Protein AF-A0A2E7R201-F1 (afdb_monomer)

Mean predicted aligned error: 14.67 Å

Solvent-accessible surface area (backbone atoms only — not comparable to full-atom values): 25681 Å² total; per-residue (Å²): 139,87,80,87,77,84,86,82,69,86,77,83,71,82,42,69,84,76,75,92,72,91,87,79,87,82,84,80,82,82,81,80,83,81,80,81,83,80,87,83,83,89,81,90,85,87,88,88,82,91,80,85,90,87,87,85,88,86,88,86,85,88,87,82,90,82,91,81,86,91,85,89,84,88,83,91,80,86,84,82,87,78,80,94,72,84,74,80,79,74,75,74,73,66,76,75,76,77,78,55,43,87,79,92,69,98,62,92,78,80,76,66,55,92,74,40,48,73,51,76,38,26,51,88,71,29,61,36,38,38,42,39,35,38,35,42,67,46,56,70,67,60,52,51,40,37,53,52,21,36,53,47,36,42,68,69,54,56,58,54,74,73,44,44,100,57,58,32,36,38,36,35,44,32,33,17,54,84,66,28,64,59,68,53,51,34,54,47,57,40,63,78,46,93,51,98,47,52,76,53,50,38,59,69,47,55,72,47,56,74,74,51,41,46,44,62,46,81,76,37,64,96,55,41,28,35,35,37,41,40,56,40,71,92,53,74,88,73,55,61,100,49,58,31,32,63,32,17,21,40,43,42,50,52,48,54,46,43,39,49,54,75,57,94,70,75,78,83,52,82,77,44,34,70,55,64,36,36,40,22,58,49,53,8,44,18,50,45,50,9,33,52,54,32,22,62,79,44,77,69,45,32,66,54,51,54,51,48,49,49,50,51,48,52,49,50,56,74,74,43,100,64,63,56,74,49,41,65,66,55,11,37,43,58,66,36,45,54,47,26,64,73,72,65,58,62,57,48,46,64,39,15,30,49,51,41,52,50,48,45,50,70,46,69,54,63,42,52,57,42,60,56,51,25,41,66,32,16,64,83,54,23,29,68,54,18,42,26,72,43,47,74,39,50,68,73,56,46,47,53,55,49,20,54,52,68,72,48,57,67,73,64,61,58,70,60,74,74,86,59,39,79,122

Structure (mmCIF, N/CA/C/O backbone):
data_AF-A0A2E7R201-F1
#
_entry.id   AF-A0A2E7R201-F1
#
loop_
_atom_site.group_PDB
_atom_site.id
_atom_site.type_symbol
_atom_site.label_atom_id
_atom_site.label_alt_id
_atom_site.label_comp_id
_atom_site.label_asym_id
_atom_site.label_entity_id
_atom_site.label_seq_id
_atom_site.pdbx_PDB_ins_code
_atom_site.Cartn_x
_atom_site.Cartn_y
_atom_site.Cartn_z
_atom_site.occupancy
_atom_site.B_iso_or_equiv
_atom_site.auth_seq_id
_atom_site.auth_comp_id
_atom_site.auth_asym_id
_atom_site.auth_atom_id
_atom_site.pdbx_PDB_model_num
ATOM 1 N N . MET A 1 1 ? -29.493 -21.148 -28.298 1.00 31.22 1 MET A N 1
ATOM 2 C CA . MET A 1 1 ? -28.100 -21.448 -27.910 1.00 31.22 1 MET A CA 1
ATOM 3 C C . MET A 1 1 ? -27.471 -20.139 -27.481 1.00 31.22 1 MET A C 1
ATOM 5 O O . MET A 1 1 ? -27.250 -19.284 -28.323 1.00 31.22 1 MET A O 1
ATOM 9 N N . LYS A 1 2 ? -27.361 -19.949 -26.163 1.00 23.39 2 LYS A N 1
ATOM 10 C CA . LYS A 1 2 ? -26.768 -18.785 -25.498 1.00 23.39 2 LYS A CA 1
ATOM 11 C C . LYS A 1 2 ? -25.269 -19.065 -25.359 1.00 23.39 2 LYS A C 1
ATOM 13 O O . LYS A 1 2 ? -24.934 -20.120 -24.830 1.00 23.39 2 LYS A O 1
ATOM 18 N N . GLN A 1 3 ? -24.401 -18.172 -25.821 1.00 23.98 3 GLN A N 1
ATOM 19 C CA . GLN A 1 3 ? -23.001 -18.151 -25.400 1.00 23.98 3 GLN A CA 1
ATOM 20 C C . GLN A 1 3 ? -22.806 -16.906 -24.537 1.00 23.98 3 GLN A C 1
ATOM 22 O O . GLN A 1 3 ? -22.922 -15.785 -25.022 1.00 23.98 3 GLN A O 1
ATOM 27 N N . LEU A 1 4 ? -22.599 -17.150 -23.241 1.00 23.20 4 LEU A N 1
ATOM 28 C CA . LEU A 1 4 ? -21.965 -16.216 -22.322 1.00 23.20 4 LEU A CA 1
ATOM 29 C C . LEU A 1 4 ? -20.519 -16.029 -22.795 1.00 23.20 4 LEU A C 1
ATOM 31 O O . LEU A 1 4 ? -19.794 -17.014 -22.923 1.00 23.20 4 LEU A O 1
ATOM 35 N N . VAL A 1 5 ? -20.118 -14.788 -23.042 1.00 24.25 5 VAL A N 1
ATOM 36 C CA . VAL A 1 5 ? -18.716 -14.392 -23.190 1.00 24.25 5 VAL A CA 1
ATOM 37 C C . VAL A 1 5 ? -18.387 -13.598 -21.932 1.00 24.25 5 VAL A C 1
ATOM 39 O O . VAL A 1 5 ? -18.953 -12.529 -21.712 1.00 24.25 5 VAL A O 1
ATOM 42 N N . SER A 1 6 ? -17.558 -14.190 -21.071 1.00 22.50 6 SER A N 1
ATOM 43 C CA . SER A 1 6 ? -17.046 -13.582 -19.844 1.00 22.50 6 SER A CA 1
ATOM 44 C C . SER A 1 6 ? -16.282 -12.305 -20.169 1.00 22.50 6 SER A C 1
ATOM 46 O O . SER A 1 6 ? -15.275 -12.341 -20.870 1.00 22.50 6 SER A O 1
ATOM 48 N N . LEU A 1 7 ? -16.758 -11.188 -19.628 1.00 24.08 7 LEU A N 1
ATOM 49 C CA . LEU A 1 7 ? -16.027 -9.934 -19.553 1.00 24.08 7 LEU A CA 1
ATOM 50 C C . LEU A 1 7 ? -15.095 -10.039 -18.331 1.00 24.08 7 LEU A C 1
ATOM 52 O O . LEU A 1 7 ? -15.498 -9.731 -17.215 1.00 24.08 7 LEU A O 1
ATOM 56 N N . LEU A 1 8 ? -13.888 -10.575 -18.520 1.00 25.42 8 LEU A N 1
ATOM 57 C CA . LEU A 1 8 ? -12.817 -10.531 -17.521 1.00 25.42 8 LEU A CA 1
ATOM 58 C C . LEU A 1 8 ? -11.840 -9.444 -17.975 1.00 25.42 8 LEU A C 1
ATOM 60 O O . LEU A 1 8 ? -10.928 -9.695 -18.756 1.00 25.42 8 LEU A O 1
ATOM 64 N N . ILE A 1 9 ? -12.097 -8.211 -17.549 1.00 29.11 9 ILE A N 1
ATOM 65 C CA . ILE A 1 9 ? -11.158 -7.101 -17.688 1.00 29.11 9 ILE A CA 1
ATOM 66 C C . ILE A 1 9 ? -10.772 -6.733 -16.265 1.00 29.11 9 ILE A C 1
ATOM 68 O O . ILE A 1 9 ? -11.609 -6.257 -15.499 1.00 29.11 9 ILE A O 1
ATOM 72 N N . GLY A 1 10 ? -9.514 -7.016 -15.918 1.00 27.67 10 GLY A N 1
ATOM 73 C CA . GLY A 1 10 ? -8.859 -6.434 -14.757 1.00 27.67 10 GLY A CA 1
ATOM 74 C C . GLY A 1 10 ? -8.923 -4.923 -14.912 1.00 27.67 10 GLY A C 1
ATOM 75 O O . GLY A 1 10 ? -8.241 -4.339 -15.753 1.00 27.67 10 GLY A O 1
ATOM 76 N N . LEU A 1 11 ? -9.839 -4.322 -14.166 1.00 28.67 11 LEU A N 1
ATOM 77 C CA . LEU A 1 11 ? -9.992 -2.891 -14.048 1.00 28.67 11 LEU A CA 1
ATOM 78 C C . LEU A 1 11 ? -8.744 -2.399 -13.302 1.00 28.67 11 LEU A C 1
ATOM 80 O O . LEU A 1 11 ? -8.671 -2.492 -12.082 1.00 28.67 11 LEU A O 1
ATOM 84 N N . LEU A 1 12 ? -7.731 -1.967 -14.057 1.00 30.97 12 LEU A N 1
ATOM 85 C CA . LEU A 1 12 ? -6.660 -1.100 -13.568 1.00 30.97 12 LEU A CA 1
ATOM 86 C C . LEU A 1 12 ? -7.330 0.224 -13.181 1.00 30.97 12 LEU A C 1
ATOM 88 O O . LEU A 1 12 ? -7.454 1.131 -14.005 1.00 30.97 12 LEU A O 1
ATOM 92 N N . ILE A 1 13 ? -7.872 0.270 -11.965 1.00 32.06 13 ILE A N 1
ATOM 93 C CA . ILE A 1 13 ? -8.306 1.510 -11.336 1.00 32.06 13 ILE A CA 1
ATOM 94 C C . ILE A 1 13 ? -7.039 2.274 -10.955 1.00 32.06 13 ILE A C 1
ATOM 96 O O . ILE A 1 13 ? -6.070 1.703 -10.460 1.00 32.06 13 ILE A O 1
ATOM 100 N N . PHE A 1 14 ? -7.052 3.555 -11.302 1.00 34.41 14 PHE A N 1
ATOM 101 C CA . PHE A 1 14 ? -6.045 4.544 -10.972 1.00 34.41 14 PHE A CA 1
ATOM 102 C C . PHE A 1 14 ? -5.778 4.542 -9.463 1.00 34.41 14 PHE A C 1
ATOM 104 O O . PHE A 1 14 ? -6.710 4.691 -8.691 1.00 34.41 14 PHE A O 1
ATOM 111 N N . LEU A 1 15 ? -4.515 4.414 -9.061 1.00 33.50 15 LEU A N 1
ATOM 112 C CA . LEU A 1 15 ? -4.065 4.810 -7.731 1.00 33.50 15 LEU A CA 1
ATOM 113 C C . LEU A 1 15 ? -3.256 6.090 -7.922 1.00 33.50 15 LEU A C 1
ATOM 115 O O . LEU A 1 15 ? -2.075 6.092 -8.272 1.00 33.50 15 LEU A O 1
ATOM 119 N N . GLY A 1 16 ? -3.959 7.215 -7.839 1.00 26.70 16 GLY A N 1
ATOM 120 C CA . GLY A 1 16 ? -3.330 8.511 -7.668 1.00 26.70 16 GLY A CA 1
ATOM 121 C C . GLY A 1 16 ? -3.200 8.765 -6.178 1.00 26.70 16 GLY A C 1
ATOM 122 O O . GLY A 1 16 ? -4.157 9.209 -5.557 1.00 26.70 16 GLY A O 1
ATOM 123 N N . THR A 1 17 ? -2.025 8.536 -5.594 1.00 28.70 17 THR A N 1
ATOM 124 C CA . THR A 1 17 ? -1.712 9.118 -4.285 1.00 28.70 17 THR A CA 1
ATOM 125 C C . THR A 1 17 ? -1.671 10.639 -4.456 1.00 28.70 17 THR A C 1
ATOM 127 O O . THR A 1 17 ? -0.658 11.200 -4.884 1.00 28.70 17 THR A O 1
ATOM 130 N N . ILE A 1 18 ? -2.788 11.320 -4.198 1.00 28.75 18 ILE A N 1
ATOM 131 C CA . ILE A 1 18 ? -2.839 12.782 -4.185 1.00 28.75 18 ILE A CA 1
ATOM 132 C C . ILE A 1 18 ? -2.163 13.246 -2.895 1.00 28.75 18 ILE A C 1
ATOM 134 O O . ILE A 1 18 ? -2.738 13.214 -1.810 1.00 28.75 18 ILE A O 1
ATOM 138 N N . SER A 1 19 ? -0.919 13.700 -3.037 1.00 24.67 19 SER A N 1
ATOM 139 C CA . SER A 1 19 ? -0.356 14.707 -2.146 1.00 24.67 19 SER A CA 1
ATOM 140 C C . SER A 1 19 ? -1.111 16.009 -2.408 1.00 24.67 19 SER A C 1
ATOM 142 O O . SER A 1 19 ? -1.124 16.503 -3.536 1.00 24.67 19 SER A O 1
ATOM 144 N N . CYS A 1 20 ? -1.774 16.537 -1.381 1.00 22.61 20 CYS A N 1
ATOM 145 C CA . CYS A 1 20 ? -2.544 17.774 -1.431 1.00 22.61 20 CYS A CA 1
ATOM 146 C C . CYS A 1 20 ? -1.734 18.925 -2.054 1.00 22.61 20 CYS A C 1
ATOM 148 O O . CYS A 1 20 ? -0.785 19.424 -1.454 1.00 22.61 20 CYS A O 1
ATOM 150 N N . SER A 1 21 ? -2.140 19.382 -3.237 1.00 22.20 21 SER A N 1
ATOM 151 C CA . SER A 1 21 ? -1.775 20.691 -3.776 1.00 22.20 21 SER A CA 1
ATOM 152 C C . SER A 1 21 ? -2.842 21.124 -4.777 1.00 22.20 21 SER A C 1
ATOM 154 O O . SER A 1 21 ? -3.201 20.395 -5.699 1.00 22.20 21 SER A O 1
ATOM 156 N N . SER A 1 22 ? -3.413 22.291 -4.509 1.00 25.52 22 SER A N 1
ATOM 157 C CA . SER A 1 22 ? -4.538 22.902 -5.204 1.00 25.52 22 SER A CA 1
ATOM 158 C C . SER A 1 22 ? -4.259 23.188 -6.682 1.00 25.52 22 SER A C 1
ATOM 160 O O . SER A 1 22 ? -3.199 23.711 -7.009 1.00 25.52 22 SER A O 1
ATOM 162 N N . GLU A 1 23 ? -5.307 22.999 -7.490 1.00 26.89 23 GLU A N 1
ATOM 163 C CA . GLU A 1 23 ? -5.482 23.375 -8.905 1.00 26.89 23 GLU A CA 1
ATOM 164 C C . GLU A 1 23 ? -5.156 22.280 -9.936 1.00 26.89 23 GLU A C 1
ATOM 166 O O . GLU A 1 23 ? -4.034 22.133 -10.406 1.00 26.89 23 GLU A O 1
ATOM 171 N N . SER A 1 24 ? -6.194 21.568 -10.396 1.00 24.81 24 SER A N 1
ATOM 172 C CA . SER A 1 24 ? -6.170 20.950 -11.725 1.00 24.81 24 SER A CA 1
ATOM 173 C C . SER A 1 24 ? -7.495 21.164 -12.464 1.00 24.81 24 SER A C 1
ATOM 175 O O . SER A 1 24 ? -8.590 20.960 -11.940 1.00 24.81 24 SER A O 1
ATOM 177 N N . GLU A 1 25 ? -7.380 21.660 -13.697 1.00 22.36 25 GLU A N 1
ATOM 178 C CA . GLU A 1 25 ? -8.481 21.847 -14.639 1.00 22.36 25 GLU A CA 1
ATOM 179 C C . GLU A 1 25 ? -9.022 20.481 -15.096 1.00 22.36 25 GLU A C 1
ATOM 181 O O . GLU A 1 25 ? -8.319 19.677 -15.707 1.00 22.36 25 GLU A O 1
ATOM 186 N N . ILE A 1 26 ? -10.305 20.226 -14.831 1.00 23.19 26 ILE A N 1
ATOM 187 C CA . ILE A 1 26 ? -10.981 18.975 -15.193 1.00 23.19 26 ILE A CA 1
ATOM 188 C C . ILE A 1 26 ? -11.331 18.978 -16.689 1.00 23.19 26 ILE A C 1
ATOM 190 O O . ILE A 1 26 ? -12.266 19.655 -17.127 1.00 23.19 26 ILE A O 1
ATOM 194 N N . VAL A 1 27 ? -10.654 18.142 -17.482 1.00 21.41 27 VAL A N 1
ATOM 195 C CA . VAL A 1 27 ? -11.124 17.750 -18.823 1.00 21.41 27 VAL A CA 1
ATOM 196 C C . VAL A 1 27 ? -12.033 16.524 -18.689 1.00 21.41 27 VAL A C 1
ATOM 198 O O . VAL A 1 27 ? -11.595 15.376 -18.716 1.00 21.41 27 VAL A O 1
ATOM 201 N N . SER A 1 28 ? -13.336 16.776 -18.538 1.00 23.36 28 SER A N 1
ATOM 202 C CA . SER A 1 28 ? -14.373 15.739 -18.455 1.00 23.36 28 SER A CA 1
ATOM 203 C C . SER A 1 28 ? -14.627 15.096 -19.824 1.00 23.36 28 SER A C 1
ATOM 205 O O . SER A 1 28 ? -15.141 15.742 -20.743 1.00 23.36 28 SER A O 1
ATOM 207 N N . THR A 1 29 ? -14.327 13.802 -19.964 1.00 24.27 29 THR A N 1
ATOM 208 C CA . THR A 1 29 ? -14.766 13.016 -21.127 1.00 24.27 29 THR A CA 1
ATOM 209 C C . THR A 1 29 ? -16.070 12.299 -20.778 1.00 24.27 29 THR A C 1
ATOM 211 O O . THR A 1 29 ? -16.096 11.297 -20.071 1.00 24.27 29 THR A O 1
ATOM 214 N N . ARG A 1 30 ? -17.183 12.859 -21.257 1.00 22.11 30 ARG A N 1
ATOM 215 C CA . ARG A 1 30 ? -18.560 12.413 -21.003 1.00 22.11 30 ARG A CA 1
ATOM 216 C C . ARG A 1 30 ? -18.838 11.064 -21.686 1.00 22.11 30 ARG A C 1
ATOM 218 O O . ARG A 1 30 ? -18.907 11.006 -22.913 1.00 22.11 30 ARG A O 1
ATOM 225 N N . VAL A 1 31 ? -19.060 9.994 -20.920 1.00 24.41 31 VAL A N 1
ATOM 226 C CA . VAL A 1 31 ? -19.552 8.715 -21.463 1.00 24.41 31 VAL A CA 1
ATOM 227 C C . VAL A 1 31 ? -21.059 8.827 -21.716 1.00 24.41 31 VAL A C 1
ATOM 229 O O . VAL A 1 31 ? -21.854 9.050 -20.806 1.00 24.41 31 VAL A O 1
ATOM 232 N N . ILE A 1 32 ? -21.457 8.714 -22.984 1.00 22.00 32 ILE A N 1
ATOM 233 C CA . ILE A 1 32 ? -22.858 8.699 -23.419 1.00 22.00 32 ILE A CA 1
ATOM 234 C C . ILE A 1 32 ? -23.421 7.300 -23.154 1.00 22.00 32 ILE A C 1
ATOM 236 O O . ILE A 1 32 ? -23.044 6.340 -23.825 1.00 22.00 32 ILE A O 1
ATOM 240 N N . ALA A 1 33 ? -24.351 7.189 -22.206 1.00 24.91 33 ALA A N 1
ATOM 241 C CA . ALA A 1 33 ? -25.140 5.980 -22.007 1.00 24.91 33 ALA A CA 1
ATOM 242 C C . ALA A 1 33 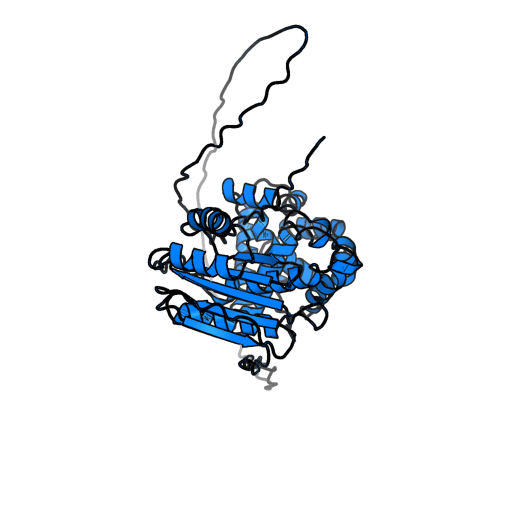? -26.086 5.767 -23.203 1.00 24.91 33 ALA A C 1
ATOM 244 O O . ALA A 1 33 ? -26.985 6.571 -23.463 1.00 24.91 33 ALA A O 1
ATOM 245 N N . VAL A 1 34 ? -25.885 4.677 -23.943 1.00 24.41 34 VAL A N 1
ATOM 246 C CA . VAL A 1 34 ? -26.825 4.218 -24.971 1.00 24.41 34 VAL A CA 1
ATOM 247 C C . VAL A 1 34 ? -27.893 3.373 -24.281 1.00 24.41 34 VAL A C 1
ATOM 249 O O . VAL A 1 34 ? -27.692 2.190 -24.014 1.00 24.41 34 VAL A O 1
ATOM 252 N N . ASN A 1 35 ? -29.039 3.987 -23.984 1.00 25.66 35 ASN A N 1
ATOM 253 C CA . ASN A 1 35 ? -30.213 3.273 -23.487 1.00 25.66 35 ASN A CA 1
ATOM 254 C C . ASN A 1 35 ? -30.775 2.365 -24.588 1.00 25.66 35 ASN A C 1
ATOM 256 O O . ASN A 1 35 ? -31.280 2.841 -25.606 1.00 25.66 35 ASN A O 1
ATOM 260 N N . SER A 1 36 ? -30.718 1.054 -24.360 1.00 30.22 36 SER A N 1
ATOM 261 C CA . SER A 1 36 ? -31.511 0.089 -25.119 1.00 30.22 36 SER A CA 1
ATOM 262 C C . SER A 1 36 ? -32.940 0.117 -24.584 1.00 30.22 36 SER A C 1
ATOM 264 O O . SER A 1 36 ? -33.187 -0.164 -23.415 1.00 30.22 36 SER A O 1
ATOM 266 N N . ALA A 1 37 ? -33.861 0.532 -25.447 1.00 27.22 37 ALA A N 1
ATOM 267 C CA . ALA A 1 37 ? -35.279 0.656 -25.166 1.00 27.22 37 ALA A CA 1
ATOM 268 C C . ALA A 1 37 ? -35.965 -0.717 -25.066 1.00 27.22 37 ALA A C 1
ATOM 270 O O . ALA A 1 37 ? -35.870 -1.522 -25.992 1.00 27.22 37 ALA A O 1
ATOM 271 N N . GLU A 1 38 ? -36.749 -0.916 -24.006 1.00 28.64 38 GLU A N 1
ATOM 272 C CA . GLU A 1 38 ? -37.906 -1.814 -24.015 1.00 28.64 38 GLU A CA 1
ATOM 273 C C . GLU A 1 38 ? -39.197 -0.977 -23.930 1.00 28.64 38 GLU A C 1
ATOM 275 O O . GLU A 1 38 ? -39.528 -0.364 -22.918 1.00 28.64 38 GLU A O 1
ATOM 280 N N . THR A 1 39 ? -39.900 -0.930 -25.062 1.00 27.00 39 THR A N 1
ATOM 281 C CA . THR A 1 39 ? -41.363 -0.812 -25.232 1.00 27.00 39 THR A CA 1
ATOM 282 C C . THR A 1 39 ? -42.045 -1.853 -24.321 1.00 27.00 39 THR A C 1
ATOM 284 O O . THR A 1 39 ? -41.539 -2.964 -24.239 1.00 27.00 39 THR A O 1
ATOM 287 N N . GLU A 1 40 ? -43.166 -1.686 -23.615 1.00 26.00 40 GLU A N 1
ATOM 288 C CA . GLU A 1 40 ? -44.427 -0.936 -23.759 1.00 2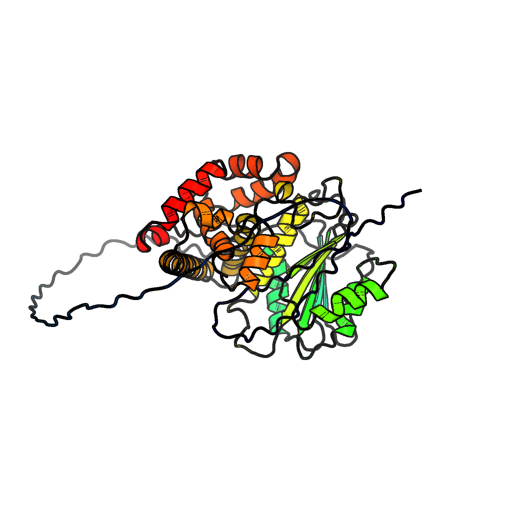6.00 40 GLU A CA 1
ATOM 289 C C . GLU A 1 40 ? -45.172 -1.200 -22.407 1.00 26.00 40 GLU A C 1
ATOM 291 O O . GLU A 1 40 ? -45.065 -2.304 -21.879 1.00 26.00 40 GLU A O 1
ATOM 296 N N . SER A 1 41 ? -45.881 -0.301 -21.708 1.00 25.00 41 SER A N 1
ATOM 297 C CA . SER A 1 41 ? -47.271 0.101 -21.988 1.00 25.00 41 SER A CA 1
ATOM 298 C C . SER A 1 41 ? -47.911 0.782 -20.744 1.00 25.00 41 SER A C 1
ATOM 300 O O . SER A 1 41 ? -47.921 0.189 -19.668 1.00 25.00 41 SER A O 1
ATOM 302 N N . THR A 1 42 ? -48.536 1.961 -20.949 1.00 25.38 42 THR A N 1
ATOM 303 C CA . THR A 1 42 ? -49.719 2.571 -20.253 1.00 25.38 42 THR A CA 1
ATOM 304 C C . THR A 1 42 ? -49.656 2.884 -18.734 1.00 25.38 42 THR A C 1
ATOM 306 O O . THR A 1 42 ? -49.265 2.040 -17.949 1.00 25.38 42 THR A O 1
ATOM 309 N N . THR A 1 43 ? -50.094 4.025 -18.165 1.00 25.52 43 THR A N 1
ATOM 310 C CA . THR A 1 43 ? -50.953 5.161 -18.590 1.00 25.52 43 THR A CA 1
ATOM 311 C C . THR A 1 43 ? -50.958 6.260 -17.499 1.00 25.52 43 THR A C 1
ATOM 313 O O . THR A 1 43 ? -51.033 5.904 -16.330 1.00 25.52 43 THR A O 1
ATOM 316 N N . THR A 1 44 ? -51.031 7.547 -17.909 1.00 26.62 44 THR A N 1
ATOM 317 C CA . THR A 1 44 ? -51.644 8.750 -17.245 1.00 26.62 44 THR A CA 1
ATOM 318 C C . THR A 1 44 ? -51.233 9.147 -15.812 1.00 26.62 44 THR A C 1
ATOM 320 O O . THR A 1 44 ? -51.141 8.304 -14.942 1.00 26.62 44 THR A O 1
ATOM 323 N N . ALA A 1 45 ? -51.136 10.409 -15.383 1.00 25.14 45 ALA A N 1
ATOM 324 C CA . ALA A 1 45 ? -51.205 11.763 -15.941 1.00 25.14 45 ALA A CA 1
ATOM 325 C C . ALA A 1 45 ? -50.890 12.731 -14.768 1.00 25.14 45 ALA A C 1
ATOM 327 O O . ALA A 1 45 ? -51.211 12.403 -13.628 1.00 25.14 45 ALA A O 1
ATOM 328 N N . GLY A 1 46 ? -50.373 13.937 -15.039 1.00 25.69 46 GLY A N 1
ATOM 329 C CA . GLY A 1 46 ? -50.519 15.085 -14.125 1.00 25.69 46 GLY A CA 1
ATOM 330 C C . GLY A 1 46 ? -49.231 15.812 -13.725 1.00 25.69 46 GLY A C 1
ATOM 331 O O . GLY A 1 46 ? -48.513 15.398 -12.827 1.00 25.69 46 GLY A O 1
ATOM 332 N N . THR A 1 47 ? -48.999 16.959 -14.353 1.00 22.62 47 THR A N 1
ATOM 333 C CA . THR A 1 47 ? -48.165 18.092 -13.889 1.00 22.62 47 THR A CA 1
ATOM 334 C C . THR A 1 47 ? -49.132 19.279 -13.652 1.00 22.62 47 THR A C 1
ATOM 336 O O . THR A 1 47 ? -50.301 19.141 -14.030 1.00 22.62 47 THR A O 1
ATOM 339 N N . PRO A 1 48 ? -48.721 20.511 -13.271 1.00 43.81 48 PRO A N 1
ATOM 340 C CA . PRO A 1 48 ? -47.629 21.031 -12.414 1.00 43.81 48 PRO A CA 1
ATOM 341 C C . PRO A 1 48 ? -48.152 22.031 -11.343 1.00 43.81 48 PRO A C 1
ATOM 343 O O . PRO A 1 48 ? -49.316 22.415 -11.386 1.00 43.81 48 PRO A O 1
ATOM 346 N N . ALA A 1 49 ? -47.274 22.549 -10.467 1.00 25.58 49 ALA A N 1
ATOM 347 C CA . ALA A 1 49 ? -47.103 24.001 -10.193 1.00 25.58 49 ALA A CA 1
ATOM 348 C C . ALA A 1 49 ? -46.037 24.227 -9.087 1.00 25.58 49 ALA A C 1
ATOM 350 O O . ALA A 1 49 ? -46.083 23.535 -8.079 1.00 25.58 49 ALA A O 1
ATOM 351 N N . THR A 1 50 ? -44.948 24.987 -9.322 1.00 25.25 50 THR A N 1
ATOM 352 C CA . THR A 1 50 ? -44.753 26.443 -9.022 1.00 25.25 50 THR A CA 1
ATOM 353 C C . THR A 1 50 ? -44.755 26.717 -7.494 1.00 25.25 50 THR A C 1
ATOM 355 O O . THR A 1 50 ? -45.674 26.289 -6.817 1.00 25.25 50 THR A O 1
ATOM 358 N N . THR A 1 51 ? -43.834 27.436 -6.827 1.00 24.70 51 THR A N 1
ATOM 359 C CA . THR A 1 51 ? -43.313 28.805 -7.063 1.00 24.70 51 THR A CA 1
ATOM 360 C C . THR A 1 51 ? -42.339 29.183 -5.912 1.00 24.70 51 THR A C 1
ATOM 362 O O . THR A 1 51 ? -42.632 28.820 -4.781 1.00 24.70 51 THR A O 1
ATOM 365 N N . VAL A 1 52 ? -41.279 29.964 -6.211 1.00 25.92 52 VAL A N 1
ATOM 366 C CA . VAL A 1 52 ? -40.750 31.156 -5.466 1.00 25.92 52 VAL A CA 1
ATOM 367 C C . VAL A 1 52 ? -40.264 30.959 -4.008 1.00 25.92 52 VAL A C 1
ATOM 369 O O . VAL A 1 52 ? -41.036 30.597 -3.137 1.00 25.92 52 VAL A O 1
ATOM 372 N N . SER A 1 53 ? -38.963 31.065 -3.691 1.00 24.19 53 SER A N 1
ATOM 373 C CA . SER A 1 53 ? -38.078 32.257 -3.634 1.00 24.19 53 SER A CA 1
ATOM 374 C C . SER A 1 53 ? -38.486 33.276 -2.562 1.00 24.19 53 SER A C 1
ATOM 376 O O . SER A 1 53 ? -39.481 33.952 -2.756 1.00 24.19 53 SER A O 1
ATOM 378 N N . GLU A 1 54 ? -37.682 33.468 -1.508 1.00 26.45 54 GLU A N 1
ATOM 379 C CA . GLU A 1 54 ? -37.352 34.809 -0.990 1.00 26.45 54 GLU A CA 1
ATOM 380 C C . GLU A 1 54 ? -36.248 34.802 0.081 1.00 26.45 54 GLU A C 1
ATOM 382 O O . GLU A 1 54 ? -36.178 33.965 0.978 1.00 26.45 54 GLU A O 1
ATOM 387 N N . THR A 1 55 ? -35.382 35.790 -0.091 1.00 25.41 55 THR A N 1
ATOM 388 C CA . THR A 1 55 ? -34.193 36.202 0.649 1.00 25.41 55 THR A CA 1
ATOM 389 C C . THR A 1 55 ? -34.561 36.971 1.918 1.00 25.41 55 THR A C 1
ATOM 391 O O . THR A 1 55 ? -35.416 37.846 1.833 1.00 25.41 55 THR A O 1
ATOM 394 N N . VAL A 1 56 ? -33.834 36.804 3.034 1.00 25.38 56 VAL A N 1
ATOM 395 C CA . VAL A 1 56 ? -33.693 37.871 4.051 1.00 25.38 56 VAL A CA 1
ATOM 396 C C . VAL A 1 56 ? -32.289 37.869 4.673 1.00 25.38 56 VAL A C 1
ATOM 398 O O . VAL A 1 56 ? -31.876 36.942 5.360 1.00 25.38 56 VAL A O 1
ATOM 401 N N . THR A 1 57 ? -31.586 38.971 4.434 1.00 23.50 57 THR A N 1
ATOM 402 C CA . THR A 1 57 ? -30.395 39.500 5.119 1.00 23.50 57 THR A CA 1
ATOM 403 C C . THR A 1 57 ? -30.713 40.001 6.534 1.00 23.50 57 THR A C 1
ATOM 405 O O . THR A 1 57 ? -31.734 40.670 6.682 1.00 23.50 57 THR A O 1
ATOM 408 N N . ASN A 1 58 ? -29.812 39.846 7.521 1.00 24.88 58 ASN A N 1
ATOM 409 C CA . ASN A 1 58 ? -29.068 40.979 8.119 1.00 24.88 58 ASN A CA 1
ATOM 410 C C . ASN A 1 58 ? -28.285 40.671 9.420 1.00 24.88 58 ASN A C 1
ATOM 412 O O . ASN A 1 58 ? -28.814 40.132 10.385 1.00 24.88 58 ASN A O 1
ATOM 416 N N . THR A 1 59 ? -27.076 41.249 9.438 1.00 26.55 59 THR A N 1
ATOM 417 C CA . THR A 1 59 ? -26.373 41.957 10.533 1.00 26.55 59 THR A CA 1
ATOM 418 C C . THR A 1 59 ? -25.811 41.212 11.747 1.00 26.55 59 THR A C 1
ATOM 420 O O . THR A 1 59 ? -26.517 40.888 12.696 1.00 26.55 59 THR A O 1
ATOM 423 N N . THR A 1 60 ? -24.478 41.198 11.787 1.00 25.98 60 THR A N 1
ATOM 424 C CA . THR A 1 60 ? -23.620 41.150 12.981 1.00 25.98 60 THR A CA 1
ATOM 425 C C . THR A 1 60 ? -23.151 42.571 13.334 1.00 25.98 60 THR A C 1
ATOM 427 O O . THR A 1 60 ? -22.844 43.335 12.413 1.00 25.98 60 THR A O 1
ATOM 430 N N . PRO A 1 61 ? -22.994 42.942 14.619 1.00 27.78 61 PRO A N 1
ATOM 431 C CA . PRO A 1 61 ? -22.129 44.040 15.018 1.00 27.78 61 PRO A CA 1
ATOM 432 C C . PRO A 1 61 ? -20.795 43.529 15.581 1.00 27.78 61 PRO A C 1
ATOM 434 O O . PRO A 1 61 ? -20.739 42.629 16.416 1.00 27.78 61 PRO A O 1
ATOM 437 N N . VAL A 1 62 ? -19.724 44.173 15.127 1.00 25.47 62 VAL A N 1
ATOM 438 C CA . VAL A 1 62 ? -18.364 44.114 15.670 1.00 25.47 62 VAL A CA 1
ATOM 439 C C . VAL A 1 62 ? -18.276 45.021 16.901 1.00 25.47 62 VAL A C 1
ATOM 441 O O . VAL A 1 62 ? -18.699 46.176 16.839 1.00 25.47 62 VAL A O 1
ATOM 444 N N . VAL A 1 63 ? -17.656 44.539 17.982 1.00 25.59 63 VAL A N 1
ATOM 445 C CA . VAL A 1 63 ? -17.022 45.387 19.004 1.00 25.59 63 VAL A CA 1
ATOM 446 C C . VAL A 1 63 ? -15.614 44.863 19.254 1.00 25.59 63 VAL A C 1
ATOM 448 O O . VAL A 1 63 ? -15.383 43.663 19.362 1.00 25.59 63 VAL A O 1
ATOM 451 N N . ASN A 1 64 ? -14.695 45.817 19.281 1.00 24.11 64 ASN A N 1
ATOM 452 C CA . ASN A 1 64 ? -13.252 45.687 19.343 1.00 24.11 64 ASN A CA 1
ATOM 453 C C . ASN A 1 64 ? -12.745 46.118 20.734 1.00 24.11 64 ASN A C 1
ATOM 455 O O . ASN A 1 64 ? -13.456 46.846 21.431 1.00 24.11 64 ASN A O 1
ATOM 459 N N . ALA A 1 65 ? -11.472 45.801 20.995 1.00 24.80 65 ALA A N 1
ATOM 460 C CA . ALA A 1 65 ? -10.569 46.354 22.019 1.00 24.80 65 ALA A CA 1
ATOM 461 C C . ALA A 1 65 ? -10.681 45.775 23.445 1.00 24.80 65 ALA A C 1
ATOM 463 O O . ALA A 1 65 ? -11.774 45.472 23.906 1.00 24.80 65 ALA A O 1
ATOM 464 N N . SER A 1 66 ? -9.632 45.674 24.266 1.00 24.62 66 SER A N 1
ATOM 465 C CA . SER A 1 66 ? -8.158 45.747 24.175 1.00 24.62 66 SER A CA 1
ATOM 466 C C . SER A 1 66 ? -7.640 45.631 25.630 1.00 24.62 66 SER A C 1
ATOM 468 O O . SER A 1 66 ? -8.427 45.820 26.558 1.00 24.62 66 SER A O 1
ATOM 470 N N . ASP A 1 67 ? -6.320 45.450 25.781 1.00 24.77 67 ASP A N 1
ATOM 471 C CA . ASP A 1 67 ? -5.473 45.850 26.930 1.00 24.77 67 ASP A CA 1
ATOM 472 C C . ASP A 1 67 ? -5.443 44.938 28.179 1.00 24.77 67 ASP A C 1
ATOM 474 O O . ASP A 1 67 ? -6.455 44.382 28.586 1.00 24.77 67 ASP A O 1
ATOM 478 N N . ASP A 1 68 ? -4.346 44.770 28.932 1.00 23.80 68 ASP A N 1
ATOM 479 C CA . ASP A 1 68 ? -2.909 45.104 28.827 1.00 23.80 68 ASP A CA 1
ATOM 480 C C . ASP A 1 68 ? -2.225 44.581 30.128 1.00 23.80 68 ASP A C 1
ATOM 482 O O . ASP A 1 68 ? -2.904 44.310 31.121 1.00 23.80 68 ASP A O 1
ATOM 486 N N . SER A 1 69 ? -0.883 44.549 30.143 1.00 25.95 69 SER A N 1
ATOM 487 C CA . SER A 1 69 ? 0.027 44.625 31.311 1.00 25.95 69 SER A CA 1
ATOM 488 C C . SER A 1 69 ? 0.193 43.382 32.219 1.00 25.95 69 SER A C 1
ATOM 490 O O . SER A 1 69 ? -0.710 42.970 32.935 1.00 25.95 69 SER A O 1
ATOM 492 N N . SER A 1 70 ? 1.330 42.670 32.185 1.00 25.00 70 SER A N 1
ATOM 493 C CA . SER A 1 70 ? 2.671 42.954 32.760 1.00 25.00 70 SER A CA 1
ATOM 494 C C . SER A 1 70 ? 2.816 42.726 34.280 1.00 25.00 70 SER A C 1
ATOM 496 O O . SER A 1 70 ? 2.148 43.357 35.092 1.00 25.00 70 SER A O 1
ATOM 498 N N . THR A 1 71 ? 3.737 41.836 34.690 1.00 27.23 71 THR A N 1
ATOM 499 C CA . THR A 1 71 ? 4.939 42.167 35.496 1.00 27.23 71 THR A CA 1
ATOM 500 C C . THR A 1 71 ? 5.774 40.928 35.865 1.00 27.23 71 THR A C 1
ATOM 502 O O . THR A 1 71 ? 5.281 39.865 36.221 1.00 27.23 71 THR A O 1
ATOM 505 N N . THR A 1 72 ? 7.086 41.128 35.772 1.00 26.55 72 THR A N 1
ATOM 506 C CA . THR A 1 72 ? 8.231 40.302 36.180 1.00 26.55 72 THR A CA 1
ATOM 507 C C . THR A 1 72 ? 8.350 40.055 37.689 1.00 26.55 72 THR A C 1
ATOM 509 O O . THR A 1 72 ? 8.205 40.997 38.464 1.00 26.55 72 THR A O 1
ATOM 512 N N . ALA A 1 73 ? 8.850 38.875 38.082 1.00 25.44 73 ALA A N 1
ATOM 513 C CA . ALA A 1 73 ? 9.763 38.732 39.222 1.00 25.44 73 ALA A CA 1
ATOM 514 C C . ALA A 1 73 ? 10.668 37.495 39.074 1.00 25.44 73 ALA A C 1
ATOM 516 O O . ALA A 1 73 ? 10.216 36.379 38.838 1.00 25.44 73 ALA A O 1
ATOM 517 N N . SER A 1 74 ? 11.966 37.744 39.224 1.00 24.27 74 SER A N 1
ATOM 518 C CA . SER A 1 74 ? 13.075 36.794 39.208 1.00 24.27 74 SER A CA 1
ATOM 519 C C . SER A 1 74 ? 13.273 36.189 40.600 1.00 24.27 74 SER A C 1
ATOM 521 O O . SER A 1 74 ? 13.266 36.925 41.587 1.00 24.27 74 SER A O 1
ATOM 523 N N . SER A 1 75 ? 13.507 34.878 40.697 1.00 27.42 75 SER A N 1
ATOM 524 C CA . SER A 1 75 ? 14.289 34.316 41.803 1.00 27.42 75 SER A CA 1
ATOM 525 C C . SER A 1 75 ? 14.961 33.004 41.403 1.00 27.42 75 SER A C 1
ATOM 527 O O . SER A 1 75 ? 14.354 32.062 40.903 1.00 27.42 75 SER A O 1
ATOM 529 N N . SER A 1 76 ? 16.271 33.010 41.607 1.00 24.45 76 SER A N 1
ATOM 530 C CA . SER A 1 76 ? 17.229 31.932 41.433 1.00 24.45 76 SER A CA 1
ATOM 531 C C . SER A 1 76 ? 17.015 30.805 42.443 1.00 24.45 76 SER A C 1
ATOM 533 O O . SER A 1 76 ? 17.000 31.060 43.648 1.00 24.45 76 SER A O 1
ATOM 535 N N . SER A 1 77 ? 16.997 29.558 41.976 1.00 27.62 77 SER A N 1
ATOM 536 C CA . SER A 1 77 ? 17.403 28.414 42.793 1.00 27.62 77 SER A CA 1
ATOM 537 C C . SER A 1 77 ? 18.098 27.365 41.924 1.00 27.62 77 SER A C 1
ATOM 539 O O . SER A 1 77 ? 17.613 26.954 40.875 1.00 27.62 77 SER A O 1
ATOM 541 N N . THR A 1 78 ? 19.309 27.026 42.347 1.00 26.25 78 THR A N 1
ATOM 542 C CA . THR A 1 78 ? 20.243 26.084 41.735 1.00 26.25 78 THR A CA 1
ATOM 543 C C . THR A 1 78 ? 19.744 24.650 41.943 1.00 26.25 78 THR A C 1
ATOM 545 O O . THR A 1 78 ? 19.519 24.283 43.100 1.00 26.25 78 THR A O 1
ATOM 548 N N . PRO A 1 79 ? 19.605 23.811 40.901 1.00 27.23 79 PRO A N 1
ATOM 549 C CA . PRO A 1 79 ? 19.262 22.410 41.090 1.00 27.23 79 PRO A CA 1
ATOM 550 C C . PRO A 1 79 ? 20.511 21.556 41.307 1.00 27.23 79 PRO A C 1
ATOM 552 O O . PRO A 1 79 ? 21.534 21.693 40.636 1.00 27.23 79 PRO A O 1
ATOM 555 N N . VAL A 1 80 ? 20.371 20.666 42.279 1.00 25.27 80 VAL A N 1
ATOM 556 C CA . VAL A 1 80 ? 21.291 19.613 42.693 1.00 25.27 80 VAL A CA 1
ATOM 557 C C . VAL A 1 80 ? 21.342 18.526 41.618 1.00 25.27 80 VAL A C 1
ATOM 559 O O . VAL A 1 80 ? 20.304 18.040 41.181 1.00 25.27 80 VAL A O 1
ATOM 562 N N . THR A 1 81 ? 22.549 18.129 41.218 1.00 26.77 81 THR A N 1
ATOM 563 C CA . THR A 1 81 ? 22.817 16.951 40.383 1.00 26.77 81 THR A CA 1
ATOM 564 C C . THR A 1 81 ? 22.604 15.667 41.188 1.00 26.77 81 THR A C 1
ATOM 566 O O . THR A 1 81 ? 23.158 15.551 42.285 1.00 26.77 81 THR A O 1
ATOM 569 N N . PRO A 1 82 ? 21.912 14.667 40.622 1.00 26.45 82 PRO A N 1
ATOM 570 C CA . PRO A 1 82 ? 22.359 13.293 40.813 1.00 26.45 82 PRO A CA 1
ATOM 571 C C . PRO A 1 82 ? 22.407 12.484 39.506 1.00 26.45 82 PRO A C 1
ATOM 573 O O . PRO A 1 82 ? 21.481 12.476 38.706 1.00 26.45 82 PRO A O 1
ATOM 576 N N . GLU A 1 83 ? 23.546 11.811 39.358 1.00 23.16 83 GLU A N 1
ATOM 577 C CA . GLU A 1 83 ? 23.749 10.470 38.799 1.00 23.16 83 GLU A CA 1
ATOM 578 C C . GLU A 1 83 ? 23.083 10.079 37.469 1.00 23.16 83 GLU A C 1
ATOM 580 O O . GLU A 1 83 ? 21.962 9.586 37.388 1.00 23.16 83 GLU A O 1
ATOM 585 N N . ASN A 1 84 ? 23.931 10.162 36.438 1.00 28.70 84 ASN A N 1
ATOM 586 C CA . ASN A 1 84 ? 23.998 9.278 35.276 1.00 28.70 84 ASN A CA 1
ATOM 587 C C . ASN A 1 84 ? 23.475 7.858 35.558 1.00 28.70 84 ASN A C 1
ATOM 589 O O . ASN A 1 84 ? 24.183 7.013 36.108 1.00 28.70 84 ASN A O 1
ATOM 593 N N . THR A 1 85 ? 22.293 7.564 35.033 1.00 25.30 85 THR A N 1
ATOM 594 C CA . THR A 1 85 ? 21.974 6.246 34.486 1.00 25.30 85 THR A CA 1
ATOM 595 C C . THR A 1 85 ? 21.572 6.464 33.036 1.00 25.30 85 THR A C 1
ATOM 597 O O . THR A 1 85 ? 20.572 7.100 32.720 1.00 25.30 85 THR A O 1
ATOM 600 N N . SER A 1 86 ? 22.461 6.032 32.148 1.00 26.67 86 SER A N 1
ATOM 601 C CA . SER A 1 86 ? 22.297 6.042 30.702 1.00 26.67 86 SER A CA 1
ATOM 602 C C . SER A 1 86 ? 21.054 5.239 30.323 1.00 26.67 86 SER A C 1
ATOM 604 O O . SER A 1 86 ? 21.093 4.007 30.336 1.00 26.67 86 SER A O 1
ATOM 606 N N . ASN A 1 87 ? 19.964 5.932 29.995 1.00 26.16 87 ASN A N 1
ATOM 607 C CA . ASN A 1 87 ? 18.847 5.319 29.295 1.00 26.16 87 ASN A CA 1
ATOM 608 C C . ASN A 1 87 ? 19.304 4.925 27.893 1.00 26.16 87 ASN A C 1
ATOM 610 O O . ASN A 1 87 ? 19.994 5.676 27.202 1.00 26.16 87 ASN A O 1
ATOM 614 N N . ALA A 1 88 ? 18.956 3.694 27.545 1.00 27.06 88 ALA A N 1
ATOM 615 C CA . ALA A 1 88 ? 19.313 3.017 26.323 1.00 27.06 88 ALA A CA 1
ATOM 616 C C . ALA A 1 88 ? 18.880 3.834 25.100 1.00 27.06 88 ALA A C 1
ATOM 618 O O . ALA A 1 88 ? 17.713 3.849 24.724 1.00 27.06 88 ALA A O 1
ATOM 619 N N . ASN A 1 89 ? 19.857 4.470 24.456 1.00 25.62 89 ASN A N 1
ATOM 620 C CA . ASN A 1 89 ? 19.796 4.743 23.031 1.00 25.62 89 ASN A CA 1
ATOM 621 C C . ASN A 1 89 ? 19.878 3.371 22.350 1.00 25.62 89 ASN A C 1
ATOM 623 O O . ASN A 1 89 ? 20.967 2.849 22.097 1.00 25.62 89 ASN A O 1
ATOM 627 N N . GLY A 1 90 ? 18.721 2.737 22.162 1.00 25.59 90 GLY A N 1
ATOM 628 C CA . GLY A 1 90 ? 18.588 1.603 21.265 1.00 25.59 90 GLY A CA 1
ATOM 629 C C . GLY A 1 90 ? 18.904 2.107 19.868 1.00 25.59 90 GLY A C 1
ATOM 630 O O . GLY A 1 90 ? 18.056 2.698 19.214 1.00 25.59 90 GLY A O 1
ATOM 631 N N . SER A 1 91 ? 20.154 1.937 19.447 1.00 27.44 91 SER A N 1
ATOM 632 C CA . SER A 1 91 ? 20.519 1.990 18.039 1.00 27.44 91 SER A CA 1
ATOM 633 C C . SER A 1 91 ? 19.704 0.898 17.353 1.00 27.44 91 SER A C 1
ATOM 635 O O . SER A 1 91 ? 20.109 -0.263 17.391 1.00 27.44 91 SER A O 1
ATOM 637 N N . MET A 1 92 ? 18.542 1.250 16.795 1.00 33.31 92 MET A N 1
ATOM 638 C CA . MET A 1 92 ? 17.849 0.387 15.844 1.00 33.31 92 MET A CA 1
ATOM 639 C C . MET A 1 92 ? 18.861 0.079 14.745 1.00 33.31 92 MET A C 1
ATOM 641 O O . MET A 1 92 ? 19.469 0.986 14.171 1.00 33.31 92 MET A O 1
ATOM 645 N N . GLY A 1 93 ? 19.167 -1.204 14.569 1.00 30.02 93 GLY A N 1
ATOM 646 C CA . GLY A 1 93 ? 20.099 -1.629 13.541 1.00 30.02 93 GLY A CA 1
ATOM 647 C C . GLY A 1 93 ? 19.518 -1.226 12.196 1.00 30.02 93 GLY A C 1
ATOM 648 O O . GLY A 1 93 ? 18.397 -1.604 11.883 1.00 30.02 93 GLY A O 1
ATOM 649 N N . THR A 1 94 ? 20.262 -0.461 11.401 1.00 35.91 94 THR A N 1
ATOM 650 C CA . THR A 1 94 ? 19.956 -0.328 9.976 1.00 35.91 94 THR A CA 1
ATOM 651 C C . THR A 1 94 ? 19.894 -1.738 9.406 1.00 35.91 94 THR A C 1
ATOM 653 O O . THR A 1 94 ? 20.893 -2.464 9.515 1.00 35.91 94 THR A O 1
ATOM 656 N N . MET A 1 95 ? 18.745 -2.147 8.860 1.00 40.88 95 MET A N 1
ATOM 657 C CA . MET A 1 95 ? 18.633 -3.454 8.225 1.00 40.88 95 MET A CA 1
ATOM 658 C C . MET A 1 95 ? 19.691 -3.539 7.124 1.00 40.88 95 MET A C 1
ATOM 660 O O . MET A 1 95 ? 19.756 -2.719 6.209 1.00 40.88 95 MET A O 1
ATOM 664 N N . SER A 1 96 ? 20.590 -4.508 7.260 1.00 38.47 96 SER A N 1
ATOM 665 C CA . SER A 1 96 ? 21.544 -4.835 6.213 1.00 38.47 96 SER A CA 1
ATOM 666 C C . SER A 1 96 ? 20.778 -5.629 5.163 1.00 38.47 96 SER A C 1
ATOM 668 O O . SER A 1 96 ? 20.722 -6.851 5.287 1.00 38.47 96 SER A O 1
ATOM 670 N N . ILE A 1 97 ? 20.217 -4.944 4.156 1.00 50.88 97 ILE A N 1
ATOM 671 C CA . ILE A 1 97 ? 19.553 -5.584 3.008 1.00 50.88 97 ILE A CA 1
ATOM 672 C C . ILE A 1 97 ? 20.504 -6.645 2.468 1.00 50.88 97 ILE A C 1
ATOM 674 O O . ILE A 1 97 ? 21.583 -6.340 1.935 1.00 50.88 97 ILE A O 1
ATOM 678 N N . THR A 1 98 ? 20.154 -7.913 2.651 1.00 51.91 98 THR A N 1
ATOM 679 C CA . THR A 1 98 ? 21.075 -8.987 2.307 1.00 51.91 98 THR A CA 1
ATOM 680 C C . THR A 1 98 ? 20.835 -9.349 0.851 1.00 51.91 98 THR A C 1
ATOM 682 O O . THR A 1 98 ? 20.095 -10.277 0.540 1.00 51.91 98 THR A O 1
ATOM 685 N N . ARG A 1 99 ? 21.478 -8.585 -0.045 1.00 56.03 99 ARG A N 1
ATOM 686 C CA . ARG A 1 99 ? 21.368 -8.684 -1.513 1.00 56.03 99 ARG A CA 1
ATOM 687 C C . ARG A 1 99 ? 21.204 -10.129 -1.998 1.00 56.03 99 ARG A C 1
ATOM 689 O O . ARG A 1 99 ? 22.098 -10.935 -1.752 1.00 56.03 99 ARG A O 1
ATOM 696 N N . CYS A 1 100 ? 20.077 -10.382 -2.667 1.00 64.69 100 CYS A N 1
ATOM 697 C CA . CYS A 1 100 ? 19.705 -11.462 -3.596 1.00 64.69 100 CYS A CA 1
ATOM 698 C C . CYS A 1 100 ? 20.328 -12.852 -3.400 1.00 64.69 100 CYS A C 1
ATOM 700 O O . CYS A 1 100 ? 21.543 -13.014 -3.297 1.00 64.69 100 CYS A O 1
ATOM 702 N N . ALA A 1 101 ? 19.490 -13.888 -3.400 1.00 61.94 101 ALA A N 1
ATOM 703 C CA . ALA A 1 101 ? 19.973 -15.253 -3.597 1.00 61.94 101 ALA A CA 1
ATOM 704 C C . ALA A 1 101 ? 20.393 -15.482 -5.063 1.00 61.94 101 ALA A C 1
ATOM 706 O O . ALA A 1 101 ? 19.870 -14.831 -5.973 1.00 61.94 101 ALA A O 1
ATOM 707 N N . ASP A 1 102 ? 21.317 -16.422 -5.283 1.00 60.28 102 ASP A N 1
ATOM 708 C CA . ASP A 1 102 ? 21.619 -16.936 -6.621 1.00 60.28 102 ASP A CA 1
ATOM 709 C C . ASP A 1 102 ? 20.376 -17.643 -7.192 1.00 60.28 102 ASP A C 1
ATOM 711 O O . ASP A 1 102 ? 19.696 -18.392 -6.490 1.00 60.28 102 ASP A O 1
ATOM 715 N N . ILE A 1 103 ? 20.068 -17.400 -8.467 1.00 62.88 103 ILE A N 1
ATOM 716 C CA . ILE A 1 103 ? 18.863 -17.928 -9.120 1.00 62.88 103 ILE A CA 1
ATOM 717 C C . ILE A 1 103 ? 19.211 -19.223 -9.857 1.00 62.88 103 ILE A C 1
ATOM 719 O O . ILE A 1 103 ? 19.873 -19.192 -10.893 1.00 62.88 103 ILE A O 1
ATOM 723 N N . GLU A 1 104 ? 18.710 -20.355 -9.363 1.00 54.88 104 GLU A N 1
ATOM 724 C CA . GLU A 1 104 ? 18.737 -21.654 -10.063 1.00 54.88 104 GLU A CA 1
ATOM 725 C C . GLU A 1 104 ? 17.389 -21.974 -10.743 1.00 54.88 104 GLU A C 1
ATOM 727 O O . GLU A 1 104 ? 16.983 -23.131 -10.840 1.00 54.88 104 GLU A O 1
ATOM 732 N N . ILE A 1 105 ? 16.656 -20.954 -11.201 1.00 56.66 105 ILE A N 1
ATOM 733 C CA . ILE A 1 105 ? 15.323 -21.124 -11.792 1.00 56.66 105 ILE A CA 1
ATOM 734 C C . ILE A 1 105 ? 15.371 -20.859 -13.305 1.00 56.66 105 ILE A C 1
ATOM 736 O O . ILE A 1 105 ? 15.685 -19.753 -13.747 1.00 56.66 105 ILE A O 1
ATOM 740 N N . ASP A 1 106 ? 15.027 -21.879 -14.099 1.00 50.28 106 ASP A N 1
ATOM 741 C CA . ASP A 1 106 ? 14.920 -21.830 -15.567 1.00 50.28 106 ASP A CA 1
ATOM 742 C C . ASP A 1 106 ? 13.561 -21.248 -15.993 1.00 50.28 106 ASP A C 1
ATOM 744 O O . ASP A 1 106 ? 12.682 -21.944 -16.500 1.00 50.28 106 ASP A O 1
ATOM 748 N N . LEU A 1 107 ? 13.353 -19.961 -15.707 1.00 56.47 107 LEU A N 1
ATOM 749 C CA . LEU A 1 107 ? 12.165 -19.225 -16.139 1.00 56.47 107 LEU A CA 1
ATOM 750 C C . LEU A 1 107 ? 12.546 -18.111 -17.102 1.00 56.47 107 LEU A C 1
ATOM 752 O O . LEU A 1 107 ? 13.515 -17.375 -16.881 1.00 56.47 107 LEU A O 1
ATOM 756 N N . ALA A 1 108 ? 11.755 -17.988 -18.172 1.00 61.94 108 ALA A N 1
ATOM 757 C CA . ALA A 1 108 ? 11.982 -17.041 -19.252 1.00 61.94 108 ALA A CA 1
ATOM 758 C C . ALA A 1 108 ? 12.155 -15.619 -18.693 1.00 61.94 108 ALA A C 1
ATOM 760 O O . ALA A 1 108 ? 11.229 -15.020 -18.150 1.00 61.94 108 ALA A O 1
ATOM 761 N N . PHE A 1 109 ? 13.372 -15.088 -18.800 1.00 72.25 109 PHE A N 1
ATOM 762 C CA . PHE A 1 109 ? 13.654 -13.682 -18.545 1.00 72.25 109 PHE A CA 1
ATOM 763 C C . PHE A 1 109 ? 13.317 -12.904 -19.807 1.00 72.25 109 PHE A C 1
ATOM 765 O O . PHE A 1 109 ? 13.977 -13.063 -20.840 1.00 72.25 109 PHE A O 1
ATOM 772 N N . ILE A 1 110 ? 12.253 -12.110 -19.744 1.00 81.56 110 ILE A N 1
ATOM 773 C CA . ILE A 1 110 ? 11.850 -11.289 -20.877 1.00 81.56 110 ILE A CA 1
ATOM 774 C C . ILE A 1 110 ? 12.772 -10.082 -20.920 1.00 81.56 110 ILE A C 1
ATOM 776 O O . ILE A 1 110 ? 12.852 -9.294 -19.982 1.00 81.56 110 ILE A O 1
ATOM 780 N N . GLN A 1 111 ? 13.515 -9.991 -22.018 1.00 87.44 111 GLN A N 1
ATOM 781 C CA . GLN A 1 111 ? 14.454 -8.904 -22.227 1.00 87.44 111 GLN A CA 1
ATOM 782 C C . GLN A 1 111 ? 13.692 -7.599 -22.437 1.00 87.44 111 GLN A C 1
ATOM 784 O O . GLN A 1 111 ? 12.818 -7.500 -23.306 1.00 87.44 111 GLN A O 1
ATOM 789 N N . GLY A 1 112 ? 14.076 -6.603 -21.651 1.00 87.81 112 GLY A N 1
ATOM 790 C CA . GLY A 1 112 ? 13.592 -5.243 -21.754 1.00 87.81 112 GLY A CA 1
ATOM 791 C C . GLY A 1 112 ? 14.020 -4.597 -23.073 1.00 87.81 112 GLY A C 1
ATOM 792 O O . GLY A 1 112 ? 14.903 -5.094 -23.782 1.00 87.81 112 GLY A O 1
ATOM 793 N N . PRO A 1 113 ? 13.394 -3.471 -23.447 1.00 91.94 113 PRO A N 1
ATOM 794 C CA . PRO A 1 113 ? 13.771 -2.746 -24.652 1.00 91.94 113 PRO A CA 1
ATOM 795 C C . PRO A 1 113 ? 15.210 -2.215 -24.567 1.00 91.94 113 PRO A C 1
ATOM 797 O O . PRO A 1 113 ? 15.765 -2.033 -23.483 1.00 91.94 113 PRO A O 1
ATOM 800 N N . GLU A 1 114 ? 15.818 -1.934 -25.722 1.00 90.69 114 GLU A N 1
ATOM 801 C CA . GLU A 1 114 ? 17.170 -1.368 -25.795 1.00 90.69 114 GLU A CA 1
ATOM 802 C C . GLU A 1 114 ? 17.299 -0.108 -24.921 1.00 90.69 114 GLU A C 1
ATOM 804 O O . GLU A 1 114 ? 16.434 0.768 -24.942 1.00 90.69 114 GLU A O 1
ATOM 809 N N . GLY A 1 115 ? 18.379 -0.031 -24.139 1.00 88.69 115 GLY A N 1
ATOM 810 C CA . GLY A 1 115 ? 18.630 1.077 -23.214 1.00 88.69 115 GLY A CA 1
ATOM 811 C C . GLY A 1 115 ? 17.927 0.957 -21.858 1.00 88.69 115 GLY A C 1
ATOM 812 O O . GLY A 1 115 ? 18.149 1.815 -21.008 1.00 88.69 115 GLY A O 1
ATOM 813 N N . SER A 1 116 ? 17.116 -0.084 -21.635 1.00 93.38 116 SER A N 1
ATOM 814 C CA . SER A 1 116 ? 16.613 -0.416 -20.298 1.00 93.38 116 SER A CA 1
ATOM 815 C C . SER A 1 116 ? 17.706 -1.036 -19.421 1.00 93.38 116 SER A C 1
ATOM 817 O O . SER A 1 116 ? 18.627 -1.697 -19.908 1.00 93.38 116 SER A O 1
ATOM 819 N N . LYS A 1 117 ? 17.595 -0.815 -18.112 1.00 93.69 117 LYS A N 1
ATOM 820 C CA . LYS A 1 117 ? 18.343 -1.538 -17.085 1.00 93.69 117 LYS A CA 1
ATOM 821 C C . LYS A 1 117 ? 17.420 -2.596 -16.498 1.00 93.69 117 LYS A C 1
ATOM 823 O O . LYS A 1 117 ? 16.288 -2.279 -16.139 1.00 93.69 117 LYS A O 1
ATOM 828 N N . GLN A 1 118 ? 17.907 -3.826 -16.381 1.00 91.88 118 GLN A N 1
ATOM 829 C CA . GLN A 1 118 ? 17.167 -4.894 -15.725 1.00 91.88 118 GLN A CA 1
ATOM 830 C C . GLN A 1 118 ? 18.035 -5.610 -14.701 1.00 91.88 118 GLN A C 1
ATOM 832 O O . GLN A 1 118 ? 19.182 -5.945 -14.996 1.00 91.88 118 GLN A O 1
ATOM 837 N N . ASP A 1 119 ? 17.458 -5.876 -13.536 1.00 90.88 119 ASP A N 1
ATOM 838 C CA . ASP A 1 119 ? 18.056 -6.697 -12.490 1.00 90.88 119 ASP A CA 1
ATOM 839 C C . ASP A 1 119 ? 17.040 -7.766 -12.068 1.00 90.88 119 ASP A C 1
ATOM 841 O O . ASP A 1 119 ? 15.846 -7.493 -11.937 1.00 90.88 119 ASP A O 1
ATOM 845 N N . ARG A 1 120 ? 17.517 -8.993 -11.848 1.00 87.75 120 ARG A N 1
ATOM 846 C CA . ARG A 1 120 ? 16.704 -10.099 -11.335 1.00 87.75 120 ARG A CA 1
ATOM 847 C C . ARG A 1 120 ? 17.230 -10.528 -9.974 1.00 87.75 120 ARG A C 1
ATOM 849 O O . ARG A 1 120 ? 18.437 -10.694 -9.802 1.00 87.75 120 ARG A O 1
ATOM 856 N N . CYS A 1 121 ? 16.323 -10.739 -9.030 1.00 86.19 121 CYS A N 1
ATOM 857 C CA . CYS A 1 121 ? 16.641 -11.106 -7.656 1.00 86.19 121 CYS A CA 1
ATOM 858 C C . CYS A 1 121 ? 15.724 -12.240 -7.192 1.00 86.19 121 CYS A C 1
ATOM 860 O O . CYS A 1 121 ? 14.531 -12.205 -7.471 1.00 86.19 121 CYS A O 1
ATOM 862 N N . ALA A 1 122 ? 16.246 -13.229 -6.469 1.00 85.12 122 ALA A N 1
ATOM 863 C CA . ALA A 1 122 ? 15.416 -14.172 -5.721 1.00 85.12 122 ALA A CA 1
ATOM 864 C C . ALA A 1 122 ? 15.398 -13.789 -4.237 1.00 85.12 122 ALA A C 1
ATOM 866 O O . ALA A 1 122 ? 16.443 -13.441 -3.665 1.00 85.12 122 ALA A O 1
ATOM 867 N N . SER A 1 123 ? 14.215 -13.868 -3.626 1.00 83.69 123 SER A N 1
ATOM 868 C CA . SER A 1 123 ? 14.059 -13.741 -2.181 1.00 83.69 123 SER A CA 1
ATOM 869 C C . SER A 1 123 ? 14.805 -14.871 -1.472 1.00 83.69 123 SER A C 1
ATOM 871 O O . SER A 1 123 ? 14.859 -16.004 -1.943 1.00 83.69 123 SER A O 1
ATOM 873 N N . ARG A 1 124 ? 15.391 -14.564 -0.313 1.00 78.00 124 ARG A N 1
ATOM 874 C CA . ARG A 1 124 ? 16.017 -15.565 0.570 1.00 78.00 124 ARG A CA 1
ATOM 875 C C . ARG A 1 124 ? 15.031 -16.186 1.555 1.00 78.00 124 ARG A C 1
ATOM 877 O O . ARG A 1 124 ? 15.382 -17.147 2.232 1.00 78.00 124 ARG A O 1
ATOM 884 N N . LEU A 1 125 ? 13.855 -15.580 1.682 1.00 80.00 125 LEU A N 1
ATOM 885 C CA . LEU A 1 125 ? 12.861 -15.893 2.706 1.00 80.00 125 LEU A CA 1
ATOM 886 C C . LEU A 1 125 ? 11.635 -16.606 2.129 1.00 80.00 125 LEU A C 1
ATOM 888 O O . LEU A 1 125 ? 10.754 -16.978 2.897 1.00 80.00 125 LEU A O 1
ATOM 892 N N . SER A 1 126 ? 11.553 -16.728 0.800 1.00 77.19 126 SER A N 1
ATOM 893 C CA . SER A 1 126 ? 10.365 -17.221 0.103 1.00 77.19 126 SER A CA 1
ATOM 894 C C . SER A 1 126 ? 10.663 -17.665 -1.328 1.00 77.19 126 SER A C 1
ATOM 896 O O . SER A 1 126 ? 11.640 -17.201 -1.925 1.00 77.19 126 SER A O 1
ATOM 898 N N . ASP A 1 127 ? 9.769 -18.468 -1.907 1.00 79.88 127 ASP A N 1
ATOM 899 C CA . ASP A 1 127 ? 9.715 -18.789 -3.344 1.00 79.88 127 ASP A CA 1
ATOM 900 C C . ASP A 1 127 ? 9.257 -17.581 -4.197 1.00 79.88 127 ASP A C 1
ATOM 902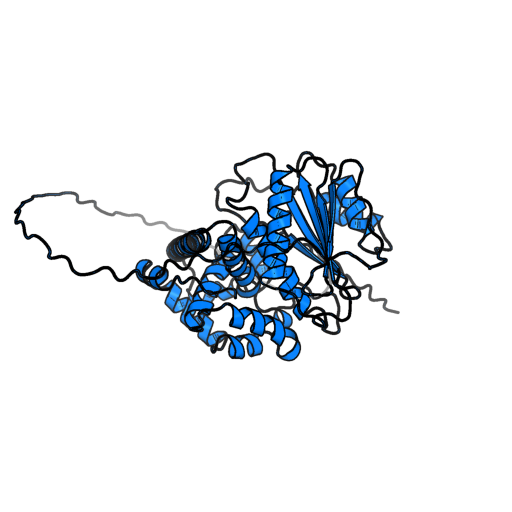 O O . ASP A 1 127 ? 8.251 -17.634 -4.906 1.00 79.88 127 ASP A O 1
ATOM 906 N N . LEU A 1 128 ? 9.986 -16.467 -4.122 1.00 87.00 128 LEU A N 1
ATOM 907 C CA . LEU A 1 128 ? 9.688 -15.214 -4.816 1.00 87.00 128 LEU A CA 1
ATOM 908 C C . LEU A 1 128 ? 10.857 -14.772 -5.694 1.00 87.00 128 LEU A C 1
ATOM 910 O O . LEU A 1 128 ? 12.001 -14.678 -5.239 1.00 87.00 128 LEU A O 1
ATOM 914 N N . VAL A 1 129 ? 10.544 -14.425 -6.939 1.00 88.81 129 VAL A N 1
ATOM 915 C CA . VAL A 1 129 ? 11.472 -13.835 -7.904 1.00 88.81 129 VAL A CA 1
ATOM 916 C C . VAL A 1 129 ? 11.022 -12.419 -8.245 1.00 88.81 129 VAL A C 1
ATOM 918 O O . VAL A 1 129 ? 9.882 -12.193 -8.642 1.00 88.81 129 VAL A O 1
ATOM 921 N N . PHE A 1 130 ? 11.945 -11.473 -8.130 1.00 91.25 130 PHE A N 1
ATOM 922 C CA . PHE A 1 130 ? 11.777 -10.087 -8.535 1.00 91.25 130 PHE A CA 1
ATOM 923 C C . PHE A 1 130 ? 12.448 -9.854 -9.887 1.00 91.25 130 PHE A C 1
ATOM 925 O O . PHE A 1 130 ? 13.625 -10.180 -10.066 1.00 91.25 130 PHE A O 1
ATOM 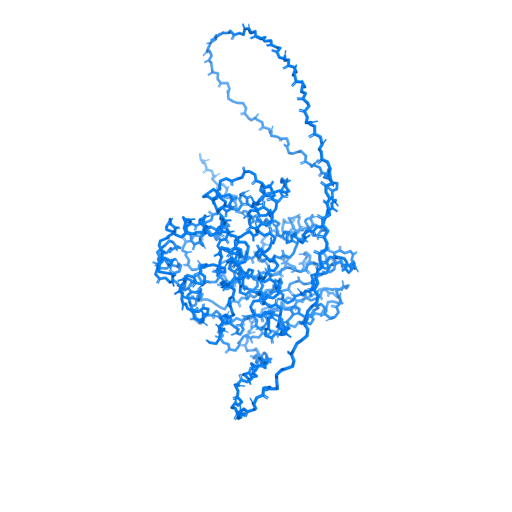932 N N . ASP A 1 131 ? 11.714 -9.240 -10.806 1.00 91.75 131 ASP A N 1
ATOM 933 C CA . ASP A 1 131 ? 12.176 -8.791 -12.114 1.00 91.75 131 ASP A CA 1
ATOM 934 C C . ASP A 1 131 ? 12.058 -7.263 -12.188 1.00 91.75 131 ASP A C 1
ATOM 936 O O . ASP A 1 131 ? 11.007 -6.716 -12.526 1.00 91.75 131 ASP A O 1
ATOM 940 N N . PHE A 1 132 ? 13.143 -6.558 -11.868 1.00 94.19 132 PHE A N 1
ATOM 941 C CA . PHE A 1 132 ? 13.198 -5.102 -11.945 1.00 94.19 132 PHE A CA 1
ATOM 942 C C . PHE A 1 132 ? 13.549 -4.664 -13.362 1.00 94.19 132 PHE A C 1
ATOM 944 O O . PHE A 1 132 ? 14.529 -5.126 -13.944 1.00 94.19 132 PHE A O 1
ATOM 951 N N . THR A 1 133 ? 12.769 -3.741 -13.919 1.00 95.00 133 THR A N 1
ATOM 952 C CA . THR A 1 133 ? 13.037 -3.097 -15.206 1.00 95.00 133 THR A CA 1
ATOM 953 C C . THR A 1 133 ? 12.895 -1.586 -15.066 1.00 95.00 133 THR A C 1
ATOM 955 O O . THR A 1 133 ? 11.801 -1.069 -14.856 1.00 95.00 133 THR A O 1
ATOM 958 N N . SER A 1 134 ? 14.009 -0.878 -15.237 1.00 95.38 134 SER A N 1
ATOM 959 C CA . SER A 1 134 ? 14.054 0.575 -15.382 1.00 95.38 134 SER A CA 1
ATOM 960 C C . SER A 1 134 ? 14.186 0.929 -16.855 1.00 95.38 134 SER A C 1
ATOM 962 O O . SER A 1 134 ? 15.144 0.525 -17.524 1.00 95.38 134 SER A O 1
ATOM 964 N N . TYR A 1 135 ? 13.203 1.641 -17.391 1.00 95.50 135 TYR A N 1
ATOM 965 C CA . TYR A 1 135 ? 13.181 2.010 -18.799 1.00 95.50 135 TYR A CA 1
ATOM 966 C C . TYR A 1 135 ? 14.012 3.272 -19.059 1.00 95.50 135 TYR A C 1
ATOM 968 O O . TYR A 1 135 ? 14.272 4.084 -18.173 1.00 95.50 135 TYR A O 1
ATOM 976 N N . GLN A 1 136 ? 14.436 3.447 -20.314 1.00 93.44 136 GLN A N 1
ATOM 977 C CA . GLN A 1 136 ? 15.203 4.622 -20.721 1.00 93.44 136 GLN A CA 1
ATOM 978 C C . GLN A 1 136 ? 14.472 5.917 -20.325 1.00 93.44 136 GLN A C 1
ATOM 980 O O . GLN A 1 136 ? 13.293 6.084 -20.644 1.00 93.44 136 GLN A O 1
ATOM 985 N N . GLY A 1 137 ? 15.192 6.830 -19.671 1.00 88.88 137 GLY A N 1
ATOM 986 C CA . GLY A 1 137 ? 14.660 8.103 -19.171 1.00 88.88 137 GLY A CA 1
ATOM 987 C C . GLY A 1 137 ? 14.468 8.141 -17.654 1.00 88.88 137 GLY A C 1
ATOM 988 O O . GLY A 1 137 ? 14.425 9.226 -17.087 1.00 88.88 137 GLY A O 1
ATOM 989 N N . THR A 1 138 ? 14.426 6.989 -16.981 1.00 90.19 138 THR A N 1
ATOM 990 C CA . THR A 1 138 ? 14.330 6.927 -15.518 1.00 90.19 138 THR A CA 1
ATOM 991 C C . THR A 1 138 ? 15.668 7.283 -14.850 1.00 90.19 138 THR A C 1
ATOM 993 O O . THR A 1 138 ? 16.694 6.690 -15.197 1.00 90.19 138 THR A O 1
ATOM 996 N N . PRO A 1 139 ? 15.693 8.206 -13.869 1.00 88.75 139 PRO A N 1
ATOM 997 C CA . PRO A 1 139 ? 16.895 8.504 -13.092 1.00 88.75 139 PRO A CA 1
ATOM 998 C C . PRO A 1 139 ? 17.399 7.304 -12.274 1.00 88.75 139 PRO A C 1
ATOM 1000 O O . PRO A 1 139 ? 16.624 6.641 -11.582 1.00 88.75 139 PRO A O 1
ATOM 1003 N N . ASP A 1 140 ? 18.717 7.081 -12.271 1.00 88.44 140 ASP A N 1
ATOM 1004 C CA . ASP A 1 140 ? 19.356 5.980 -11.527 1.00 88.44 140 ASP A CA 1
ATOM 1005 C C . ASP A 1 140 ? 19.079 6.026 -10.015 1.00 88.44 140 ASP A C 1
ATOM 1007 O O . ASP A 1 140 ? 19.013 4.980 -9.370 1.00 88.44 140 ASP A O 1
ATOM 1011 N N . SER A 1 141 ? 18.911 7.222 -9.441 1.00 86.88 141 SER A N 1
ATOM 1012 C CA . SER A 1 141 ? 18.590 7.388 -8.019 1.00 86.88 141 SER A CA 1
ATOM 1013 C C . SER A 1 141 ? 17.193 6.876 -7.680 1.00 86.88 141 SER A C 1
ATOM 1015 O O . SER A 1 141 ? 17.040 6.175 -6.689 1.00 86.88 141 SER A O 1
ATOM 1017 N N . ILE A 1 142 ? 16.196 7.152 -8.528 1.00 87.50 142 ILE A N 1
ATOM 1018 C CA . ILE A 1 142 ? 14.829 6.652 -8.319 1.00 87.50 142 ILE A CA 1
ATOM 1019 C C . ILE A 1 142 ? 14.814 5.131 -8.448 1.00 87.50 142 ILE A C 1
ATOM 1021 O O . ILE A 1 142 ? 14.186 4.450 -7.643 1.00 87.50 142 ILE A O 1
ATOM 1025 N N . TYR A 1 143 ? 15.545 4.590 -9.428 1.00 90.44 143 TYR A N 1
ATOM 1026 C CA . TYR A 1 143 ? 15.704 3.146 -9.549 1.00 90.44 143 TYR A CA 1
ATOM 1027 C C . TYR A 1 143 ? 16.263 2.519 -8.268 1.00 90.44 143 TYR A C 1
ATOM 1029 O O . TYR A 1 143 ? 15.719 1.527 -7.796 1.00 90.44 143 TYR A O 1
ATOM 1037 N N . ALA A 1 144 ? 17.339 3.090 -7.719 1.00 88.94 144 ALA A N 1
ATOM 1038 C CA . ALA A 1 144 ? 17.961 2.586 -6.500 1.00 88.94 144 ALA A CA 1
ATOM 1039 C C . ALA A 1 144 ? 17.004 2.647 -5.299 1.00 88.94 144 ALA A C 1
ATOM 1041 O O . ALA A 1 144 ? 16.874 1.649 -4.598 1.00 88.94 144 ALA A O 1
ATOM 1042 N N . ASP A 1 145 ? 16.290 3.764 -5.117 1.00 87.75 145 ASP A N 1
ATOM 1043 C CA . ASP A 1 145 ? 15.324 3.914 -4.023 1.00 87.75 145 ASP A CA 1
ATOM 1044 C C . ASP A 1 145 ? 14.193 2.879 -4.116 1.00 87.75 145 ASP A C 1
ATOM 1046 O O . ASP A 1 145 ? 13.895 2.203 -3.137 1.00 87.75 145 ASP A O 1
ATOM 1050 N N . VAL A 1 146 ? 13.574 2.718 -5.294 1.00 90.88 146 VAL A N 1
ATOM 1051 C CA . VAL A 1 146 ? 12.478 1.749 -5.492 1.00 90.88 146 VAL A CA 1
ATOM 1052 C C . VAL A 1 146 ? 12.978 0.314 -5.316 1.00 90.88 146 VAL A C 1
ATOM 1054 O O . VAL A 1 146 ? 12.303 -0.506 -4.695 1.00 90.88 146 VAL A O 1
ATOM 1057 N N . TYR A 1 147 ? 14.165 0.010 -5.845 1.00 91.38 147 TYR A N 1
ATOM 1058 C CA . TYR A 1 147 ? 14.795 -1.301 -5.715 1.00 91.38 147 TYR A CA 1
ATOM 1059 C C . TYR A 1 147 ? 15.034 -1.663 -4.244 1.00 91.38 147 TYR A C 1
ATOM 1061 O O . TYR A 1 147 ? 14.597 -2.722 -3.790 1.00 91.38 147 TYR A O 1
ATOM 1069 N N . ASP A 1 148 ? 15.691 -0.781 -3.490 1.00 88.75 148 ASP A N 1
ATOM 1070 C CA . ASP A 1 148 ? 16.014 -1.039 -2.089 1.00 88.75 148 ASP A CA 1
ATOM 1071 C C . ASP A 1 148 ? 14.751 -1.041 -1.208 1.00 88.75 148 ASP A C 1
ATOM 1073 O O . ASP A 1 148 ? 14.646 -1.874 -0.306 1.00 88.75 148 ASP A O 1
ATOM 1077 N N . ALA A 1 149 ? 13.761 -0.188 -1.498 1.00 90.12 149 ALA A N 1
ATOM 1078 C CA . ALA A 1 149 ? 12.494 -0.147 -0.770 1.00 90.12 149 ALA A CA 1
ATOM 1079 C C . ALA A 1 149 ? 11.684 -1.438 -0.923 1.00 90.12 149 ALA A C 1
ATOM 1081 O O . ALA A 1 149 ? 11.239 -1.996 0.077 1.00 90.12 149 ALA A O 1
ATOM 1082 N N . ILE A 1 150 ? 11.530 -1.954 -2.147 1.00 92.25 150 ILE A N 1
ATOM 1083 C CA . ILE A 1 150 ? 10.778 -3.195 -2.387 1.00 92.25 150 ILE A CA 1
ATOM 1084 C C . ILE A 1 150 ? 11.478 -4.385 -1.728 1.00 92.25 150 ILE A C 1
ATOM 1086 O O . ILE A 1 150 ? 10.825 -5.200 -1.076 1.00 92.25 150 ILE A O 1
ATOM 1090 N N . LEU A 1 151 ? 12.807 -4.482 -1.849 1.00 90.69 151 LEU A N 1
ATOM 1091 C CA . LEU A 1 151 ? 13.545 -5.564 -1.198 1.00 90.69 151 LEU A CA 1
ATOM 1092 C C . LEU A 1 151 ? 13.473 -5.461 0.328 1.00 90.69 151 LEU A C 1
ATOM 1094 O O . LEU A 1 151 ? 13.176 -6.460 0.981 1.00 90.69 151 LEU A O 1
ATOM 1098 N N . GLY A 1 152 ? 13.670 -4.270 0.892 1.00 89.06 152 GLY A N 1
ATOM 1099 C CA . GLY A 1 152 ? 13.552 -4.026 2.328 1.00 89.06 152 GLY A CA 1
ATOM 1100 C C . GLY A 1 152 ? 12.160 -4.350 2.870 1.00 89.06 152 GLY A C 1
ATOM 1101 O O . GLY A 1 152 ? 12.026 -5.056 3.869 1.00 89.06 152 GLY A O 1
ATOM 1102 N N . ALA A 1 153 ? 11.114 -3.917 2.166 1.00 91.75 153 ALA A N 1
ATOM 1103 C CA . ALA A 1 153 ? 9.736 -4.229 2.515 1.00 91.75 153 ALA A CA 1
ATOM 1104 C C . ALA A 1 153 ? 9.454 -5.739 2.439 1.00 91.75 153 ALA A C 1
ATOM 1106 O O . ALA A 1 153 ? 8.740 -6.269 3.291 1.00 91.75 153 ALA A O 1
ATOM 1107 N N . SER A 1 154 ? 10.070 -6.455 1.491 1.00 91.38 154 SER A N 1
ATOM 1108 C CA . SER A 1 154 ? 9.965 -7.917 1.392 1.00 91.38 154 SER A CA 1
ATOM 1109 C C . SER A 1 154 ? 10.705 -8.682 2.489 1.00 91.38 154 SER A C 1
ATOM 1111 O O . SER A 1 154 ? 10.288 -9.781 2.850 1.00 91.38 154 SER A O 1
ATOM 1113 N N . GLU A 1 155 ? 11.774 -8.110 3.050 1.00 88.75 155 GLU A N 1
ATOM 1114 C CA . GLU A 1 155 ? 12.445 -8.660 4.232 1.00 88.75 155 GLU A CA 1
ATOM 1115 C C . GLU A 1 155 ? 11.615 -8.404 5.500 1.00 88.75 155 GLU A C 1
ATOM 1117 O O . GLU A 1 155 ? 11.479 -9.297 6.337 1.00 88.75 155 GLU A O 1
ATOM 1122 N N . ALA A 1 156 ? 11.001 -7.220 5.615 1.00 89.31 156 ALA A N 1
ATOM 1123 C CA . ALA A 1 156 ? 10.112 -6.872 6.721 1.00 89.31 156 ALA A CA 1
ATOM 1124 C C . ALA A 1 156 ? 8.822 -7.710 6.709 1.00 89.31 156 ALA A C 1
ATOM 1126 O O . ALA A 1 156 ? 8.444 -8.281 7.730 1.00 89.31 156 ALA A O 1
ATOM 1127 N N . PHE A 1 157 ? 8.170 -7.832 5.552 1.00 91.81 157 PHE A N 1
ATOM 1128 C CA . PHE A 1 157 ? 6.926 -8.575 5.338 1.00 91.81 157 PHE A CA 1
ATOM 1129 C C . PHE A 1 157 ? 7.135 -9.687 4.300 1.00 91.81 157 PHE A C 1
ATOM 1131 O O . PHE A 1 157 ? 6.668 -9.570 3.163 1.00 91.81 157 PHE A O 1
ATOM 1138 N N . PRO A 1 158 ? 7.830 -10.780 4.670 1.00 90.50 158 PRO A N 1
ATOM 1139 C CA . PRO A 1 158 ? 8.061 -11.893 3.769 1.00 90.50 158 PRO A CA 1
ATOM 1140 C C . PRO A 1 158 ? 6.762 -12.655 3.528 1.00 90.50 158 PRO A C 1
ATOM 1142 O O . PRO A 1 158 ? 5.989 -12.921 4.453 1.00 90.50 158 PRO A O 1
ATOM 1145 N N . ILE A 1 159 ? 6.541 -13.047 2.278 1.00 87.75 159 ILE A N 1
ATOM 1146 C CA . ILE A 1 159 ? 5.457 -13.956 1.916 1.00 87.75 159 ILE A CA 1
ATOM 1147 C C . ILE A 1 159 ? 5.923 -15.375 2.268 1.00 87.75 159 ILE A C 1
ATOM 1149 O O . ILE A 1 159 ? 6.897 -15.828 1.680 1.00 87.75 159 ILE A O 1
ATOM 1153 N N . PRO A 1 160 ? 5.298 -16.085 3.219 1.00 78.19 160 PRO A N 1
ATOM 1154 C CA . PRO A 1 160 ? 5.807 -17.378 3.660 1.00 78.19 160 PRO A CA 1
ATOM 1155 C C . PRO A 1 160 ? 5.695 -18.446 2.563 1.00 78.19 160 PRO A C 1
ATOM 1157 O O . PRO A 1 160 ? 4.770 -18.425 1.745 1.00 78.19 160 PRO A O 1
ATOM 1160 N N . ASP A 1 161 ? 6.601 -19.428 2.594 1.00 72.06 161 ASP A N 1
ATOM 1161 C CA . ASP A 1 161 ? 6.532 -20.605 1.723 1.00 72.06 161 ASP A CA 1
ATOM 1162 C C . ASP A 1 161 ? 5.159 -21.282 1.834 1.00 72.06 161 ASP A C 1
ATOM 1164 O O . ASP A 1 161 ? 4.644 -21.539 2.926 1.00 72.06 161 ASP A O 1
ATOM 1168 N N . GLY A 1 162 ? 4.547 -21.570 0.685 1.00 67.19 162 GLY A N 1
ATOM 1169 C CA . GLY A 1 162 ? 3.207 -22.154 0.615 1.00 67.19 162 GLY A CA 1
ATOM 1170 C C . GLY A 1 162 ? 2.045 -21.160 0.738 1.00 67.19 162 GLY A C 1
ATOM 1171 O O . GLY A 1 162 ? 0.894 -21.589 0.622 1.00 67.19 162 GLY A O 1
ATOM 1172 N N . ALA A 1 163 ? 2.298 -19.849 0.899 1.00 69.06 163 ALA A N 1
ATOM 1173 C CA . ALA A 1 163 ? 1.254 -18.821 0.764 1.00 69.06 163 ALA A CA 1
ATOM 1174 C C . ALA A 1 163 ? 0.569 -18.893 -0.610 1.00 69.06 163 ALA A C 1
ATOM 1176 O O . ALA A 1 163 ? -0.645 -18.718 -0.718 1.00 69.06 163 ALA A O 1
ATOM 1177 N N . THR A 1 164 ? 1.332 -19.258 -1.643 1.00 69.38 164 THR A N 1
ATOM 1178 C CA . THR A 1 164 ? 0.815 -19.657 -2.954 1.00 69.38 164 THR A CA 1
ATOM 1179 C C . THR A 1 164 ? 1.310 -21.062 -3.310 1.00 69.38 164 THR A C 1
ATOM 1181 O O . THR A 1 164 ? 2.234 -21.589 -2.693 1.00 69.38 164 THR A O 1
ATOM 1184 N N . SER A 1 165 ? 0.652 -21.714 -4.269 1.00 66.62 165 SER A N 1
ATOM 1185 C CA . SER A 1 165 ? 1.026 -23.068 -4.712 1.00 66.62 165 SER A CA 1
ATOM 1186 C C . SER A 1 165 ? 2.211 -23.102 -5.690 1.00 66.62 165 SER A C 1
ATOM 1188 O O . SER A 1 165 ? 2.585 -24.185 -6.145 1.00 66.62 165 SER A O 1
ATOM 1190 N N . GLN A 1 166 ? 2.770 -21.942 -6.048 1.00 73.12 166 GLN A N 1
ATOM 1191 C CA . GLN A 1 166 ? 3.779 -21.777 -7.096 1.00 73.12 166 GLN A CA 1
ATOM 1192 C C . GLN A 1 166 ? 4.805 -20.710 -6.706 1.00 73.12 166 GLN A C 1
ATOM 1194 O O . GLN A 1 166 ? 4.604 -19.965 -5.752 1.00 73.12 166 GLN A O 1
ATOM 1199 N N . THR A 1 167 ? 5.903 -20.621 -7.455 1.00 78.81 167 THR A N 1
ATOM 1200 C CA . THR A 1 167 ? 6.830 -19.491 -7.340 1.00 78.81 167 THR A CA 1
ATOM 1201 C C . THR A 1 167 ? 6.101 -18.198 -7.692 1.00 78.81 167 THR A C 1
ATOM 1203 O O . THR A 1 167 ? 5.438 -18.117 -8.725 1.00 78.81 167 THR A O 1
ATOM 1206 N N . ILE A 1 168 ? 6.227 -17.189 -6.835 1.00 85.25 168 ILE A N 1
ATOM 1207 C CA . ILE A 1 168 ? 5.686 -15.856 -7.076 1.00 85.25 168 ILE A CA 1
ATOM 1208 C C . ILE A 1 168 ? 6.661 -15.096 -7.970 1.00 85.25 168 ILE A C 1
ATOM 1210 O O . ILE A 1 168 ? 7.864 -15.073 -7.705 1.00 85.25 168 ILE A O 1
ATOM 1214 N N . HIS A 1 169 ? 6.145 -14.433 -9.001 1.00 87.12 169 HIS A N 1
ATOM 1215 C CA . HIS A 1 169 ? 6.931 -13.495 -9.799 1.00 87.12 169 HIS A CA 1
ATOM 1216 C C . HIS A 1 169 ? 6.391 -12.091 -9.634 1.00 87.12 169 HIS A C 1
ATOM 1218 O O . HIS A 1 169 ? 5.210 -11.843 -9.874 1.00 87.12 169 HIS A O 1
ATOM 1224 N N . LEU A 1 170 ? 7.278 -11.173 -9.278 1.00 91.50 170 LEU A N 1
ATOM 1225 C CA . LEU A 1 170 ? 6.977 -9.760 -9.182 1.00 91.50 170 LEU A CA 1
ATOM 1226 C C . LEU A 1 170 ? 7.769 -8.989 -10.238 1.00 91.50 170 LEU A C 1
ATOM 1228 O O . LEU A 1 170 ? 8.988 -8.856 -10.137 1.00 91.50 170 LEU A O 1
ATOM 1232 N N . TYR A 1 171 ? 7.064 -8.451 -11.228 1.00 92.88 171 TYR A N 1
ATOM 1233 C CA . TYR A 1 171 ? 7.627 -7.512 -12.192 1.00 92.88 171 TYR A CA 1
ATOM 1234 C C . TYR A 1 171 ? 7.557 -6.096 -11.627 1.00 92.88 171 TYR A C 1
ATOM 1236 O O . TYR A 1 171 ? 6.480 -5.626 -11.280 1.00 92.88 171 TYR A O 1
ATOM 1244 N N . VAL A 1 172 ? 8.678 -5.387 -11.561 1.00 94.44 172 VAL A N 1
ATOM 1245 C CA . VAL A 1 172 ? 8.714 -3.981 -11.140 1.00 94.44 172 VAL A CA 1
ATOM 1246 C C . VAL A 1 172 ? 9.120 -3.138 -12.340 1.00 94.44 172 VAL A C 1
ATOM 1248 O O . VAL A 1 172 ? 10.270 -3.169 -12.775 1.00 94.44 172 VAL A O 1
ATOM 1251 N N . SER A 1 173 ? 8.162 -2.405 -12.901 1.00 94.06 173 SER A N 1
ATOM 1252 C CA . SER A 1 173 ? 8.325 -1.589 -14.105 1.00 94.06 173 SER A CA 1
ATOM 1253 C C . SER A 1 173 ? 8.412 -0.108 -13.743 1.00 94.06 173 SER A C 1
ATOM 1255 O O . SER A 1 173 ? 7.412 0.490 -13.359 1.00 94.06 173 SER A O 1
ATOM 1257 N N . ILE A 1 174 ? 9.582 0.506 -13.931 1.00 94.19 174 ILE A N 1
ATOM 1258 C CA . ILE A 1 174 ? 9.844 1.910 -13.579 1.00 94.19 174 ILE A CA 1
ATOM 1259 C C . ILE A 1 174 ? 10.147 2.697 -14.852 1.00 94.19 174 ILE A C 1
ATOM 1261 O O . ILE A 1 174 ? 11.130 2.406 -15.531 1.00 94.19 174 ILE A O 1
ATOM 1265 N N . TRP A 1 175 ? 9.327 3.691 -15.190 1.00 93.19 175 TRP A N 1
ATOM 1266 C CA . TRP A 1 175 ? 9.497 4.503 -16.402 1.00 93.19 175 TRP A CA 1
ATOM 1267 C C . TRP A 1 175 ? 9.301 5.988 -16.130 1.00 93.19 175 TRP A C 1
ATOM 1269 O O . TRP A 1 175 ? 8.666 6.372 -15.156 1.00 93.19 175 TRP A O 1
ATOM 1279 N N . HIS A 1 176 ? 9.789 6.827 -17.035 1.00 90.69 176 HIS A N 1
ATOM 1280 C CA . HIS A 1 176 ? 9.544 8.259 -17.023 1.00 90.69 176 HIS A CA 1
ATOM 1281 C C . HIS A 1 176 ? 8.358 8.617 -17.925 1.00 90.69 176 HIS A C 1
ATOM 1283 O O . HIS A 1 176 ? 8.366 8.289 -19.113 1.00 90.69 176 HIS A O 1
ATOM 1289 N N . ARG A 1 177 ? 7.353 9.322 -17.396 1.00 87.69 177 ARG A N 1
ATOM 1290 C CA . ARG A 1 177 ? 6.096 9.634 -18.107 1.00 87.69 177 ARG A CA 1
ATOM 1291 C C . ARG A 1 177 ? 6.292 10.459 -19.377 1.00 87.69 177 ARG A C 1
ATOM 1293 O O . ARG A 1 177 ? 5.491 10.364 -20.300 1.00 87.69 177 ARG A O 1
ATOM 1300 N N . GLU A 1 178 ? 7.330 11.288 -19.425 1.00 86.62 178 GLU A N 1
ATOM 1301 C CA . GLU A 1 178 ? 7.531 12.211 -20.553 1.00 86.62 178 GLU A CA 1
ATOM 1302 C C . GLU A 1 178 ? 8.635 11.778 -21.517 1.00 86.62 178 GLU A C 1
ATOM 1304 O O . GLU A 1 178 ? 8.614 12.135 -22.695 1.00 86.62 178 GLU A O 1
ATOM 1309 N N . THR A 1 179 ? 9.612 11.009 -21.034 1.00 89.25 179 THR A N 1
ATOM 1310 C CA . THR A 1 179 ? 10.859 10.752 -21.771 1.00 89.25 179 THR A CA 1
ATOM 1311 C C . THR A 1 179 ? 10.996 9.290 -22.172 1.00 89.25 179 THR A C 1
ATOM 1313 O O . THR A 1 179 ? 11.699 8.986 -23.139 1.00 89.25 179 THR A O 1
ATOM 1316 N N . THR A 1 180 ? 10.286 8.374 -21.504 1.00 91.75 180 THR A N 1
ATOM 1317 C CA . THR A 1 180 ? 10.268 6.969 -21.894 1.00 91.75 180 THR A CA 1
ATOM 1318 C C . THR A 1 180 ? 9.353 6.737 -23.097 1.00 91.75 180 THR A C 1
ATOM 1320 O O . THR A 1 180 ? 8.235 7.238 -23.191 1.00 91.75 180 THR A O 1
ATOM 1323 N N . ASN A 1 181 ? 9.794 5.879 -24.019 1.00 93.00 181 ASN A N 1
ATOM 1324 C CA . ASN A 1 181 ? 8.943 5.374 -25.090 1.00 93.00 181 ASN A CA 1
ATOM 1325 C C . ASN A 1 181 ? 7.861 4.425 -24.534 1.00 93.00 181 ASN A C 1
ATOM 1327 O O . ASN A 1 181 ? 8.098 3.226 -24.373 1.00 93.00 181 ASN A O 1
ATOM 1331 N N . HIS A 1 182 ? 6.654 4.945 -24.300 1.00 92.06 182 HIS A N 1
ATOM 1332 C CA . HIS A 1 182 ? 5.524 4.178 -23.759 1.00 92.06 182 HIS A CA 1
ATOM 1333 C C . HIS A 1 182 ? 5.172 2.926 -24.567 1.00 92.06 182 HIS A C 1
ATOM 1335 O O . HIS A 1 182 ? 4.834 1.902 -23.983 1.00 92.06 182 HIS A O 1
ATOM 1341 N N . LEU A 1 183 ? 5.298 2.954 -25.898 1.00 91.75 183 LEU A N 1
ATOM 1342 C CA . LEU A 1 183 ? 5.028 1.767 -26.712 1.00 91.75 183 LEU A CA 1
ATOM 1343 C C . LEU A 1 183 ? 6.035 0.644 -26.426 1.00 91.75 183 LEU A C 1
ATOM 1345 O O . LEU A 1 183 ? 5.669 -0.528 -26.464 1.00 91.75 183 LEU A O 1
ATOM 1349 N N . ALA A 1 184 ? 7.294 0.987 -26.145 1.00 92.38 184 ALA A N 1
ATOM 1350 C CA . ALA A 1 184 ? 8.310 0.003 -25.782 1.00 92.38 184 ALA A CA 1
ATOM 1351 C C . ALA A 1 184 ? 8.017 -0.625 -24.412 1.00 92.38 184 ALA A C 1
ATOM 1353 O O . ALA A 1 184 ? 8.103 -1.844 -24.281 1.00 92.38 184 ALA A O 1
ATOM 1354 N N . VAL A 1 185 ? 7.601 0.191 -23.435 1.00 92.25 185 VAL A N 1
ATOM 1355 C CA . VAL A 1 185 ? 7.155 -0.279 -22.113 1.00 92.25 185 VAL A CA 1
ATOM 1356 C C . VAL A 1 185 ? 5.980 -1.236 -22.266 1.00 92.25 185 VAL A C 1
ATOM 1358 O O . VAL A 1 185 ? 6.054 -2.379 -21.838 1.00 92.25 185 VAL A O 1
ATOM 1361 N N . VAL A 1 186 ? 4.922 -0.809 -22.953 1.00 90.81 186 VAL A N 1
ATOM 1362 C CA . VAL A 1 186 ? 3.700 -1.599 -23.138 1.00 90.81 186 VAL A CA 1
ATOM 1363 C C . VAL A 1 186 ? 3.978 -2.930 -23.834 1.00 90.81 186 VAL A C 1
ATOM 1365 O O . VAL A 1 186 ? 3.484 -3.960 -23.390 1.00 90.81 186 VAL A O 1
ATOM 1368 N N . LYS A 1 187 ? 4.807 -2.946 -24.883 1.00 89.94 187 LYS A N 1
ATOM 1369 C CA . LYS A 1 187 ? 5.191 -4.195 -25.560 1.00 89.94 187 LYS A CA 1
ATOM 1370 C C . LYS A 1 187 ? 5.944 -5.153 -24.650 1.00 89.94 187 LYS A C 1
ATOM 1372 O O . LYS A 1 187 ? 5.708 -6.354 -24.722 1.00 89.94 187 LYS A O 1
ATOM 1377 N N . HIS A 1 188 ? 6.843 -4.627 -23.822 1.00 90.56 188 HIS A N 1
ATOM 1378 C CA . HIS A 1 188 ? 7.563 -5.430 -22.845 1.00 90.56 188 HIS A CA 1
ATOM 1379 C C . HIS A 1 188 ? 6.603 -5.996 -21.787 1.00 90.56 188 HIS A C 1
ATOM 1381 O O . HIS A 1 188 ? 6.591 -7.206 -21.576 1.00 90.56 188 HIS A O 1
ATOM 1387 N N . ARG A 1 189 ? 5.717 -5.152 -21.233 1.00 88.94 189 ARG A N 1
ATOM 1388 C CA . ARG A 1 189 ? 4.686 -5.543 -20.256 1.00 88.94 189 ARG A CA 1
ATOM 1389 C C . ARG A 1 189 ? 3.743 -6.623 -20.790 1.00 88.94 189 ARG A C 1
ATOM 1391 O O . ARG A 1 189 ? 3.509 -7.639 -20.147 1.00 88.94 189 ARG A O 1
ATOM 1398 N N . CYS A 1 190 ? 3.268 -6.462 -22.022 1.00 86.94 190 CYS A N 1
ATOM 1399 C CA . CYS A 1 190 ? 2.436 -7.462 -22.691 1.00 86.94 190 CYS A CA 1
ATOM 1400 C C . CYS A 1 190 ? 3.187 -8.754 -23.053 1.00 86.94 190 CYS A C 1
ATOM 1402 O O . CYS A 1 190 ? 2.549 -9.716 -23.470 1.00 86.94 190 CYS A O 1
ATOM 1404 N N . GLY A 1 191 ? 4.519 -8.786 -22.935 1.00 84.38 191 GLY A N 1
ATOM 1405 C CA . GLY A 1 191 ? 5.331 -9.968 -23.207 1.00 84.38 191 GLY A CA 1
ATOM 1406 C C . GLY A 1 191 ? 5.267 -11.021 -22.101 1.00 84.38 191 GLY A C 1
ATOM 1407 O O . GLY A 1 191 ? 5.315 -12.207 -22.418 1.00 84.38 191 GLY A O 1
ATOM 1408 N N . TYR A 1 192 ? 5.157 -10.613 -20.829 1.00 80.44 192 TYR A N 1
ATOM 1409 C CA . TYR A 1 192 ? 5.077 -11.543 -19.685 1.00 80.44 192 TYR A CA 1
ATOM 1410 C C . TYR A 1 192 ? 3.649 -11.844 -19.234 1.00 80.44 192 TYR A C 1
ATOM 1412 O O . TYR A 1 192 ? 3.428 -12.766 -18.453 1.00 80.44 192 TYR A O 1
ATOM 1420 N N . ILE A 1 193 ? 2.668 -11.107 -19.748 1.00 73.94 193 ILE A N 1
ATOM 1421 C CA . ILE A 1 193 ? 1.257 -11.459 -19.624 1.00 73.94 193 ILE A CA 1
ATOM 1422 C C . ILE A 1 193 ? 0.960 -12.371 -20.816 1.00 73.94 193 ILE A C 1
ATOM 1424 O O . ILE A 1 193 ? 0.903 -11.868 -21.937 1.00 73.94 193 ILE A O 1
ATOM 1428 N N . ASP A 1 194 ? 0.816 -13.688 -20.604 1.00 63.75 194 ASP A N 1
ATOM 1429 C CA . ASP A 1 194 ? 0.501 -14.697 -21.641 1.00 63.75 194 ASP A CA 1
ATOM 1430 C C . ASP A 1 194 ? -0.881 -14.435 -22.278 1.00 63.75 194 ASP A C 1
ATOM 1432 O O . ASP A 1 194 ? -1.878 -15.121 -22.051 1.00 63.75 194 ASP A O 1
ATOM 1436 N N . SER A 1 195 ? -0.971 -13.346 -23.038 1.00 57.09 195 SER A N 1
ATOM 1437 C CA . SER A 1 195 ? -2.175 -12.884 -23.695 1.00 57.09 195 SER A CA 1
ATOM 1438 C C . SER A 1 195 ? -2.120 -13.338 -25.146 1.00 57.09 195 SER A C 1
ATOM 1440 O O . SER A 1 195 ? -1.381 -12.825 -25.986 1.00 57.09 195 SER A O 1
ATOM 1442 N N . SER A 1 196 ? -2.980 -14.303 -25.467 1.00 50.25 196 SER A N 1
ATOM 1443 C CA . SER A 1 196 ? -3.264 -14.741 -26.842 1.00 50.25 196 SER A CA 1
ATOM 1444 C C . SER A 1 196 ? -3.734 -13.605 -27.780 1.00 50.25 196 SER A C 1
ATOM 1446 O O . SER A 1 196 ? -3.860 -13.810 -28.990 1.00 50.25 196 SER A O 1
ATOM 1448 N N . SER A 1 197 ? -3.937 -12.391 -27.254 1.00 59.25 197 SER A N 1
ATOM 1449 C CA . SER A 1 197 ? -4.223 -11.151 -27.972 1.00 59.25 197 SER A CA 1
ATOM 1450 C C . SER A 1 197 ? -3.266 -10.013 -27.565 1.00 59.25 197 SER A C 1
ATOM 1452 O O . SER A 1 197 ? -3.694 -8.995 -27.025 1.00 59.25 197 SER A O 1
ATOM 1454 N N . SER A 1 198 ? -1.972 -10.111 -27.895 1.00 64.06 198 SER A N 1
ATOM 1455 C CA . SER A 1 198 ? -0.994 -9.026 -27.653 1.00 64.06 198 SER A CA 1
ATOM 1456 C C . SER A 1 198 ? -1.490 -7.641 -28.106 1.00 64.06 198 SER A C 1
ATOM 1458 O O . SER A 1 198 ? -1.338 -6.653 -27.395 1.00 64.06 198 SER A O 1
ATOM 1460 N N . GLY A 1 199 ? -2.196 -7.565 -29.241 1.00 74.81 199 GLY A N 1
ATOM 1461 C CA . GLY A 1 199 ? -2.778 -6.313 -29.735 1.00 74.81 199 GLY A CA 1
ATOM 1462 C C . GLY A 1 199 ? -3.936 -5.748 -28.898 1.00 74.81 199 GLY A C 1
ATOM 1463 O O . GLY A 1 199 ? -4.276 -4.582 -29.059 1.00 74.81 199 GLY A O 1
ATOM 1464 N N . GLU A 1 200 ? -4.580 -6.542 -28.045 1.00 80.62 200 GLU A N 1
ATOM 1465 C CA . GLU A 1 200 ? -5.578 -6.077 -27.075 1.00 80.62 200 GLU A CA 1
ATOM 1466 C C . GLU A 1 200 ? -4.914 -5.566 -25.799 1.00 80.62 200 GLU A C 1
ATOM 1468 O O . GLU A 1 200 ? -5.240 -4.462 -25.366 1.00 80.62 200 GLU A O 1
ATOM 1473 N N . CYS A 1 201 ? -3.924 -6.298 -25.278 1.00 83.56 201 CYS A N 1
ATOM 1474 C CA . CYS A 1 201 ? -3.089 -5.835 -24.170 1.00 83.56 201 CYS A CA 1
ATOM 1475 C C . CYS A 1 201 ? -2.458 -4.471 -24.486 1.00 83.56 201 CYS A C 1
ATOM 1477 O O . CYS A 1 201 ? -2.602 -3.525 -23.711 1.00 83.56 201 CYS A O 1
ATOM 1479 N N . GLU A 1 202 ? -1.859 -4.326 -25.676 1.00 86.38 202 GLU A N 1
ATOM 1480 C CA . GLU A 1 202 ? -1.240 -3.065 -26.089 1.00 86.38 202 GLU A CA 1
ATOM 1481 C C . GLU A 1 202 ? -2.246 -1.905 -26.102 1.00 86.38 202 GLU A C 1
ATOM 1483 O O . GLU A 1 202 ? -1.946 -0.821 -25.608 1.00 86.38 202 GLU A O 1
ATOM 1488 N N . ARG A 1 203 ? -3.461 -2.120 -26.628 1.00 82.88 203 ARG A N 1
ATOM 1489 C CA . ARG A 1 203 ? -4.501 -1.077 -26.661 1.00 82.88 203 ARG A CA 1
ATOM 1490 C C . ARG A 1 203 ? -4.971 -0.678 -25.267 1.00 82.88 203 ARG A C 1
ATOM 1492 O O . ARG A 1 203 ? -5.209 0.504 -25.041 1.00 82.88 203 ARG A O 1
ATOM 1499 N N . ASN A 1 204 ? -5.106 -1.646 -24.366 1.00 81.25 204 ASN A N 1
ATOM 1500 C CA . ASN A 1 204 ? -5.600 -1.404 -23.015 1.00 81.25 204 ASN A CA 1
ATOM 1501 C C . ASN A 1 204 ? -4.572 -0.659 -22.158 1.00 81.25 204 ASN A C 1
ATOM 1503 O O . ASN A 1 204 ? -4.957 0.171 -21.342 1.00 81.25 204 ASN A O 1
ATOM 1507 N N . LEU A 1 205 ? -3.278 -0.919 -22.364 1.00 85.19 205 LEU A N 1
ATOM 1508 C CA . LEU A 1 205 ? -2.218 -0.290 -21.579 1.00 85.19 205 LEU A CA 1
ATOM 1509 C C . LEU A 1 205 ? -1.725 1.030 -22.171 1.00 85.19 205 LEU A C 1
ATOM 1511 O O . LEU A 1 205 ? -1.372 1.921 -21.412 1.00 85.19 205 LEU A O 1
ATOM 1515 N N . LEU A 1 206 ? -1.708 1.205 -23.497 1.00 84.25 206 LEU A N 1
ATOM 1516 C CA . LEU A 1 206 ? -1.044 2.363 -24.112 1.00 84.25 206 LEU A CA 1
ATOM 1517 C C . LEU A 1 206 ? -1.698 3.706 -23.779 1.00 84.25 206 LEU A C 1
ATOM 1519 O O . LEU A 1 206 ? -0.989 4.680 -23.538 1.00 84.25 206 LEU A O 1
ATOM 1523 N N . THR A 1 207 ? -3.029 3.773 -23.776 1.00 79.50 207 THR A N 1
ATOM 1524 C CA . THR A 1 207 ? -3.756 5.009 -23.461 1.00 79.50 207 THR A CA 1
ATOM 1525 C C . THR A 1 207 ? -3.522 5.491 -22.024 1.00 79.50 207 THR A C 1
ATOM 1527 O O . THR A 1 207 ? -3.195 6.669 -21.873 1.00 79.50 207 THR A O 1
ATOM 1530 N N . PRO A 1 208 ? -3.629 4.648 -20.977 1.00 81.38 208 PRO A N 1
ATOM 1531 C CA . PRO A 1 208 ? -3.417 5.110 -19.610 1.00 81.38 208 PRO A CA 1
ATOM 1532 C C . PRO A 1 208 ? -1.958 5.446 -19.274 1.00 81.38 208 PRO A C 1
ATOM 1534 O O . PRO A 1 208 ? -1.762 6.198 -18.332 1.00 81.38 208 PRO A O 1
ATOM 1537 N N . MET A 1 209 ? -0.940 4.987 -20.023 1.00 82.25 209 MET A N 1
ATOM 1538 C CA . MET A 1 209 ? 0.486 5.208 -19.678 1.00 82.25 209 MET A CA 1
ATOM 1539 C C . MET A 1 209 ? 0.849 6.662 -19.328 1.00 82.25 209 MET A C 1
ATOM 1541 O O . MET A 1 209 ? 1.690 6.887 -18.463 1.00 82.25 209 MET A O 1
ATOM 1545 N N . ALA A 1 210 ? 0.245 7.646 -20.006 1.00 75.75 210 ALA A N 1
ATOM 1546 C CA . ALA A 1 210 ? 0.548 9.065 -19.790 1.00 75.75 210 ALA A CA 1
ATOM 1547 C C . ALA A 1 210 ? -0.030 9.620 -18.475 1.00 75.75 210 ALA A C 1
ATOM 1549 O O . ALA A 1 210 ? 0.480 10.600 -17.938 1.00 75.75 210 ALA A O 1
ATOM 1550 N N . THR A 1 211 ? -1.092 9.003 -17.961 1.00 76.06 211 THR A N 1
ATOM 1551 C CA . THR A 1 211 ? -1.818 9.447 -16.762 1.00 76.06 211 THR A CA 1
ATOM 1552 C C . THR A 1 211 ? -1.745 8.439 -15.618 1.00 76.06 211 THR A C 1
ATOM 1554 O O . THR A 1 211 ? -2.226 8.730 -14.530 1.00 76.06 211 THR A O 1
ATOM 1557 N N . GLN A 1 212 ? -1.176 7.256 -15.858 1.00 76.25 212 GLN A N 1
ATOM 1558 C CA . GLN A 1 212 ? -1.066 6.174 -14.888 1.00 76.25 212 GLN A CA 1
ATOM 1559 C C . GLN A 1 212 ? -0.252 6.638 -13.673 1.00 76.25 212 GLN A C 1
ATOM 1561 O O . GLN A 1 212 ? 0.783 7.282 -13.842 1.00 76.25 212 GLN A O 1
ATOM 1566 N N . GLY A 1 213 ? -0.745 6.336 -12.469 1.00 79.06 213 GLY A N 1
ATOM 1567 C CA . GLY A 1 213 ? -0.049 6.527 -11.192 1.00 79.06 213 GLY A CA 1
ATOM 1568 C C . GLY A 1 213 ? 0.876 5.363 -10.837 1.00 79.06 213 GLY A C 1
ATOM 1569 O O . GLY A 1 213 ? 1.050 4.438 -11.637 1.00 79.06 213 GLY A O 1
ATOM 1570 N N . GLN A 1 214 ? 1.480 5.414 -9.648 1.00 85.94 214 GLN A N 1
ATOM 1571 C CA . GLN A 1 214 ? 2.038 4.211 -9.028 1.00 85.94 214 GLN A CA 1
ATOM 1572 C C . GLN A 1 214 ? 0.912 3.194 -8.783 1.00 85.94 214 GLN A C 1
ATOM 1574 O O . GLN A 1 214 ? -0.257 3.567 -8.712 1.00 85.94 214 GLN A O 1
ATOM 1579 N N . GLY A 1 215 ? 1.237 1.906 -8.756 1.00 85.06 215 GLY A N 1
ATOM 1580 C CA . GLY A 1 215 ? 0.222 0.892 -8.491 1.00 85.06 215 GLY A CA 1
ATOM 1581 C C . GLY A 1 215 ? 0.730 -0.533 -8.619 1.00 85.06 215 GLY A C 1
ATOM 1582 O O . GLY A 1 215 ? 1.741 -0.796 -9.275 1.00 85.06 215 GLY A O 1
ATOM 1583 N N . MET A 1 216 ? -0.037 -1.462 -8.061 1.00 89.62 216 MET A N 1
ATOM 1584 C CA . MET A 1 216 ? 0.193 -2.898 -8.128 1.00 89.62 216 MET A CA 1
ATOM 1585 C C . MET A 1 216 ? -0.986 -3.605 -8.808 1.00 89.62 216 MET A C 1
ATOM 1587 O O . MET A 1 216 ? -2.153 -3.283 -8.586 1.00 89.62 216 MET A O 1
ATOM 1591 N N . GLY A 1 217 ? -0.691 -4.597 -9.648 1.00 83.19 217 GLY A N 1
ATOM 1592 C CA . GLY A 1 217 ? -1.681 -5.457 -10.288 1.00 83.19 217 GLY A CA 1
ATOM 1593 C C . GLY A 1 217 ? -1.355 -6.945 -10.169 1.00 83.19 217 GLY A C 1
ATOM 1594 O O . GLY A 1 217 ? -0.207 -7.366 -10.300 1.00 83.19 217 GLY A O 1
ATOM 1595 N N . VAL A 1 218 ? -2.395 -7.765 -9.996 1.00 83.75 218 VAL A N 1
ATOM 1596 C CA . VAL A 1 218 ? -2.314 -9.225 -10.159 1.00 83.75 218 VAL A CA 1
ATOM 1597 C C . VAL A 1 218 ? -2.481 -9.559 -11.640 1.00 83.75 218 VAL A C 1
ATOM 1599 O O . VAL A 1 218 ? -3.542 -9.325 -12.218 1.00 83.75 218 VAL A O 1
ATOM 1602 N N . LEU A 1 219 ? -1.450 -10.134 -12.253 1.00 78.50 219 LEU A N 1
ATOM 1603 C CA . LEU A 1 219 ? -1.453 -10.509 -13.669 1.00 78.50 219 LEU A CA 1
ATOM 1604 C C . LEU A 1 219 ? -2.001 -11.920 -13.901 1.00 78.50 219 LEU A C 1
ATOM 1606 O O . LEU A 1 219 ? -2.661 -12.175 -14.906 1.00 78.50 219 LEU A O 1
ATOM 1610 N N . SER A 1 220 ? -1.725 -12.847 -12.982 1.00 73.94 220 SER A N 1
ATOM 1611 C CA . SER A 1 220 ? -2.193 -14.233 -13.062 1.00 73.94 220 SER A CA 1
ATOM 1612 C C . SER A 1 220 ? -2.252 -14.866 -11.674 1.00 73.94 220 SER A C 1
ATOM 1614 O O . SER A 1 220 ? -1.265 -14.826 -10.941 1.00 73.94 220 SER A O 1
ATOM 1616 N N . ARG A 1 221 ? -3.378 -15.509 -11.326 1.00 69.44 221 ARG A N 1
ATOM 1617 C CA . ARG A 1 221 ? -3.459 -16.360 -10.120 1.00 69.44 221 ARG A CA 1
ATOM 1618 C C . ARG A 1 221 ? -2.733 -17.679 -10.332 1.00 69.44 221 ARG A C 1
ATOM 1620 O O . ARG A 1 221 ? -1.984 -18.116 -9.466 1.00 69.44 221 ARG A O 1
ATOM 1627 N N . ASP A 1 222 ? -2.961 -18.280 -11.501 1.00 63.88 222 ASP A N 1
ATOM 1628 C CA . ASP A 1 222 ? -2.479 -19.612 -11.866 1.00 63.88 222 ASP A CA 1
ATOM 1629 C C . ASP A 1 222 ? -0.962 -19.683 -11.934 1.00 63.88 222 ASP A C 1
ATOM 1631 O O . ASP A 1 222 ? -0.426 -20.773 -12.043 1.00 63.88 222 ASP A O 1
ATOM 1635 N N . SER A 1 223 ? -0.271 -18.546 -11.914 1.00 66.62 223 SER A N 1
ATOM 1636 C CA . SER A 1 223 ? 1.189 -18.480 -11.881 1.00 66.62 223 SER A CA 1
ATOM 1637 C C . SER A 1 223 ? 1.710 -17.491 -10.837 1.00 66.62 223 SER A C 1
ATOM 1639 O O . SER A 1 223 ? 2.877 -17.130 -10.896 1.00 66.62 223 SER A O 1
ATOM 1641 N N . ALA A 1 224 ? 0.844 -17.034 -9.918 1.00 77.69 224 ALA A N 1
ATOM 1642 C CA . ALA A 1 224 ? 1.144 -16.028 -8.894 1.00 77.69 224 ALA A CA 1
ATOM 1643 C C . ALA A 1 224 ? 2.005 -14.859 -9.427 1.00 77.69 224 ALA A C 1
ATOM 1645 O O . ALA A 1 224 ? 3.064 -14.538 -8.889 1.00 77.69 224 ALA A O 1
ATOM 1646 N N . LEU A 1 225 ? 1.555 -14.256 -10.533 1.00 82.62 225 LEU A N 1
ATOM 1647 C CA . LEU A 1 225 ? 2.253 -13.163 -11.208 1.00 82.62 225 LEU A CA 1
ATOM 1648 C C . LEU A 1 225 ? 1.690 -11.821 -10.746 1.00 82.62 225 LEU A C 1
ATOM 1650 O O . LEU A 1 225 ? 0.481 -11.585 -10.842 1.00 82.62 225 LEU A O 1
ATOM 1654 N N . PHE A 1 226 ? 2.581 -10.933 -10.330 1.00 87.81 226 PHE A N 1
ATOM 1655 C CA . PHE A 1 226 ? 2.297 -9.570 -9.909 1.00 87.81 226 PHE A CA 1
ATOM 1656 C C . PHE A 1 226 ? 3.099 -8.574 -10.737 1.00 87.81 226 PHE A C 1
ATOM 1658 O O . PHE A 1 226 ? 4.178 -8.883 -11.245 1.00 87.81 226 PHE A O 1
ATOM 1665 N N . GLU A 1 227 ? 2.593 -7.354 -10.823 1.00 90.75 227 GLU A N 1
ATOM 1666 C CA . GLU A 1 227 ? 3.310 -6.223 -11.389 1.00 90.75 227 GLU A CA 1
ATOM 1667 C C . GLU A 1 227 ? 3.155 -4.999 -10.499 1.00 90.75 227 GLU A C 1
ATOM 1669 O O . GLU A 1 227 ? 2.038 -4.647 -10.144 1.00 90.75 227 GLU A O 1
ATOM 1674 N N . ILE A 1 228 ? 4.263 -4.329 -10.201 1.00 90.75 228 ILE A N 1
ATOM 1675 C CA . ILE A 1 228 ? 4.284 -2.967 -9.680 1.00 90.75 228 ILE A CA 1
ATOM 1676 C C . ILE A 1 228 ? 4.711 -2.041 -10.812 1.00 90.75 228 ILE A C 1
ATOM 1678 O O . ILE A 1 228 ? 5.705 -2.282 -11.504 1.00 90.75 228 ILE A O 1
ATOM 1682 N N . VAL A 1 229 ? 3.958 -0.967 -10.993 1.00 91.06 229 VAL A N 1
ATOM 1683 C CA . VAL A 1 229 ? 4.245 0.095 -11.943 1.00 91.06 229 VAL A CA 1
ATOM 1684 C C . VAL A 1 229 ? 4.666 1.371 -11.228 1.00 91.06 229 VAL A C 1
ATOM 1686 O O . VAL A 1 229 ? 4.088 1.749 -10.214 1.00 91.06 229 VAL A O 1
ATOM 1689 N N . TRP A 1 230 ? 5.666 2.058 -11.778 1.00 90.12 230 TRP A N 1
ATOM 1690 C CA . TRP A 1 230 ? 6.221 3.266 -11.178 1.00 90.12 230 TRP A CA 1
ATOM 1691 C C . TRP A 1 230 ? 6.553 4.338 -12.227 1.00 90.12 230 TRP A C 1
ATOM 1693 O O . TRP A 1 230 ? 7.676 4.400 -12.740 1.00 90.12 230 TRP A O 1
ATOM 1703 N N . PRO A 1 231 ? 5.579 5.190 -12.575 1.00 86.56 231 PRO A N 1
ATOM 1704 C CA . PRO A 1 231 ? 5.781 6.297 -13.496 1.00 86.56 231 PRO A CA 1
ATOM 1705 C C . PRO A 1 231 ? 6.362 7.534 -12.788 1.00 86.56 231 PRO A C 1
ATOM 1707 O O . PRO A 1 231 ? 5.759 8.055 -11.853 1.00 86.56 231 PRO A O 1
ATOM 1710 N N . THR A 1 232 ? 7.484 8.063 -13.277 1.00 84.06 232 THR A N 1
ATOM 1711 C CA . THR A 1 232 ? 8.171 9.255 -12.738 1.00 84.06 232 THR A CA 1
ATOM 1712 C C . THR A 1 232 ? 7.962 10.494 -13.619 1.00 84.06 232 THR A C 1
ATOM 1714 O O . THR A 1 232 ? 7.695 10.362 -14.814 1.00 84.06 232 THR A O 1
ATOM 1717 N N . LEU A 1 233 ? 8.126 11.695 -13.058 1.00 79.19 233 LEU A N 1
ATOM 1718 C CA . LEU A 1 233 ? 8.118 12.983 -13.773 1.00 79.19 233 LEU A CA 1
ATOM 1719 C C . LEU A 1 233 ? 9.430 13.745 -13.523 1.00 79.19 233 LEU A C 1
ATOM 1721 O O . LEU A 1 233 ? 10.085 13.505 -12.509 1.00 79.19 233 LEU A O 1
ATOM 1725 N N . ASP A 1 234 ? 9.785 14.661 -14.430 1.00 60.81 234 ASP A N 1
ATOM 1726 C CA . ASP A 1 234 ? 10.979 15.516 -14.311 1.00 60.81 234 ASP A CA 1
ATOM 1727 C C . ASP A 1 234 ? 10.782 16.608 -13.237 1.00 60.81 234 ASP A C 1
ATOM 1729 O O . ASP A 1 234 ? 11.755 17.149 -12.705 1.00 60.81 234 ASP A O 1
ATOM 1733 N N . ASP A 1 235 ? 9.527 16.913 -12.883 1.00 51.28 235 ASP A N 1
ATOM 1734 C CA . ASP A 1 235 ? 9.200 17.903 -11.862 1.00 51.28 235 ASP A CA 1
ATOM 1735 C C . ASP A 1 235 ? 9.419 17.359 -10.447 1.00 51.28 235 ASP A C 1
ATOM 1737 O O . ASP A 1 235 ? 8.690 16.506 -9.933 1.00 51.28 235 ASP A O 1
ATOM 1741 N N . HIS A 1 236 ? 10.395 17.964 -9.770 1.00 46.31 236 HIS A N 1
ATOM 1742 C CA . HIS A 1 236 ? 10.623 17.836 -8.332 1.00 46.31 236 HIS A CA 1
ATOM 1743 C C . HIS A 1 236 ? 9.401 18.225 -7.475 1.00 46.31 236 HIS A C 1
ATOM 1745 O O . HIS A 1 236 ? 9.398 17.916 -6.287 1.00 46.31 236 HIS A O 1
ATOM 1751 N N . GLU A 1 237 ? 8.382 18.889 -8.037 1.00 38.72 237 GLU A N 1
ATOM 1752 C CA . GLU A 1 237 ? 7.167 19.301 -7.313 1.00 38.72 237 GLU A CA 1
ATOM 1753 C C . GLU A 1 237 ? 6.227 18.131 -6.974 1.00 38.72 237 GLU A C 1
ATOM 1755 O O . GLU A 1 237 ? 5.454 18.239 -6.026 1.00 38.72 237 GLU A O 1
ATOM 1760 N N . PHE A 1 238 ? 6.333 16.999 -7.684 1.00 38.94 238 PHE A N 1
ATOM 1761 C CA . PHE A 1 238 ? 5.523 15.792 -7.442 1.00 38.94 238 PHE A CA 1
ATOM 1762 C C . PHE A 1 238 ? 6.344 14.572 -7.019 1.00 38.94 238 PHE A C 1
ATOM 1764 O O . PHE A 1 238 ? 5.780 13.495 -6.811 1.00 38.94 238 PHE A O 1
ATOM 1771 N N . ALA A 1 239 ? 7.669 14.704 -6.909 1.00 42.62 239 ALA A N 1
ATOM 1772 C CA . ALA A 1 239 ? 8.474 13.634 -6.345 1.00 42.62 239 ALA A CA 1
ATOM 1773 C C . ALA A 1 239 ? 8.047 13.470 -4.878 1.00 42.62 239 ALA A C 1
ATOM 1775 O O . ALA A 1 239 ? 8.125 14.446 -4.124 1.00 42.62 239 ALA A O 1
ATOM 1776 N N . PRO A 1 240 ? 7.565 12.285 -4.459 1.00 52.44 240 PRO A N 1
ATOM 1777 C CA . PRO A 1 240 ? 7.218 12.085 -3.065 1.00 52.44 240 PRO A CA 1
ATOM 1778 C C . PRO A 1 240 ? 8.451 12.420 -2.223 1.00 52.44 240 PRO A C 1
ATOM 1780 O O . PRO A 1 240 ? 9.580 12.094 -2.602 1.00 52.44 240 PRO A O 1
ATOM 1783 N N . THR A 1 241 ? 8.240 13.060 -1.072 1.00 54.91 241 THR A N 1
ATOM 1784 C CA . THR A 1 241 ? 9.291 13.344 -0.075 1.00 54.91 241 THR A CA 1
ATOM 1785 C C . THR A 1 241 ? 10.121 12.100 0.258 1.00 54.91 241 THR A C 1
ATOM 1787 O O . THR A 1 241 ? 11.273 12.214 0.676 1.00 54.91 241 THR A O 1
ATOM 1790 N N . SER A 1 242 ? 9.558 10.914 0.004 1.00 70.12 242 SER A N 1
ATOM 1791 C CA . SER A 1 242 ? 10.218 9.621 0.034 1.00 70.12 242 SER A CA 1
ATOM 1792 C C . SER A 1 242 ? 9.707 8.709 -1.093 1.00 70.12 242 SER A C 1
ATOM 1794 O O . SER A 1 242 ? 8.541 8.330 -1.088 1.00 70.12 242 SER A O 1
ATOM 1796 N N . HIS A 1 243 ? 10.566 8.275 -2.027 1.00 83.38 243 HIS A N 1
ATOM 1797 C CA . HIS A 1 243 ? 10.235 7.167 -2.947 1.00 83.38 243 HIS A CA 1
ATOM 1798 C C . HIS A 1 243 ? 10.054 5.831 -2.204 1.00 83.38 243 HIS A C 1
ATOM 1800 O O . HIS A 1 243 ? 9.430 4.910 -2.725 1.00 83.38 243 HIS A O 1
ATOM 1806 N N . TRP A 1 244 ? 10.575 5.733 -0.979 1.00 85.88 244 TRP A N 1
ATOM 1807 C CA . TRP A 1 244 ? 10.543 4.514 -0.181 1.00 85.88 244 TRP A CA 1
ATOM 1808 C C . TRP A 1 244 ? 9.146 4.193 0.336 1.00 85.88 244 TRP A C 1
ATOM 1810 O O . TRP A 1 244 ? 8.779 3.019 0.353 1.00 85.88 244 TRP A O 1
ATOM 1820 N N . ILE A 1 245 ? 8.366 5.211 0.731 1.00 88.19 245 ILE A N 1
ATOM 1821 C CA . ILE A 1 245 ? 7.001 4.996 1.234 1.00 88.19 245 ILE A CA 1
ATOM 1822 C C . ILE A 1 245 ? 6.121 4.395 0.134 1.00 88.19 245 ILE A C 1
ATOM 1824 O O . ILE A 1 245 ? 5.670 3.270 0.330 1.00 88.19 245 ILE A O 1
ATOM 1828 N N . PRO A 1 246 ? 5.916 5.020 -1.044 1.00 88.75 246 PRO A N 1
ATOM 1829 C CA . PRO A 1 246 ? 4.994 4.441 -2.010 1.00 88.75 246 PRO A CA 1
ATOM 1830 C C . PRO A 1 246 ? 5.510 3.096 -2.556 1.00 88.75 246 PRO A C 1
ATOM 1832 O O . PRO A 1 246 ? 4.718 2.214 -2.847 1.00 88.75 246 PRO A O 1
ATOM 1835 N N . ALA A 1 247 ? 6.828 2.860 -2.621 1.00 90.81 247 ALA A N 1
ATOM 1836 C CA . ALA A 1 247 ? 7.374 1.583 -3.101 1.00 90.81 247 ALA A CA 1
ATOM 1837 C C . ALA A 1 247 ? 7.114 0.453 -2.103 1.00 90.81 247 ALA A C 1
ATOM 1839 O O . ALA A 1 247 ? 6.750 -0.658 -2.491 1.00 90.81 247 ALA A O 1
ATOM 1840 N N . SER A 1 248 ? 7.245 0.757 -0.811 1.00 92.75 248 SER A N 1
ATOM 1841 C CA . SER A 1 248 ? 6.881 -0.169 0.258 1.00 92.75 248 SER A CA 1
ATOM 1842 C C . SER A 1 248 ? 5.367 -0.392 0.310 1.00 92.75 248 SER A C 1
ATOM 1844 O O . SER A 1 248 ? 4.939 -1.517 0.538 1.00 92.75 248 SER A O 1
ATOM 1846 N N . HIS A 1 249 ? 4.559 0.640 0.050 1.00 94.00 249 HIS A N 1
ATOM 1847 C CA . HIS A 1 249 ? 3.095 0.554 -0.018 1.00 94.00 249 HIS A CA 1
ATOM 1848 C C . HIS A 1 249 ? 2.660 -0.451 -1.093 1.00 94.00 249 HIS A C 1
ATOM 1850 O O . HIS A 1 249 ? 1.956 -1.414 -0.787 1.00 94.00 249 HIS A O 1
ATOM 1856 N N . GLU A 1 250 ? 3.185 -0.325 -2.316 1.00 92.94 250 GLU A N 1
ATOM 1857 C CA . GLU A 1 250 ? 2.865 -1.265 -3.396 1.00 92.94 250 GLU A CA 1
ATOM 1858 C C . GLU A 1 250 ? 3.316 -2.701 -3.085 1.00 92.94 250 GLU A C 1
ATOM 1860 O O . GLU A 1 250 ? 2.631 -3.668 -3.430 1.00 92.94 250 GLU A O 1
ATOM 1865 N N . TRP A 1 251 ? 4.443 -2.869 -2.384 1.00 94.31 251 TRP A N 1
ATOM 1866 C CA . TRP A 1 251 ? 4.852 -4.182 -1.886 1.00 94.31 251 TRP A CA 1
ATOM 1867 C C . TRP A 1 251 ? 3.850 -4.762 -0.876 1.00 94.31 251 TRP A C 1
ATOM 1869 O O . TRP A 1 251 ? 3.524 -5.949 -0.956 1.00 94.31 251 TRP A O 1
ATOM 1879 N N . ILE A 1 252 ? 3.326 -3.957 0.055 1.00 94.94 252 ILE A N 1
ATOM 1880 C CA . ILE A 1 252 ? 2.323 -4.434 1.017 1.00 94.94 252 ILE A CA 1
ATOM 1881 C C . ILE A 1 252 ? 1.071 -4.934 0.297 1.00 94.94 252 ILE A C 1
ATOM 1883 O O . ILE A 1 252 ? 0.514 -5.952 0.708 1.00 94.94 252 ILE A O 1
ATOM 1887 N N . HIS A 1 253 ? 0.682 -4.339 -0.828 1.00 92.44 253 HIS A N 1
ATOM 1888 C CA . HIS A 1 253 ? -0.394 -4.900 -1.639 1.00 92.44 253 HIS A CA 1
ATOM 1889 C C . HIS A 1 253 ? -0.049 -6.261 -2.250 1.00 92.44 253 HIS A C 1
ATOM 1891 O O . HIS A 1 253 ? -0.910 -7.148 -2.273 1.00 92.44 253 HIS A O 1
ATOM 1897 N N . VAL A 1 254 ? 1.185 -6.473 -2.725 1.00 91.25 254 VAL A N 1
ATOM 1898 C CA . VAL A 1 254 ? 1.641 -7.808 -3.166 1.00 91.25 254 VAL A CA 1
ATOM 1899 C C . VAL A 1 254 ? 1.518 -8.802 -2.011 1.00 91.25 254 VAL A C 1
ATOM 1901 O O . VAL A 1 254 ? 0.930 -9.873 -2.181 1.00 91.25 254 VAL A O 1
ATOM 1904 N N . TYR A 1 255 ? 1.996 -8.423 -0.822 1.00 91.88 255 TYR A N 1
ATOM 1905 C CA . TYR A 1 255 ? 1.896 -9.227 0.394 1.00 91.88 255 TYR A CA 1
ATOM 1906 C C . TYR A 1 255 ? 0.437 -9.568 0.741 1.00 91.88 255 TYR A C 1
ATOM 1908 O O . TYR A 1 255 ? 0.109 -10.745 0.901 1.00 91.88 255 TYR A O 1
ATOM 1916 N N . GLN A 1 256 ? -0.458 -8.578 0.794 1.00 90.25 256 GLN A N 1
ATOM 1917 C CA . GLN A 1 256 ? -1.885 -8.766 1.082 1.00 90.25 256 GLN A CA 1
ATOM 1918 C C . GLN A 1 256 ? -2.541 -9.713 0.064 1.00 90.25 256 GLN A C 1
ATOM 1920 O O . GLN A 1 256 ? -3.237 -10.659 0.435 1.00 90.25 256 GLN A O 1
ATOM 1925 N N . ASN A 1 257 ? -2.290 -9.512 -1.235 1.00 86.81 257 ASN A N 1
ATOM 1926 C CA . ASN A 1 257 ? -2.893 -10.341 -2.278 1.00 86.81 257 ASN A CA 1
ATOM 1927 C C . ASN A 1 257 ? -2.368 -11.775 -2.261 1.00 86.81 257 ASN A C 1
ATOM 1929 O O . ASN A 1 257 ? -3.160 -12.703 -2.431 1.00 86.81 257 ASN A O 1
ATOM 1933 N N . ALA A 1 258 ? -1.069 -11.977 -2.032 1.00 86.94 258 ALA A N 1
ATOM 1934 C CA . ALA A 1 258 ? -0.471 -13.308 -1.997 1.00 86.94 258 ALA A CA 1
ATOM 1935 C C . ALA A 1 258 ? -1.164 -14.238 -0.987 1.00 86.94 258 ALA A C 1
ATOM 1937 O O . ALA A 1 258 ? -1.329 -15.424 -1.270 1.00 86.94 258 ALA A O 1
ATOM 1938 N N . HIS A 1 259 ? -1.661 -13.699 0.131 1.00 86.62 259 HIS A N 1
ATOM 1939 C CA . HIS A 1 259 ? -2.367 -14.475 1.153 1.00 86.62 259 HIS A CA 1
ATOM 1940 C C . HIS A 1 259 ? -3.802 -14.875 0.766 1.00 86.62 259 HIS A C 1
ATOM 1942 O O . HIS A 1 259 ? -4.350 -15.808 1.349 1.00 86.62 259 HIS A O 1
ATOM 1948 N N . VAL A 1 260 ? -4.402 -14.254 -0.257 1.00 80.25 260 VAL A N 1
ATOM 1949 C CA . VAL A 1 260 ? -5.770 -14.568 -0.727 1.00 80.25 260 VAL A CA 1
ATOM 1950 C C . VAL A 1 260 ? -5.818 -15.185 -2.134 1.00 80.25 260 VAL A C 1
ATOM 1952 O O . VAL A 1 260 ? -6.861 -15.688 -2.563 1.00 80.25 260 VAL A O 1
ATOM 1955 N N . LEU A 1 261 ? -4.692 -15.237 -2.858 1.00 73.75 261 LEU A N 1
ATOM 1956 C CA . LEU A 1 261 ? -4.625 -15.751 -4.234 1.00 73.75 261 LEU A CA 1
ATOM 1957 C C . LEU A 1 261 ? -5.084 -17.209 -4.399 1.00 73.75 261 LEU A C 1
ATOM 1959 O O . LEU A 1 261 ? -5.534 -17.574 -5.485 1.00 73.75 261 LEU A O 1
ATOM 1963 N N . ASN A 1 262 ? -5.047 -18.027 -3.347 1.00 63.44 262 ASN A N 1
ATOM 1964 C CA . ASN A 1 262 ? -5.402 -19.450 -3.394 1.00 63.44 262 ASN A CA 1
ATOM 1965 C C . ASN A 1 262 ? -6.917 -19.763 -3.300 1.00 63.44 262 ASN A C 1
ATOM 1967 O O . ASN A 1 262 ? -7.278 -20.937 -3.218 1.00 63.44 262 ASN A O 1
ATOM 1971 N N . HIS A 1 263 ? -7.816 -18.773 -3.270 1.00 57.41 263 HIS A N 1
ATOM 1972 C CA . HIS A 1 263 ? -9.263 -19.045 -3.347 1.00 57.41 263 HIS A CA 1
ATOM 1973 C C . HIS A 1 263 ? -9.689 -19.559 -4.736 1.00 57.41 263 HIS A C 1
ATOM 1975 O O . HIS A 1 263 ? -9.297 -18.997 -5.751 1.00 57.41 263 HIS A O 1
ATOM 1981 N N . GLU A 1 264 ? -10.522 -20.600 -4.817 1.00 55.31 264 GLU A N 1
ATOM 1982 C CA . GLU A 1 264 ? -11.094 -21.041 -6.099 1.00 55.31 264 GLU A CA 1
ATOM 1983 C C . GLU A 1 264 ? -11.972 -19.922 -6.700 1.00 55.31 264 GLU A C 1
ATOM 1985 O O . GLU A 1 264 ? -12.948 -19.507 -6.079 1.00 55.31 264 GLU A O 1
ATOM 1990 N N . GLY A 1 265 ? -11.638 -19.410 -7.894 1.00 56.34 265 GLY A N 1
ATOM 1991 C CA . GLY A 1 265 ? -12.417 -18.347 -8.546 1.00 56.34 265 GLY A CA 1
ATOM 1992 C C . GLY A 1 265 ? -11.631 -17.479 -9.545 1.00 56.34 265 GLY A C 1
ATOM 1993 O O . GLY A 1 265 ? -10.427 -17.672 -9.718 1.00 56.34 265 GLY A O 1
ATOM 1994 N N . PRO A 1 266 ? -12.291 -16.516 -10.222 1.00 54.72 266 PRO A N 1
ATOM 1995 C CA . PRO A 1 266 ? -11.621 -15.531 -11.089 1.00 54.72 266 PRO A CA 1
ATOM 1996 C C . PRO A 1 266 ? -10.601 -14.690 -10.300 1.00 54.72 266 PRO A C 1
ATOM 1998 O O . PRO A 1 266 ? -10.693 -14.661 -9.082 1.00 54.72 266 PRO A O 1
ATOM 2001 N N . ILE A 1 267 ? -9.624 -14.028 -10.949 1.00 56.97 267 ILE A N 1
ATOM 2002 C CA . ILE A 1 267 ? -8.686 -13.089 -10.273 1.00 56.97 267 ILE A CA 1
ATOM 2003 C C . ILE A 1 267 ? -9.473 -12.217 -9.290 1.00 56.97 267 ILE A C 1
ATOM 2005 O O . ILE A 1 267 ? -10.444 -11.605 -9.748 1.00 56.97 267 ILE A O 1
ATOM 2009 N N . PRO A 1 268 ? -9.092 -12.173 -7.993 1.00 54.81 268 PRO A N 1
ATOM 2010 C CA . PRO A 1 268 ? -9.855 -11.434 -7.012 1.00 54.81 268 PRO A CA 1
ATOM 2011 C C . PRO A 1 268 ? -10.011 -9.994 -7.458 1.00 54.81 268 PRO A C 1
ATOM 2013 O O . PRO A 1 268 ? -9.026 -9.258 -7.562 1.00 54.81 268 PRO A O 1
ATOM 2016 N N . SER A 1 269 ? -11.241 -9.607 -7.783 1.00 57.03 269 SER A N 1
ATOM 2017 C CA . SER A 1 269 ? -11.533 -8.222 -8.124 1.00 57.03 269 SER A CA 1
ATOM 2018 C C . SER A 1 269 ? -11.270 -7.361 -6.890 1.00 57.03 269 SER A C 1
ATOM 2020 O O . SER A 1 269 ? -11.470 -7.814 -5.764 1.00 57.03 269 SER A O 1
ATOM 2022 N N . PHE A 1 270 ? -10.882 -6.100 -7.084 1.00 53.31 270 PHE A N 1
ATOM 2023 C CA . PHE A 1 270 ? -10.907 -5.107 -6.005 1.00 53.31 270 PHE A CA 1
ATOM 2024 C C . PHE A 1 270 ? -12.278 -5.057 -5.297 1.00 53.31 270 PHE A C 1
ATOM 2026 O O . PHE A 1 270 ? -12.355 -4.710 -4.128 1.00 53.31 270 PHE A O 1
ATOM 2033 N N . ASN A 1 271 ? -13.355 -5.477 -5.974 1.00 51.62 271 ASN A N 1
ATOM 2034 C CA . ASN A 1 271 ? -14.710 -5.535 -5.424 1.00 51.62 271 ASN A CA 1
ATOM 2035 C C . ASN A 1 271 ? -14.956 -6.702 -4.444 1.00 51.62 271 ASN A C 1
ATOM 2037 O O . ASN A 1 271 ? -16.052 -6.811 -3.900 1.00 51.62 271 ASN A O 1
ATOM 2041 N N . GLU A 1 272 ? -13.990 -7.600 -4.224 1.00 62.00 272 GLU A N 1
ATOM 2042 C CA . GLU A 1 272 ? -14.131 -8.729 -3.293 1.00 62.00 272 GLU A CA 1
ATOM 2043 C C . GLU A 1 272 ? -13.800 -8.316 -1.848 1.00 62.00 272 GLU A C 1
ATOM 2045 O O . GLU A 1 272 ? -12.883 -8.851 -1.220 1.00 62.00 272 GLU A O 1
ATOM 2050 N N . ILE A 1 273 ? -14.583 -7.370 -1.314 1.00 59.25 273 ILE A N 1
ATOM 2051 C CA . ILE A 1 273 ? -14.496 -6.890 0.080 1.00 59.25 273 ILE A CA 1
ATOM 2052 C C . ILE A 1 273 ? -14.540 -8.068 1.060 1.00 59.25 273 ILE A C 1
ATOM 2054 O O . ILE A 1 273 ? -13.776 -8.105 2.019 1.00 59.25 273 ILE A O 1
ATOM 2058 N N . ASP A 1 274 ? -15.359 -9.087 0.782 1.00 60.53 274 ASP A N 1
ATOM 2059 C CA . ASP A 1 274 ? -15.481 -10.290 1.616 1.00 60.53 274 ASP A CA 1
ATOM 2060 C C . ASP A 1 274 ? -14.157 -11.058 1.801 1.00 60.53 274 ASP A C 1
ATOM 2062 O O . ASP A 1 274 ? -13.991 -11.758 2.803 1.00 60.53 274 ASP A O 1
ATOM 2066 N N . LEU A 1 275 ? -13.199 -10.911 0.878 1.00 67.94 275 LEU A N 1
ATOM 2067 C CA . LEU A 1 275 ? -11.894 -11.571 0.959 1.00 67.94 275 LEU A CA 1
ATOM 2068 C C . LEU A 1 275 ? -10.801 -10.689 1.566 1.00 67.94 275 LEU A C 1
ATOM 2070 O O . LEU A 1 275 ? -9.932 -11.211 2.260 1.00 67.94 275 LEU A O 1
ATOM 2074 N N . LYS A 1 276 ? -10.813 -9.380 1.295 1.00 72.19 276 LYS A N 1
ATOM 2075 C CA . LYS A 1 276 ? -9.690 -8.474 1.614 1.00 72.19 276 LYS A CA 1
ATOM 2076 C C . LYS A 1 276 ? -10.002 -7.447 2.701 1.00 72.19 276 LYS A C 1
ATOM 2078 O O . LYS A 1 276 ? -9.085 -6.848 3.255 1.00 72.19 276 LYS A O 1
ATOM 2083 N N . GLY A 1 277 ? -11.277 -7.279 3.032 1.00 85.56 277 GLY A N 1
ATOM 2084 C CA . GLY A 1 277 ? -11.764 -6.189 3.861 1.00 85.56 277 GLY A CA 1
ATOM 2085 C C . GLY A 1 277 ? -12.072 -4.922 3.057 1.00 85.56 277 GLY A C 1
ATOM 2086 O O . GLY A 1 277 ? -11.893 -4.894 1.838 1.00 85.56 277 GLY A O 1
ATOM 2087 N N . PRO A 1 278 ? -12.593 -3.892 3.740 1.00 90.62 278 PRO A N 1
ATOM 2088 C CA . PRO A 1 278 ? -12.945 -2.616 3.127 1.00 90.62 278 PRO A CA 1
ATOM 2089 C C . PRO A 1 278 ? -11.703 -1.841 2.666 1.00 90.62 278 PRO A C 1
ATOM 2091 O O . PRO A 1 278 ? -10.620 -1.993 3.239 1.00 90.62 278 PRO A O 1
ATOM 2094 N N . VAL A 1 279 ? -1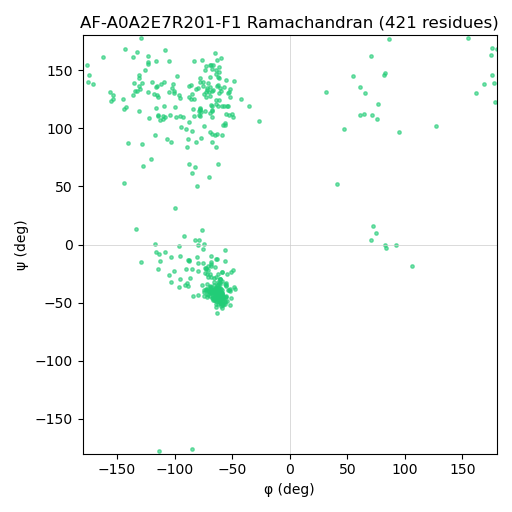1.871 -0.971 1.666 1.00 88.44 279 VAL A N 1
ATOM 2095 C CA . VAL A 1 279 ? -10.773 -0.200 1.053 1.00 88.44 279 VAL A CA 1
ATOM 2096 C C . VAL A 1 279 ? -9.983 0.609 2.082 1.00 88.44 279 VAL A C 1
ATOM 2098 O O . VAL A 1 279 ? -8.758 0.524 2.082 1.00 88.44 279 VAL A O 1
ATOM 2101 N N . TRP A 1 280 ? -10.639 1.299 3.025 1.00 91.62 280 TRP A N 1
ATOM 2102 C CA . TRP A 1 280 ? -9.934 2.057 4.070 1.00 91.62 280 TRP A CA 1
ATOM 2103 C C . TRP A 1 280 ? -8.937 1.197 4.868 1.00 91.62 280 TRP A C 1
ATOM 2105 O O . TRP A 1 280 ? -7.887 1.694 5.275 1.00 91.62 280 TRP A O 1
ATOM 2115 N N . LEU A 1 281 ? -9.249 -0.086 5.104 1.00 93.81 281 LEU A N 1
ATOM 2116 C CA . LEU A 1 281 ? -8.386 -1.006 5.847 1.00 93.81 281 LEU A CA 1
ATOM 2117 C C . LEU A 1 281 ? -7.265 -1.517 4.949 1.00 93.81 281 LEU A C 1
ATOM 2119 O O . LEU A 1 281 ? -6.118 -1.595 5.385 1.00 93.81 281 LEU A O 1
ATOM 2123 N N . TYR A 1 282 ? -7.598 -1.868 3.710 1.00 91.06 282 TYR A N 1
ATOM 2124 C CA . TYR A 1 282 ? -6.661 -2.407 2.734 1.00 91.06 282 TYR A CA 1
ATOM 2125 C C . TYR A 1 282 ? -5.571 -1.380 2.375 1.00 91.06 282 TYR A C 1
ATOM 2127 O O . TYR A 1 282 ? -4.386 -1.655 2.584 1.00 91.06 282 TYR A O 1
ATOM 2135 N N . GLU A 1 283 ? -5.977 -0.178 1.961 1.00 89.75 283 GLU A N 1
ATOM 2136 C CA . GLU A 1 283 ? -5.097 0.952 1.629 1.00 89.75 283 GLU A CA 1
ATOM 2137 C C . GLU A 1 283 ? -4.445 1.554 2.878 1.00 89.75 283 GLU A C 1
ATOM 2139 O O . GLU A 1 283 ? -3.234 1.765 2.926 1.00 89.75 283 GLU A O 1
ATOM 2144 N N . GLY A 1 284 ? -5.216 1.739 3.956 1.00 94.19 284 GLY A N 1
ATOM 2145 C CA . GLY A 1 284 ? -4.693 2.283 5.210 1.00 94.19 284 GLY A CA 1
ATOM 2146 C C . GLY A 1 284 ? -3.609 1.409 5.843 1.00 94.19 284 GLY A C 1
ATOM 2147 O O . GLY A 1 284 ? -2.675 1.930 6.452 1.00 94.19 284 GLY A O 1
ATOM 2148 N N . THR A 1 285 ? -3.698 0.082 5.683 1.00 95.38 285 THR A N 1
ATOM 2149 C CA . THR A 1 285 ? -2.655 -0.851 6.140 1.00 95.38 285 THR A CA 1
ATOM 2150 C C . THR A 1 285 ? -1.404 -0.739 5.282 1.00 95.38 285 THR A C 1
ATOM 2152 O O . THR A 1 285 ? -0.302 -0.763 5.832 1.00 95.38 285 THR A O 1
ATOM 2155 N N . ALA A 1 286 ? -1.559 -0.586 3.964 1.00 93.81 286 ALA A N 1
ATOM 2156 C CA . ALA A 1 286 ? -0.436 -0.375 3.060 1.00 93.81 286 ALA A CA 1
ATOM 2157 C C . ALA A 1 286 ? 0.309 0.923 3.395 1.00 93.81 286 ALA A C 1
ATOM 2159 O O . ALA A 1 286 ? 1.515 0.871 3.623 1.00 93.81 286 ALA A O 1
ATOM 2160 N N . ASP A 1 287 ? -0.401 2.040 3.571 1.00 93.12 287 ASP A N 1
ATOM 2161 C CA . ASP A 1 287 ? 0.179 3.321 3.996 1.00 93.12 287 ASP A CA 1
ATOM 2162 C C . ASP A 1 287 ? 0.907 3.224 5.339 1.00 93.12 287 ASP A C 1
ATOM 2164 O O . ASP A 1 287 ? 2.075 3.607 5.461 1.00 93.12 287 ASP A O 1
ATOM 2168 N N . TYR A 1 288 ? 0.227 2.693 6.359 1.00 93.94 288 TYR A N 1
ATOM 2169 C CA . TYR A 1 288 ? 0.762 2.620 7.715 1.00 93.94 288 TYR A CA 1
ATOM 2170 C C . TYR A 1 288 ? 2.045 1.784 7.783 1.00 93.94 288 TYR A C 1
ATOM 2172 O O . TYR A 1 288 ? 3.058 2.228 8.333 1.00 93.94 288 TYR A O 1
ATOM 2180 N N . LEU A 1 289 ? 2.020 0.578 7.207 1.00 94.62 289 LEU A N 1
ATOM 2181 C CA . LEU A 1 289 ? 3.174 -0.317 7.212 1.00 94.62 289 LEU A CA 1
ATOM 2182 C C . LEU A 1 289 ? 4.302 0.213 6.327 1.00 94.62 289 LEU A C 1
ATOM 2184 O O . LEU A 1 289 ? 5.464 0.102 6.709 1.00 94.62 289 LEU A O 1
ATOM 2188 N N . ALA A 1 290 ? 3.986 0.835 5.192 1.00 92.75 290 ALA A N 1
ATOM 2189 C CA . ALA A 1 290 ? 4.981 1.441 4.321 1.00 92.75 290 ALA A CA 1
ATOM 2190 C C . ALA A 1 290 ? 5.744 2.580 4.996 1.00 92.75 290 ALA A C 1
ATOM 2192 O O . ALA A 1 290 ? 6.973 2.627 4.917 1.00 92.75 290 ALA A O 1
ATOM 2193 N N . ALA A 1 291 ? 5.042 3.470 5.702 1.00 90.75 291 ALA A N 1
ATOM 2194 C CA . ALA A 1 291 ? 5.691 4.525 6.468 1.00 90.75 291 ALA A CA 1
ATOM 2195 C C . ALA A 1 291 ? 6.602 3.939 7.554 1.00 90.75 291 ALA A C 1
ATOM 2197 O O . ALA A 1 291 ? 7.738 4.395 7.703 1.00 90.75 291 ALA A O 1
ATOM 2198 N N . LEU A 1 292 ? 6.155 2.890 8.253 1.00 90.69 292 LEU A N 1
ATOM 2199 C CA . LEU A 1 292 ? 6.942 2.226 9.292 1.00 90.69 292 LEU A CA 1
ATOM 2200 C C . LEU A 1 292 ? 8.201 1.548 8.727 1.00 90.69 292 LEU A C 1
ATOM 2202 O O . LEU A 1 292 ? 9.282 1.695 9.290 1.00 90.69 292 LEU A O 1
ATOM 2206 N N . ILE A 1 293 ? 8.078 0.844 7.598 1.00 89.62 293 ILE A N 1
ATOM 2207 C CA . ILE A 1 293 ? 9.209 0.230 6.885 1.00 89.62 293 ILE A CA 1
ATOM 2208 C C . ILE A 1 293 ? 10.185 1.314 6.423 1.00 89.62 293 ILE A C 1
ATOM 2210 O O . ILE A 1 293 ? 11.392 1.183 6.614 1.00 89.62 293 ILE A O 1
ATOM 2214 N N . SER A 1 294 ? 9.677 2.421 5.870 1.00 85.12 294 SER A N 1
ATOM 2215 C CA . SER A 1 294 ? 10.517 3.524 5.395 1.00 85.12 294 SER A CA 1
ATOM 2216 C C . SER A 1 294 ? 11.367 4.150 6.508 1.00 85.12 294 SER A C 1
ATOM 2218 O O . SER A 1 294 ? 12.483 4.594 6.239 1.00 85.12 294 SER A O 1
ATOM 2220 N N . ASP A 1 295 ? 10.891 4.133 7.760 1.00 85.81 295 ASP A N 1
ATOM 2221 C CA . ASP A 1 295 ? 11.609 4.666 8.928 1.00 85.81 295 ASP A CA 1
ATOM 2222 C C . ASP A 1 295 ? 12.928 3.929 9.196 1.00 85.81 295 ASP A C 1
ATOM 2224 O O . ASP A 1 295 ? 13.871 4.496 9.744 1.00 85.81 295 ASP A O 1
ATOM 2228 N N . GLN A 1 296 ? 13.033 2.670 8.761 1.00 78.50 296 GLN A N 1
ATOM 2229 C CA . GLN A 1 296 ? 14.259 1.879 8.882 1.00 78.50 296 GLN A CA 1
ATOM 2230 C C . GLN A 1 296 ? 15.368 2.361 7.936 1.00 78.50 296 GLN A C 1
ATOM 2232 O O . GLN A 1 296 ? 16.550 2.113 8.189 1.00 78.50 296 GLN A O 1
ATOM 2237 N N . PHE A 1 297 ? 14.995 3.063 6.864 1.00 72.94 297 PHE A N 1
ATOM 2238 C CA . PHE A 1 297 ? 15.904 3.615 5.856 1.00 72.94 297 PHE A CA 1
ATOM 2239 C C . PHE A 1 297 ? 16.100 5.123 6.030 1.00 72.94 297 PHE A C 1
ATOM 2241 O O . PHE A 1 297 ? 17.190 5.642 5.782 1.00 72.94 297 PHE A O 1
ATOM 2248 N N . ILE A 1 298 ? 15.067 5.817 6.512 1.00 72.62 298 ILE A N 1
ATOM 2249 C CA . ILE A 1 298 ? 15.059 7.251 6.799 1.00 72.62 298 ILE A CA 1
ATOM 2250 C C . ILE A 1 298 ? 14.547 7.451 8.239 1.00 72.62 298 ILE A C 1
ATOM 2252 O O . ILE A 1 298 ? 13.351 7.654 8.439 1.00 72.62 298 ILE A O 1
ATOM 2256 N N . PRO A 1 299 ? 15.426 7.395 9.261 1.00 69.00 299 PRO A N 1
ATOM 2257 C CA . PRO A 1 299 ? 15.000 7.461 10.659 1.00 69.00 299 PRO A CA 1
ATOM 2258 C C . PRO A 1 299 ? 14.252 8.751 11.016 1.00 69.00 299 PRO A C 1
ATOM 2260 O O . PRO A 1 299 ? 14.741 9.852 10.753 1.00 69.00 299 PRO A O 1
ATOM 2263 N N . GLY A 1 300 ? 13.109 8.612 11.693 1.00 64.12 300 GLY A N 1
ATOM 2264 C CA . GLY A 1 300 ? 12.258 9.716 12.149 1.00 64.12 300 GLY A CA 1
ATOM 2265 C C . GLY A 1 300 ? 11.150 10.107 11.166 1.00 64.12 300 GLY A C 1
ATOM 2266 O O . GLY A 1 300 ? 10.359 11.000 11.472 1.00 64.12 300 GLY A O 1
ATOM 2267 N N . ASN A 1 301 ? 11.069 9.435 10.018 1.00 77.50 301 ASN A N 1
ATOM 2268 C CA . ASN A 1 301 ? 10.049 9.653 9.007 1.00 77.50 301 ASN A CA 1
ATOM 2269 C C . ASN A 1 301 ? 8.667 9.188 9.490 1.00 77.50 301 ASN A C 1
ATOM 2271 O O . ASN A 1 301 ? 7.701 9.934 9.390 1.00 77.50 301 ASN A O 1
ATOM 2275 N N . PHE A 1 302 ? 8.559 8.010 10.112 1.00 86.69 302 PHE A N 1
ATOM 2276 C CA . PHE A 1 302 ? 7.248 7.441 10.457 1.00 86.69 302 PHE A CA 1
ATOM 2277 C C . PHE A 1 302 ? 6.462 8.282 11.468 1.00 86.69 302 PHE A C 1
ATOM 2279 O O . PHE A 1 302 ? 5.274 8.528 11.278 1.00 86.69 302 PHE A O 1
ATOM 2286 N N . ALA A 1 303 ? 7.112 8.746 12.540 1.00 85.44 303 ALA A N 1
ATOM 2287 C CA . ALA A 1 303 ? 6.435 9.571 13.542 1.00 85.44 303 ALA A CA 1
ATOM 2288 C C . ALA A 1 303 ? 5.986 10.922 12.958 1.00 85.44 303 ALA A C 1
ATOM 2290 O O . ALA A 1 303 ? 4.897 11.392 13.281 1.00 85.44 303 ALA A O 1
ATOM 2291 N N . SER A 1 304 ? 6.804 11.516 12.080 1.00 85.56 304 SER A N 1
ATOM 2292 C CA . SER A 1 304 ? 6.481 12.771 11.394 1.00 85.56 304 SER A CA 1
ATOM 2293 C C . SER A 1 304 ? 5.313 12.604 10.420 1.00 85.56 304 SER A C 1
ATOM 2295 O O . SER A 1 304 ? 4.399 13.425 10.425 1.00 85.56 304 SER A O 1
ATOM 2297 N N . GLU A 1 305 ? 5.325 11.542 9.612 1.00 88.56 305 GLU A N 1
ATOM 2298 C CA . GLU A 1 305 ? 4.241 11.215 8.678 1.00 88.56 305 GLU A CA 1
ATOM 2299 C C . GLU A 1 305 ? 2.928 10.980 9.426 1.00 88.56 305 GLU A C 1
ATOM 2301 O O . GLU A 1 305 ? 1.919 11.614 9.127 1.00 88.56 305 GLU A O 1
ATOM 2306 N N . LEU A 1 306 ? 2.949 10.151 10.474 1.00 90.19 306 LEU A N 1
ATOM 2307 C CA . LEU A 1 306 ? 1.750 9.848 11.249 1.00 90.19 306 LEU A CA 1
ATOM 2308 C C . LEU A 1 306 ? 1.198 11.081 11.984 1.00 90.19 306 LEU A C 1
ATOM 2310 O O . LEU A 1 306 ? -0.018 11.271 12.037 1.00 90.19 306 LEU A O 1
ATOM 2314 N N . GLU A 1 307 ? 2.063 11.952 12.514 1.00 91.50 307 GLU A N 1
ATOM 2315 C CA . GLU A 1 307 ? 1.632 13.242 13.061 1.00 91.50 307 GLU A CA 1
ATOM 2316 C C . GLU A 1 307 ? 0.959 14.109 11.988 1.00 91.50 307 GLU A C 1
ATOM 2318 O O . GLU A 1 307 ? -0.112 14.666 12.246 1.00 91.50 307 GLU A O 1
ATOM 2323 N N . GLY A 1 308 ? 1.548 14.198 10.791 1.00 91.12 308 GLY A N 1
ATOM 2324 C CA . GLY A 1 308 ? 0.967 14.901 9.646 1.00 91.12 308 GLY A CA 1
ATOM 2325 C C . GLY A 1 308 ? -0.420 14.369 9.297 1.00 91.12 308 GLY A C 1
ATOM 2326 O O . GLY A 1 308 ? -1.388 15.124 9.294 1.00 91.12 308 GLY A O 1
ATOM 2327 N N . TRP A 1 309 ? -0.557 13.052 9.135 1.00 92.12 309 TRP A N 1
ATOM 2328 C CA . TRP A 1 309 ? -1.830 12.419 8.787 1.00 92.12 309 TRP A CA 1
ATOM 2329 C C . TRP A 1 309 ? -2.918 12.658 9.836 1.00 92.12 309 TRP A C 1
ATOM 2331 O O . TRP A 1 309 ? -4.065 12.916 9.479 1.00 92.12 309 TRP A O 1
ATOM 2341 N N . VAL A 1 310 ? -2.579 12.604 11.130 1.00 93.44 310 VAL A N 1
ATOM 2342 C CA . VAL A 1 310 ? -3.534 12.883 12.218 1.00 93.44 310 VAL A CA 1
ATOM 2343 C C . VAL A 1 310 ? -3.965 14.351 12.215 1.00 93.44 310 VAL A C 1
ATOM 2345 O O . VAL A 1 310 ? -5.139 14.640 12.456 1.00 93.44 310 VAL A O 1
ATOM 2348 N N . ARG A 1 311 ? -3.044 15.284 11.942 1.00 94.00 311 ARG A N 1
ATOM 2349 C CA . ARG A 1 311 ? -3.358 16.717 11.826 1.00 94.00 311 ARG A CA 1
ATOM 2350 C C . ARG A 1 311 ? -4.262 16.995 10.631 1.00 94.00 311 ARG A C 1
ATOM 2352 O O . ARG A 1 311 ? -5.283 17.655 10.813 1.00 94.00 311 ARG A O 1
ATOM 2359 N N . ASP A 1 312 ? -3.931 16.442 9.470 1.00 91.38 312 ASP A N 1
ATOM 2360 C CA . ASP A 1 312 ? -4.703 16.606 8.239 1.00 91.38 312 ASP A CA 1
ATOM 2361 C C . ASP A 1 312 ? -6.105 16.011 8.393 1.00 91.38 312 ASP A C 1
ATOM 2363 O O . ASP A 1 312 ? -7.095 16.674 8.095 1.00 91.38 312 ASP A O 1
ATOM 2367 N N . ALA A 1 313 ? -6.216 14.804 8.957 1.00 91.25 313 ALA A N 1
ATOM 2368 C CA . ALA A 1 313 ? -7.504 14.176 9.242 1.00 91.25 313 ALA A CA 1
ATOM 2369 C C . ALA A 1 313 ? -8.332 14.979 10.257 1.00 91.25 313 ALA A C 1
ATOM 2371 O O . ALA A 1 313 ? -9.543 15.115 10.102 1.00 91.25 313 ALA A O 1
ATOM 2372 N N . HIS A 1 314 ? -7.697 15.536 11.296 1.00 92.62 314 HIS A N 1
ATOM 2373 C CA . HIS A 1 314 ? -8.378 16.396 12.264 1.00 92.62 314 HIS A CA 1
ATOM 2374 C C . HIS A 1 314 ? -8.897 17.683 11.615 1.00 92.62 314 HIS A C 1
ATOM 2376 O O . HIS A 1 314 ? -10.016 18.100 11.902 1.00 92.62 314 HIS A O 1
ATOM 2382 N N . GLN A 1 315 ? -8.095 18.316 10.759 1.00 92.62 315 GLN A N 1
ATOM 2383 C CA . GLN A 1 315 ? -8.507 19.506 10.028 1.00 92.62 315 GLN A CA 1
ATOM 2384 C C . GLN A 1 315 ? -9.662 19.185 9.073 1.00 92.62 315 GLN A C 1
ATOM 2386 O O . GLN A 1 315 ? -10.706 19.826 9.163 1.00 92.62 315 GLN A O 1
ATOM 2391 N N . ALA A 1 316 ? -9.511 18.156 8.238 1.00 89.69 316 ALA A N 1
ATOM 2392 C CA . ALA A 1 316 ? -10.516 17.760 7.261 1.00 89.69 316 ALA A CA 1
ATOM 2393 C C . ALA A 1 316 ? -11.855 17.405 7.922 1.00 89.69 316 ALA A C 1
ATOM 2395 O O . ALA A 1 316 ? -12.894 17.895 7.484 1.00 89.69 316 ALA A O 1
ATOM 2396 N N . PHE A 1 317 ? -11.831 16.646 9.024 1.00 90.50 317 PHE A N 1
ATOM 2397 C CA . PHE A 1 317 ? -13.033 16.314 9.792 1.00 90.50 317 PHE A CA 1
ATOM 2398 C C . PHE A 1 317 ? -13.763 17.554 10.329 1.00 90.50 317 PHE A C 1
ATOM 2400 O O . PHE A 1 317 ? -14.985 17.596 10.322 1.00 90.50 317 PHE A O 1
ATOM 2407 N N . ASN A 1 318 ? -13.036 18.586 10.769 1.00 90.50 318 ASN A N 1
ATOM 2408 C CA . ASN A 1 318 ? -13.651 19.815 11.281 1.00 90.50 318 ASN A CA 1
ATOM 2409 C C . ASN A 1 318 ? -14.133 20.767 10.173 1.00 90.50 318 ASN A C 1
ATOM 2411 O O . ASN A 1 318 ? -14.955 21.646 10.433 1.00 90.50 318 ASN A O 1
ATOM 2415 N N . GLU A 1 319 ? -13.573 20.655 8.968 1.00 90.38 319 GLU A N 1
ATOM 2416 C CA . GLU A 1 319 ? -13.931 21.486 7.814 1.00 90.38 319 GLU A CA 1
ATOM 2417 C C . GLU A 1 319 ? -15.143 20.942 7.044 1.00 90.38 319 GLU A C 1
ATOM 2419 O O . GLU A 1 319 ? -15.817 21.712 6.355 1.00 90.38 319 GLU A O 1
ATOM 2424 N N . HIS A 1 320 ? -15.449 19.649 7.186 1.00 84.00 320 HIS A N 1
ATOM 2425 C CA . HIS A 1 320 ? -16.545 18.978 6.490 1.00 84.00 320 HIS A CA 1
ATOM 2426 C C . HIS A 1 320 ? -17.661 18.573 7.460 1.00 84.00 320 HIS A C 1
ATOM 2428 O O . HIS A 1 320 ? -17.414 18.061 8.545 1.00 84.00 320 HIS A O 1
ATOM 2434 N N . ASP A 1 321 ? -18.913 18.764 7.046 1.00 83.69 321 ASP A N 1
ATOM 2435 C CA . ASP A 1 321 ? -20.099 18.382 7.825 1.00 83.69 321 ASP A CA 1
ATOM 2436 C C . ASP A 1 321 ? -20.479 16.919 7.530 1.00 83.69 321 ASP A C 1
ATOM 2438 O O . ASP A 1 321 ? -21.462 16.643 6.841 1.00 83.69 321 ASP A O 1
ATOM 2442 N N . VAL A 1 322 ? -19.639 15.980 7.981 1.00 83.19 322 VAL A N 1
ATOM 2443 C CA . VAL A 1 322 ? -19.833 14.529 7.802 1.00 83.19 322 VAL A CA 1
ATOM 2444 C C . VAL A 1 322 ? -19.976 13.861 9.174 1.00 83.19 322 VAL A C 1
ATOM 2446 O O . VAL A 1 322 ? -19.122 14.085 10.037 1.00 83.19 322 VAL A O 1
ATOM 2449 N N . PRO A 1 323 ? -21.015 13.034 9.405 1.00 88.94 323 PRO A N 1
ATOM 2450 C CA . PRO A 1 323 ? -21.138 12.264 10.639 1.00 88.94 323 PRO A CA 1
ATOM 2451 C C . PRO A 1 323 ? -19.917 11.368 10.870 1.00 88.94 323 PRO A C 1
ATOM 2453 O O . PRO A 1 323 ? -19.439 10.705 9.950 1.00 88.94 323 PRO A O 1
ATOM 2456 N N . ALA A 1 324 ? -19.396 11.345 12.099 1.00 89.62 324 ALA A N 1
ATOM 2457 C CA . ALA A 1 324 ? -18.163 10.624 12.415 1.00 89.62 324 ALA A CA 1
ATOM 2458 C C . ALA A 1 324 ? -18.262 9.108 12.150 1.00 89.62 324 ALA A C 1
ATOM 2460 O O . ALA A 1 324 ? -17.280 8.478 11.759 1.00 89.62 324 ALA A O 1
ATOM 2461 N N . ASP A 1 325 ? -19.452 8.536 12.333 1.00 89.38 325 ASP A N 1
ATOM 2462 C CA . ASP A 1 325 ? -19.785 7.134 12.079 1.00 89.38 325 ASP A CA 1
ATOM 2463 C C . ASP A 1 325 ? -19.892 6.782 10.585 1.00 89.38 325 ASP A C 1
ATOM 2465 O O . ASP A 1 325 ? -19.694 5.622 10.221 1.00 89.38 325 ASP A O 1
ATOM 2469 N N . ASP A 1 326 ? -20.099 7.772 9.714 1.00 88.19 326 ASP A N 1
ATOM 2470 C CA . ASP A 1 326 ? -20.204 7.576 8.264 1.00 88.19 326 ASP A CA 1
ATOM 2471 C C . ASP A 1 326 ? -18.843 7.622 7.545 1.00 88.19 326 ASP A C 1
ATOM 2473 O O . ASP A 1 326 ? -18.721 7.201 6.394 1.00 88.19 326 ASP A O 1
ATOM 2477 N N . ILE A 1 327 ? -17.784 8.098 8.206 1.00 87.25 327 ILE A N 1
ATOM 2478 C CA . ILE A 1 327 ? -16.501 8.374 7.541 1.00 87.25 327 ILE A CA 1
ATOM 2479 C C . ILE A 1 327 ? -15.838 7.108 7.000 1.00 87.25 327 ILE A C 1
ATOM 2481 O O . ILE A 1 327 ? -15.443 7.080 5.839 1.00 87.25 327 ILE A O 1
ATOM 2485 N N . LEU A 1 328 ? -15.741 6.032 7.784 1.00 89.06 328 LEU A N 1
ATOM 2486 C CA . LEU A 1 328 ? -15.170 4.782 7.261 1.00 89.06 328 LEU A CA 1
ATOM 2487 C C . LEU A 1 328 ? -16.103 4.086 6.262 1.00 89.06 328 LEU A C 1
ATOM 2489 O O . LEU A 1 328 ? -15.618 3.361 5.395 1.00 89.06 328 LEU A O 1
ATOM 2493 N N . LEU A 1 329 ? -17.416 4.329 6.359 1.00 86.75 329 LEU A N 1
ATOM 2494 C CA . LEU A 1 329 ? -18.411 3.804 5.420 1.00 86.75 329 LEU A CA 1
ATOM 2495 C C . LEU A 1 329 ? -18.278 4.444 4.032 1.00 86.75 329 LEU A C 1
ATOM 2497 O O . LEU A 1 329 ? -18.578 3.809 3.028 1.00 86.75 329 LEU A O 1
ATOM 2501 N N . SER A 1 330 ? -17.779 5.681 3.970 1.00 84.31 330 SER A N 1
ATOM 2502 C CA . SER A 1 330 ? -17.533 6.402 2.715 1.00 84.31 330 SER A CA 1
ATOM 2503 C C . SER A 1 330 ? -16.308 5.914 1.926 1.00 84.31 330 SER A C 1
ATOM 2505 O O . SER A 1 330 ? -16.024 6.445 0.859 1.00 84.31 330 SER A O 1
ATOM 2507 N N . CYS A 1 331 ? -15.585 4.902 2.421 1.00 86.94 331 CYS A N 1
ATOM 2508 C CA . CYS A 1 331 ? -14.476 4.269 1.706 1.00 86.94 331 CYS A CA 1
ATOM 2509 C C . CYS A 1 331 ? -14.413 2.752 1.967 1.00 86.94 331 CYS A C 1
ATOM 2511 O O . CYS A 1 331 ? -13.390 2.202 2.394 1.00 86.94 331 CYS A O 1
ATOM 2513 N N . GLU A 1 332 ? -15.526 2.047 1.748 1.00 86.69 332 GLU A N 1
ATOM 2514 C CA . GLU A 1 332 ? -15.564 0.584 1.876 1.00 86.69 332 GLU A CA 1
ATOM 2515 C C . GLU A 1 332 ? -15.245 -0.131 0.565 1.00 86.69 332 GLU A C 1
ATOM 2517 O O . GLU A 1 332 ? -14.615 -1.191 0.588 1.00 86.69 332 GLU A O 1
ATOM 2522 N N . SER A 1 333 ? -15.659 0.435 -0.567 1.00 83.75 333 SER A N 1
ATOM 2523 C CA . SER A 1 333 ? -15.570 -0.191 -1.881 1.00 83.75 333 SER A CA 1
ATOM 2524 C C . SER A 1 333 ? -14.648 0.562 -2.845 1.00 83.75 333 SER A C 1
ATOM 2526 O O . SER A 1 333 ? -14.443 1.769 -2.711 1.00 83.75 333 SER A O 1
ATOM 2528 N N . PRO A 1 334 ? -14.127 -0.113 -3.886 1.00 78.31 334 PRO A N 1
ATOM 2529 C CA . PRO A 1 334 ? -13.321 0.555 -4.911 1.00 78.31 334 PRO A CA 1
ATOM 2530 C C . PRO A 1 334 ? -14.088 1.646 -5.659 1.00 78.31 334 PRO A C 1
ATOM 2532 O O . PRO A 1 334 ? -13.490 2.610 -6.128 1.00 78.31 334 PRO A O 1
ATOM 2535 N N . SER A 1 335 ? -15.412 1.507 -5.791 1.00 79.69 335 SER A N 1
ATOM 2536 C CA . SER A 1 335 ? -16.248 2.568 -6.355 1.00 79.69 335 SER A CA 1
ATOM 2537 C C . SER A 1 335 ? -16.248 3.820 -5.490 1.00 79.6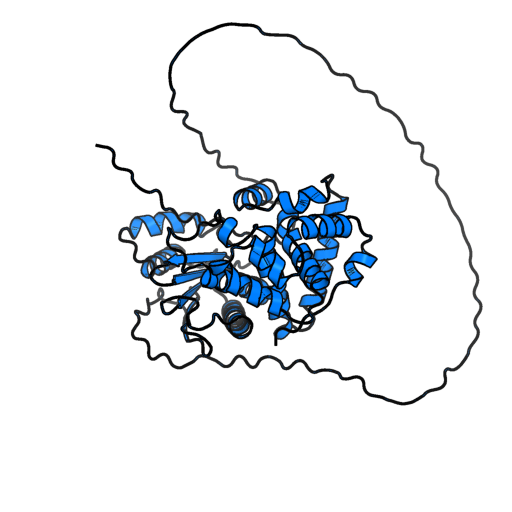9 335 SER A C 1
ATOM 2539 O O . SER A 1 335 ? -16.197 4.906 -6.057 1.00 79.69 335 SER A O 1
ATOM 2541 N N . ASP A 1 336 ? -16.245 3.675 -4.164 1.00 81.56 336 ASP A N 1
ATOM 2542 C CA . ASP A 1 336 ? -16.226 4.818 -3.247 1.00 81.56 336 ASP A CA 1
ATOM 2543 C C . ASP A 1 336 ? -14.893 5.561 -3.354 1.00 81.56 336 ASP A C 1
ATOM 2545 O O . ASP A 1 336 ? -14.862 6.785 -3.439 1.00 81.56 336 ASP A O 1
ATOM 2549 N N . GLN A 1 337 ? -13.785 4.820 -3.469 1.00 79.25 337 GLN A N 1
ATOM 2550 C CA . GLN A 1 337 ? -12.476 5.413 -3.724 1.00 79.25 337 GLN A CA 1
ATOM 2551 C C . GLN A 1 337 ? -12.453 6.196 -5.040 1.00 79.25 337 GLN A C 1
ATOM 2553 O O . GLN A 1 337 ? -12.093 7.372 -5.042 1.00 79.25 337 GLN A O 1
ATOM 2558 N N . VAL A 1 338 ? -12.894 5.585 -6.144 1.00 77.69 338 VAL A N 1
ATOM 2559 C CA . VAL A 1 338 ? -12.960 6.260 -7.451 1.00 77.69 338 VAL A CA 1
ATOM 2560 C C . VAL A 1 338 ? -13.850 7.500 -7.393 1.00 77.69 338 VAL A C 1
ATOM 2562 O O . VAL A 1 338 ? -13.512 8.533 -7.969 1.00 77.69 338 VAL A O 1
ATOM 2565 N N . GLU A 1 339 ? -14.990 7.415 -6.713 1.00 78.62 339 GLU A N 1
ATOM 2566 C CA . GLU A 1 339 ? -15.888 8.550 -6.529 1.00 78.62 339 GLU A CA 1
ATOM 2567 C C . GLU A 1 339 ? -15.216 9.666 -5.717 1.00 78.62 339 GLU A C 1
ATOM 2569 O O . GLU A 1 339 ? -15.243 10.816 -6.155 1.00 78.62 339 GLU A O 1
ATOM 2574 N N . SER A 1 340 ? -14.527 9.335 -4.621 1.00 75.12 340 SER A N 1
ATOM 2575 C CA . SER A 1 340 ? -13.788 10.305 -3.802 1.00 75.12 340 SER A CA 1
ATOM 2576 C C . SER A 1 340 ? -12.698 11.035 -4.598 1.00 75.12 340 SER A C 1
ATOM 2578 O O . SER A 1 340 ? -12.565 12.258 -4.506 1.00 75.12 340 SER A O 1
ATOM 2580 N N . GLU A 1 341 ? -11.972 10.312 -5.457 1.00 72.50 341 GLU A N 1
ATOM 2581 C CA . GLU A 1 341 ? -10.936 10.872 -6.327 1.00 72.50 341 GLU A CA 1
ATOM 2582 C C . GLU A 1 341 ? -11.535 11.787 -7.406 1.00 72.50 341 GLU A C 1
ATOM 2584 O O . GLU A 1 341 ? -10.985 12.849 -7.698 1.00 72.50 341 GLU A O 1
ATOM 2589 N N . ILE A 1 342 ? -12.684 11.413 -7.984 1.00 72.19 342 ILE A N 1
ATOM 2590 C CA . ILE A 1 342 ? -13.379 12.210 -9.009 1.00 72.19 342 ILE A CA 1
ATOM 2591 C C . ILE A 1 342 ? -13.968 13.49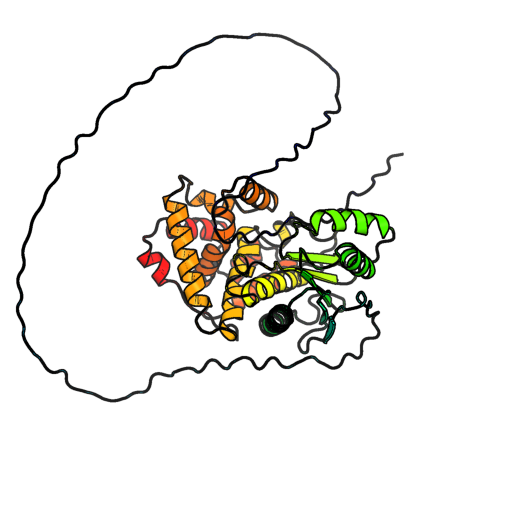6 -8.422 1.00 72.19 342 ILE A C 1
ATOM 2593 O O . ILE A 1 342 ? -13.950 14.538 -9.084 1.00 72.19 342 ILE A O 1
ATOM 2597 N N . LEU A 1 343 ? -14.543 13.418 -7.221 1.00 71.62 343 LEU A N 1
ATOM 2598 C CA . LEU A 1 343 ? -15.217 14.541 -6.571 1.00 71.62 343 LEU A CA 1
ATOM 2599 C C . LEU A 1 343 ? -14.238 15.519 -5.914 1.00 71.62 343 LEU A C 1
ATOM 2601 O O . LEU A 1 343 ? -14.614 16.657 -5.642 1.00 71.62 343 LEU A O 1
ATOM 2605 N N . GLY A 1 344 ? -12.985 15.107 -5.705 1.00 63.22 344 GLY A N 1
ATOM 2606 C CA . GLY A 1 344 ? -12.000 15.901 -4.975 1.00 63.22 344 GLY A CA 1
ATOM 2607 C C . GLY A 1 344 ? -12.236 15.910 -3.461 1.00 63.22 344 GLY A C 1
ATOM 2608 O O . GLY A 1 344 ? -11.554 16.649 -2.757 1.00 63.22 344 GLY A O 1
ATOM 2609 N N . ASP A 1 345 ? -13.140 15.062 -2.956 1.00 63.03 345 ASP A N 1
ATOM 2610 C CA . ASP A 1 345 ? -13.364 14.798 -1.526 1.00 63.03 345 ASP A CA 1
ATOM 2611 C C . ASP A 1 345 ? -12.308 13.804 -1.009 1.00 63.03 345 ASP A C 1
ATOM 2613 O O . ASP A 1 345 ? -12.581 12.778 -0.385 1.00 63.03 345 ASP A O 1
ATOM 2617 N N . SER A 1 346 ? -11.046 14.112 -1.307 1.00 65.19 346 SER A N 1
ATOM 2618 C CA . SER A 1 346 ? -9.928 13.174 -1.284 1.00 65.19 346 SER A CA 1
ATOM 2619 C C . SER A 1 346 ? -9.421 12.828 0.115 1.00 65.19 346 SER A C 1
ATOM 2621 O O . SER A 1 346 ? -8.324 12.299 0.228 1.00 65.19 346 SER A O 1
ATOM 2623 N N . TRP A 1 347 ? -10.136 13.163 1.192 1.00 76.75 347 TRP A N 1
ATOM 2624 C CA . TRP A 1 347 ? -9.668 12.909 2.562 1.00 76.75 347 TRP A CA 1
ATOM 2625 C C . TRP A 1 347 ? -10.306 11.674 3.202 1.00 76.75 347 TRP A C 1
ATOM 2627 O O . TRP A 1 347 ? -9.703 11.084 4.100 1.00 76.75 347 TRP A O 1
ATOM 2637 N N . GLN A 1 348 ? -11.483 11.254 2.729 1.00 76.38 348 GLN A N 1
ATOM 2638 C CA . GLN A 1 348 ? -12.244 10.151 3.320 1.00 76.38 348 GLN A CA 1
ATOM 2639 C C . GLN A 1 348 ? -11.535 8.802 3.170 1.00 76.38 348 GLN A C 1
ATOM 2641 O O . GLN A 1 348 ? -11.416 8.070 4.144 1.00 76.38 348 GLN A O 1
ATOM 2646 N N . CYS A 1 349 ? -10.976 8.488 1.999 1.00 82.12 349 CYS A N 1
ATOM 2647 C CA . CYS A 1 349 ? -10.173 7.273 1.842 1.00 82.12 349 CYS A CA 1
ATOM 2648 C C . CYS A 1 349 ? -8.809 7.356 2.553 1.00 82.12 349 CYS A C 1
ATOM 2650 O O . CYS A 1 349 ? -8.479 6.441 3.314 1.00 82.12 349 CYS A O 1
ATOM 2652 N N . PRO A 1 350 ? -8.041 8.461 2.439 1.00 86.44 350 PRO A N 1
ATOM 2653 C CA . PRO A 1 350 ? -6.788 8.612 3.177 1.00 86.44 350 PRO A CA 1
ATOM 2654 C C . PRO A 1 350 ? -6.921 8.644 4.697 1.00 86.44 350 PRO A C 1
ATOM 2656 O O . PRO A 1 350 ? -5.909 8.509 5.380 1.00 86.44 350 PRO A O 1
ATOM 2659 N N . ILE A 1 351 ? -8.120 8.789 5.273 1.00 90.62 351 ILE A N 1
ATOM 2660 C CA . ILE A 1 351 ? -8.281 8.633 6.724 1.00 90.62 351 ILE A CA 1
ATOM 2661 C C . ILE A 1 351 ? -8.066 7.187 7.188 1.00 90.62 351 ILE A C 1
ATOM 2663 O O . ILE A 1 351 ? -7.775 6.960 8.365 1.00 90.62 351 ILE A O 1
ATOM 2667 N N . GLY A 1 352 ? -8.115 6.218 6.266 1.00 93.44 352 GLY A N 1
ATOM 2668 C CA . GLY A 1 352 ? -7.825 4.813 6.528 1.00 93.44 352 GLY A CA 1
ATOM 2669 C C . GLY A 1 352 ? -6.474 4.597 7.215 1.00 93.44 352 GLY A C 1
ATOM 2670 O O . GLY A 1 352 ? -6.394 3.822 8.164 1.00 93.44 352 GLY A O 1
ATOM 2671 N N . ARG A 1 353 ? -5.424 5.348 6.848 1.00 92.88 353 ARG A N 1
ATOM 2672 C CA . ARG A 1 353 ? -4.099 5.256 7.502 1.00 92.88 353 ARG A CA 1
ATOM 2673 C C . ARG A 1 353 ? -4.113 5.706 8.967 1.00 92.88 353 ARG A C 1
ATOM 2675 O O . ARG A 1 353 ? -3.403 5.143 9.800 1.00 92.88 353 ARG A O 1
ATOM 2682 N N . VAL A 1 354 ? -4.966 6.677 9.308 1.00 95.06 354 VAL A N 1
ATOM 2683 C CA . VAL A 1 354 ? -5.185 7.123 10.694 1.00 95.06 354 VAL A CA 1
ATOM 2684 C C . VAL A 1 354 ? -6.021 6.096 11.454 1.00 95.06 354 VAL A C 1
ATOM 2686 O O . VAL A 1 354 ? -5.701 5.775 12.599 1.00 95.06 354 VAL A O 1
ATOM 2689 N N . ALA A 1 355 ? -7.046 5.530 10.813 1.00 95.69 355 ALA A N 1
ATOM 2690 C CA . ALA A 1 355 ? -7.849 4.453 11.383 1.00 95.69 355 ALA A CA 1
ATOM 2691 C C . ALA A 1 355 ? -6.994 3.222 11.703 1.00 95.69 355 ALA A C 1
ATOM 2693 O O . ALA A 1 355 ? -7.078 2.686 12.803 1.00 95.69 355 ALA A O 1
ATOM 2694 N N . VAL A 1 356 ? -6.102 2.819 10.798 1.00 95.69 356 VAL A N 1
ATOM 2695 C CA . VAL A 1 356 ? -5.174 1.705 11.023 1.00 95.69 356 VAL A CA 1
ATOM 2696 C C . VAL A 1 356 ? -4.167 2.009 12.134 1.00 95.69 356 VAL A C 1
ATOM 2698 O O . VAL A 1 356 ? -3.920 1.150 12.981 1.00 95.69 356 VAL A O 1
ATOM 2701 N N . ALA A 1 357 ? -3.634 3.231 12.206 1.00 94.31 357 ALA A N 1
ATOM 2702 C CA . ALA A 1 357 ? -2.775 3.628 13.320 1.00 94.31 357 ALA A CA 1
ATOM 2703 C C . ALA A 1 357 ? -3.510 3.555 14.671 1.00 94.31 357 ALA A C 1
ATOM 2705 O O . ALA A 1 357 ? -2.962 3.061 15.661 1.00 94.31 357 ALA A O 1
ATOM 2706 N N . TYR A 1 358 ? -4.770 3.993 14.708 1.00 94.88 358 TYR A N 1
ATOM 2707 C CA . TYR A 1 358 ? -5.609 3.894 15.898 1.00 94.88 358 TYR A CA 1
ATOM 2708 C C . TYR A 1 358 ? -5.966 2.439 16.236 1.00 94.88 358 TYR A C 1
ATOM 2710 O O . TYR A 1 358 ? -5.928 2.047 17.401 1.00 94.88 358 TYR A O 1
ATOM 2718 N N . LEU A 1 359 ? -6.221 1.601 15.229 1.00 95.00 359 LEU A N 1
ATOM 2719 C CA . LEU A 1 359 ? -6.440 0.164 15.389 1.00 95.00 359 LEU A CA 1
ATOM 2720 C C . LEU A 1 359 ? -5.218 -0.523 16.011 1.00 95.00 359 LEU A C 1
ATOM 2722 O O . LEU A 1 359 ? -5.364 -1.300 16.958 1.00 95.00 359 LEU A O 1
ATOM 2726 N N . GLN A 1 360 ? -4.010 -0.191 15.540 1.00 92.88 360 GLN A N 1
ATOM 2727 C CA . GLN A 1 360 ? -2.766 -0.670 16.143 1.00 92.88 360 GLN A CA 1
ATOM 2728 C C . GLN A 1 360 ? -2.662 -0.229 17.605 1.00 92.88 360 GLN A C 1
ATOM 2730 O O . GLN A 1 360 ? -2.369 -1.060 18.466 1.00 92.88 360 GLN A O 1
ATOM 2735 N N . HIS A 1 361 ? -2.939 1.044 17.906 1.00 91.56 361 HIS A N 1
ATOM 2736 C CA . HIS A 1 361 ? -2.940 1.551 19.279 1.00 91.56 361 HIS A CA 1
ATOM 2737 C C . HIS A 1 361 ? -3.902 0.756 20.177 1.00 91.56 361 HIS A C 1
ATOM 2739 O O . HIS A 1 361 ? -3.520 0.276 21.247 1.00 91.56 361 HIS A O 1
ATOM 2745 N N . LEU A 1 362 ? -5.137 0.561 19.713 1.00 91.50 362 LEU A N 1
ATOM 2746 C CA . LEU A 1 362 ? -6.171 -0.167 20.435 1.00 91.50 362 LEU A CA 1
ATOM 2747 C C . LEU A 1 362 ? -5.800 -1.634 20.669 1.00 91.50 362 LEU A C 1
ATOM 2749 O O . LEU A 1 362 ? -6.073 -2.163 21.751 1.00 91.50 362 LEU A O 1
ATOM 2753 N N . SER A 1 363 ? -5.147 -2.296 19.709 1.00 89.12 363 SER A N 1
ATOM 2754 C CA . SER A 1 363 ? -4.689 -3.685 19.868 1.00 89.12 363 SER A CA 1
ATOM 2755 C C . SER A 1 363 ? -3.811 -3.883 21.115 1.00 89.12 363 SER A C 1
ATOM 2757 O O . SER A 1 363 ? -3.746 -4.985 21.656 1.00 89.12 363 SER A O 1
ATOM 2759 N N . GLY A 1 364 ? -3.151 -2.817 21.592 1.00 85.19 364 GLY A N 1
ATOM 2760 C CA . GLY A 1 364 ? -2.195 -2.863 22.697 1.00 85.19 364 GLY A CA 1
ATOM 2761 C C . GLY A 1 364 ? -0.885 -3.567 22.334 1.00 85.19 364 GLY A C 1
ATOM 2762 O O . GLY A 1 364 ? -0.027 -3.740 23.200 1.00 85.19 364 GLY A O 1
ATOM 2763 N N . SER A 1 365 ? -0.725 -3.978 21.071 1.00 86.06 365 SER A N 1
ATOM 2764 C CA . SER A 1 365 ? 0.489 -4.603 20.570 1.00 86.06 365 SER A CA 1
ATOM 2765 C C . SER A 1 365 ? 1.586 -3.564 20.366 1.00 86.06 365 SER A C 1
ATOM 2767 O O . SER A 1 365 ? 1.374 -2.495 19.792 1.00 86.06 365 SER A O 1
ATOM 2769 N N . THR A 1 366 ? 2.799 -3.907 20.788 1.00 86.69 366 THR A N 1
ATOM 2770 C CA . THR A 1 366 ? 4.008 -3.142 20.472 1.00 86.69 366 THR A CA 1
ATOM 2771 C C . THR A 1 366 ? 4.699 -3.648 19.206 1.00 86.69 366 THR A C 1
ATOM 2773 O O . THR A 1 366 ? 5.808 -3.208 18.928 1.00 86.69 366 THR A O 1
ATOM 2776 N N . SER A 1 367 ? 4.096 -4.580 18.461 1.00 91.06 367 SER A N 1
ATOM 2777 C CA . SER A 1 367 ? 4.604 -5.093 17.182 1.00 91.06 367 SER A CA 1
ATOM 2778 C C . SER A 1 367 ? 3.522 -5.128 16.099 1.00 91.06 367 SER A C 1
ATOM 2780 O O . SER A 1 367 ? 2.326 -5.056 16.401 1.00 91.06 367 SER A O 1
ATOM 2782 N N . VAL A 1 368 ? 3.948 -5.285 14.843 1.00 92.81 368 VAL A N 1
ATOM 2783 C CA . VAL A 1 368 ? 3.076 -5.425 13.658 1.00 92.81 368 VAL A CA 1
ATOM 2784 C C . VAL A 1 368 ? 2.463 -6.824 13.476 1.00 92.81 368 VAL A C 1
ATOM 2786 O O . VAL A 1 368 ? 1.764 -7.066 12.493 1.00 92.81 368 VAL A O 1
ATOM 2789 N N . GLU A 1 369 ? 2.689 -7.750 14.412 1.00 93.50 369 GLU A N 1
ATOM 2790 C CA . GLU A 1 369 ? 2.161 -9.124 14.353 1.00 93.50 369 GLU A CA 1
ATOM 2791 C C . GLU A 1 369 ? 0.643 -9.223 14.114 1.00 93.50 369 GLU A C 1
ATOM 2793 O O . GLU A 1 369 ? 0.245 -10.054 13.295 1.00 93.50 369 GLU A O 1
ATOM 2798 N N . PRO A 1 370 ? -0.223 -8.374 14.712 1.00 95.00 370 PRO A N 1
ATOM 2799 C CA . PRO A 1 370 ? -1.653 -8.381 14.399 1.00 95.00 370 PRO A CA 1
ATOM 2800 C C . PRO A 1 370 ? -1.955 -8.247 12.901 1.00 95.00 370 PRO A C 1
ATOM 2802 O O . PRO A 1 370 ? -2.831 -8.939 12.389 1.00 95.00 370 PRO A O 1
ATOM 2805 N N . PHE A 1 371 ? -1.199 -7.418 12.172 1.00 95.19 371 PHE A N 1
ATOM 2806 C CA . PHE A 1 371 ? -1.371 -7.252 10.728 1.00 95.19 371 PHE A CA 1
ATOM 2807 C C . PHE A 1 371 ? -0.879 -8.467 9.938 1.00 95.19 371 PHE A C 1
ATOM 2809 O O . PHE A 1 371 ? -1.516 -8.853 8.956 1.00 95.19 371 PHE A O 1
ATOM 2816 N N . ARG A 1 372 ? 0.228 -9.096 10.359 1.00 93.69 372 ARG A N 1
ATOM 2817 C CA . ARG A 1 372 ? 0.727 -10.327 9.722 1.00 93.69 372 ARG A CA 1
ATOM 2818 C C . ARG A 1 372 ? -0.293 -11.456 9.860 1.00 93.69 372 ARG A C 1
ATOM 2820 O O . ARG A 1 372 ? -0.677 -12.066 8.865 1.00 93.69 372 ARG A O 1
ATOM 2827 N N . LEU A 1 373 ? -0.767 -11.692 11.083 1.00 93.56 373 LEU A N 1
ATOM 2828 C CA . LEU A 1 373 ? -1.739 -12.741 11.381 1.00 93.56 373 LEU A CA 1
ATOM 2829 C C . LEU A 1 373 ? -3.092 -12.471 10.716 1.00 93.56 373 LEU A C 1
ATOM 2831 O O . LEU A 1 373 ? -3.672 -13.390 10.145 1.00 93.56 373 LEU A O 1
ATOM 2835 N N . PHE A 1 374 ? -3.548 -11.211 10.697 1.00 94.19 374 PHE A N 1
ATOM 2836 C CA . PHE A 1 374 ? -4.746 -10.811 9.957 1.00 94.19 374 PHE A CA 1
ATOM 2837 C C . PHE A 1 374 ? -4.682 -11.280 8.501 1.00 94.19 374 PHE A C 1
ATOM 2839 O O . PHE A 1 374 ? -5.588 -11.980 8.057 1.00 94.19 374 PHE A O 1
ATOM 2846 N N . ASN A 1 375 ? -3.591 -10.971 7.788 1.00 91.50 375 ASN A N 1
ATOM 2847 C CA . ASN A 1 375 ? -3.412 -11.372 6.390 1.00 91.50 375 ASN A CA 1
ATOM 2848 C C . ASN A 1 375 ? -3.341 -12.895 6.219 1.00 91.50 375 ASN A C 1
ATOM 2850 O O . ASN A 1 375 ? -3.977 -13.439 5.318 1.00 91.50 375 ASN A O 1
ATOM 2854 N N . GLN A 1 376 ? -2.617 -13.594 7.096 1.00 89.88 376 GLN A N 1
ATOM 2855 C CA . GLN A 1 376 ? -2.500 -15.057 7.059 1.00 89.88 376 GLN A CA 1
ATOM 2856 C C . GLN A 1 376 ? -3.843 -15.772 7.262 1.00 89.88 376 GLN A C 1
ATOM 2858 O O . GLN A 1 376 ? -4.069 -16.833 6.683 1.00 89.88 376 GLN A O 1
ATOM 2863 N N . GLU A 1 377 ? -4.743 -15.188 8.053 1.00 90.62 377 GLU A N 1
ATOM 2864 C CA . GLU A 1 377 ? -6.050 -15.763 8.373 1.00 90.62 377 GLU A CA 1
ATOM 2865 C C . GLU A 1 377 ? -7.161 -15.397 7.376 1.00 90.62 377 GLU A C 1
ATOM 2867 O O . GLU A 1 377 ? -8.214 -16.044 7.393 1.00 90.62 377 GLU A O 1
ATOM 2872 N N . LEU A 1 378 ? -6.946 -14.407 6.492 1.00 88.06 378 LEU A N 1
ATOM 2873 C CA . LEU A 1 378 ? -7.959 -13.942 5.530 1.00 88.06 378 LEU A CA 1
ATOM 2874 C C . LEU A 1 378 ? -8.563 -15.098 4.739 1.00 88.06 378 LEU A C 1
ATOM 2876 O O . LEU A 1 378 ? -9.784 -15.203 4.620 1.00 88.06 378 LEU A O 1
ATOM 2880 N N . LYS A 1 379 ? -7.707 -15.998 4.249 1.00 82.50 379 LYS A N 1
ATOM 2881 C CA . LYS A 1 379 ? -8.137 -17.106 3.401 1.00 82.50 379 LYS A CA 1
ATOM 2882 C C . LYS A 1 379 ? -9.073 -18.084 4.113 1.00 82.50 379 LYS A C 1
ATOM 2884 O O . LYS A 1 379 ? -10.042 -18.575 3.535 1.00 82.50 379 LYS A O 1
ATOM 2889 N N . ASP A 1 380 ? -8.770 -18.388 5.367 1.00 85.19 380 ASP A N 1
ATOM 2890 C CA . ASP A 1 380 ? -9.444 -19.458 6.100 1.00 85.19 380 ASP A CA 1
ATOM 2891 C C . ASP A 1 380 ? -10.678 -18.956 6.860 1.00 85.19 380 ASP A C 1
ATOM 2893 O O . ASP A 1 380 ? -11.559 -19.746 7.225 1.00 85.19 380 ASP A O 1
ATOM 2897 N N . HIS A 1 381 ? -10.752 -17.650 7.127 1.00 88.25 381 HIS A N 1
ATOM 2898 C CA . HIS A 1 381 ? -11.747 -17.074 8.031 1.00 88.25 381 HIS A CA 1
ATOM 2899 C C . HIS A 1 381 ? -12.533 -15.896 7.448 1.00 88.25 381 HIS A C 1
ATOM 2901 O O . HIS A 1 381 ? -13.594 -15.568 7.981 1.00 88.25 381 HIS A O 1
ATOM 2907 N N . GLY A 1 382 ? -12.075 -15.294 6.350 1.00 88.38 382 GLY A N 1
ATOM 2908 C CA . GLY A 1 382 ? -12.612 -14.032 5.852 1.00 88.38 382 GLY A CA 1
ATOM 2909 C C . GLY A 1 382 ? -12.237 -12.854 6.755 1.00 88.38 382 GLY A C 1
ATOM 2910 O O . GLY A 1 382 ? -11.850 -13.016 7.918 1.00 88.38 382 GLY A O 1
ATOM 2911 N N . TRP A 1 383 ? -12.357 -11.641 6.218 1.00 91.25 383 TRP A N 1
ATOM 2912 C CA . TRP A 1 383 ? -11.781 -10.459 6.859 1.00 91.25 383 TRP A CA 1
ATOM 2913 C C . TRP A 1 383 ? -12.420 -10.110 8.209 1.00 91.25 383 TRP A C 1
ATOM 2915 O O . TRP A 1 383 ? -11.695 -9.752 9.127 1.00 91.25 383 TRP A O 1
ATOM 2925 N N . LEU A 1 384 ? -13.741 -10.254 8.383 1.00 93.88 384 LEU A N 1
ATOM 2926 C CA . LEU A 1 384 ? -14.418 -9.900 9.643 1.00 93.88 384 LEU A CA 1
ATOM 2927 C C . LEU A 1 384 ? -13.933 -10.750 10.823 1.00 93.88 384 LEU A C 1
ATOM 2929 O O . LEU A 1 384 ? -13.665 -10.225 11.903 1.00 93.88 384 LEU A O 1
ATOM 2933 N N . ILE A 1 385 ? -13.812 -12.065 10.617 1.00 93.88 385 ILE A N 1
ATOM 2934 C CA . ILE A 1 385 ? -13.364 -12.991 11.664 1.00 93.88 385 ILE A CA 1
ATOM 2935 C C . ILE A 1 385 ? -11.867 -12.800 11.921 1.00 93.88 385 ILE A C 1
ATOM 2937 O O . ILE A 1 385 ? -11.456 -12.766 13.081 1.00 93.88 385 ILE A O 1
ATOM 2941 N N . ALA A 1 386 ? -11.059 -12.647 10.866 1.00 94.06 386 ALA A N 1
ATOM 2942 C CA . ALA A 1 386 ? -9.634 -12.354 11.003 1.00 94.06 386 ALA A CA 1
ATOM 2943 C C . ALA A 1 386 ? -9.405 -11.020 11.739 1.00 94.06 386 ALA A C 1
ATOM 2945 O O . ALA A 1 386 ? -8.541 -10.932 12.608 1.00 94.06 386 ALA A O 1
ATOM 2946 N N . PHE A 1 387 ? -10.210 -9.994 11.453 1.00 96.00 387 PHE A N 1
ATOM 2947 C CA . PHE A 1 387 ? -10.150 -8.697 12.124 1.00 96.00 387 PHE A CA 1
ATOM 2948 C C . PHE A 1 387 ? -10.403 -8.848 13.629 1.00 96.00 387 PHE A C 1
ATOM 2950 O O . PHE A 1 387 ? -9.593 -8.414 14.448 1.00 96.00 387 PHE A O 1
ATOM 2957 N N . GLU A 1 388 ? -11.485 -9.536 14.004 1.00 96.44 388 GLU A N 1
ATOM 2958 C CA . GLU A 1 388 ? -11.839 -9.730 15.412 1.00 96.44 388 GLU A CA 1
ATOM 2959 C C . GLU A 1 388 ? -10.776 -10.515 16.184 1.00 96.44 388 GLU A C 1
ATOM 2961 O O . GLU A 1 388 ? -10.412 -10.135 17.299 1.00 96.44 388 GLU A O 1
ATOM 2966 N N . ARG A 1 389 ? -10.232 -11.577 15.583 1.00 95.50 389 ARG A N 1
ATOM 2967 C CA . ARG A 1 389 ? -9.210 -12.414 16.221 1.00 95.50 389 ARG A CA 1
ATOM 2968 C C . ARG A 1 389 ? -7.899 -11.686 16.468 1.00 95.50 389 ARG A C 1
ATOM 2970 O O . ARG A 1 389 ? -7.292 -11.898 17.515 1.00 95.50 389 ARG A O 1
ATOM 2977 N N . ASN A 1 390 ? -7.477 -10.852 15.522 1.00 96.00 390 ASN A N 1
ATOM 2978 C CA . ASN A 1 390 ? -6.136 -10.276 15.538 1.00 96.00 390 ASN A CA 1
ATOM 2979 C C . ASN A 1 390 ? -6.089 -8.888 16.183 1.00 96.00 390 ASN A C 1
ATOM 2981 O O . ASN A 1 390 ? -5.094 -8.551 16.821 1.00 96.00 390 ASN A O 1
ATOM 2985 N N . PHE A 1 391 ? -7.174 -8.112 16.113 1.00 95.69 391 PHE A N 1
ATOM 2986 C CA . PHE A 1 391 ? -7.241 -6.786 16.738 1.00 95.69 391 PHE A CA 1
ATOM 2987 C C . PHE A 1 391 ? -8.053 -6.759 18.041 1.00 95.69 391 PHE A C 1
ATOM 2989 O O . PHE A 1 391 ? -8.008 -5.774 18.785 1.00 95.69 391 PHE A O 1
ATOM 2996 N N . GLY A 1 392 ? -8.785 -7.834 18.355 1.00 94.69 392 GLY A N 1
ATOM 2997 C CA . GLY A 1 392 ? -9.547 -7.969 19.599 1.00 94.69 392 GLY A CA 1
ATOM 2998 C C . GLY A 1 392 ? -10.804 -7.097 19.673 1.00 94.69 392 GLY A C 1
ATOM 2999 O O . GLY A 1 392 ? -11.334 -6.896 20.765 1.00 94.69 392 GLY A O 1
ATOM 3000 N N . ARG A 1 393 ? -11.270 -6.562 18.536 1.00 95.44 393 ARG A N 1
ATOM 3001 C CA . ARG A 1 393 ? -12.549 -5.849 18.392 1.00 95.44 393 ARG A CA 1
ATOM 3002 C C . ARG A 1 393 ? -13.311 -6.386 17.202 1.00 95.44 393 ARG A C 1
ATOM 3004 O O . ARG A 1 393 ? -12.716 -6.670 16.171 1.00 95.44 393 ARG A O 1
ATOM 3011 N N . SER A 1 394 ? -14.634 -6.421 17.302 1.00 96.19 394 SER A N 1
ATOM 3012 C CA . SER A 1 394 ? -15.457 -6.541 16.096 1.00 96.19 394 SER A CA 1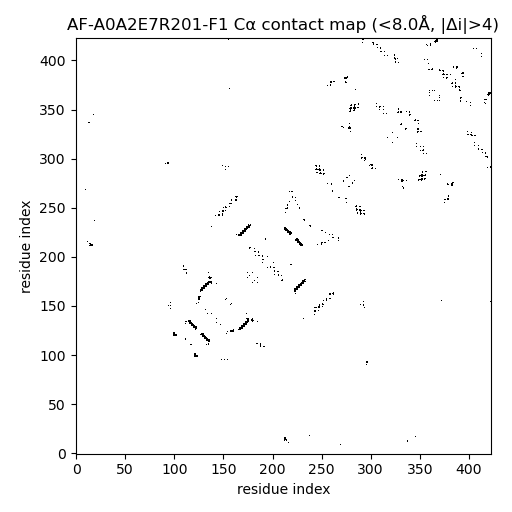
ATOM 3013 C C . SER A 1 394 ? -15.333 -5.278 15.232 1.00 96.19 394 SER A C 1
ATOM 3015 O O . SER A 1 394 ? -15.083 -4.190 15.754 1.00 96.19 394 SER A O 1
ATOM 3017 N N . TYR A 1 395 ? -15.564 -5.401 13.923 1.00 94.25 395 TYR A N 1
ATOM 3018 C CA . TYR A 1 395 ? -15.551 -4.251 13.012 1.00 94.25 395 TYR A CA 1
ATOM 3019 C C . TYR A 1 395 ? -16.522 -3.140 13.450 1.00 94.25 395 TYR A C 1
ATOM 3021 O O . TYR A 1 395 ? -16.131 -1.980 13.540 1.00 94.25 395 TYR A O 1
ATOM 3029 N N . ALA A 1 396 ? -17.753 -3.504 13.825 1.00 94.44 396 ALA A N 1
ATOM 3030 C CA . ALA A 1 396 ? -18.761 -2.549 14.291 1.00 94.44 396 ALA A CA 1
ATOM 3031 C C . ALA A 1 396 ? -18.346 -1.829 15.586 1.00 94.44 396 ALA A C 1
ATOM 3033 O O . ALA A 1 396 ? -18.618 -0.645 15.755 1.00 94.44 396 ALA A O 1
ATOM 3034 N N . GLN A 1 397 ? -17.669 -2.530 16.503 1.00 96.25 397 GLN A N 1
ATOM 3035 C CA . GLN A 1 397 ? -17.117 -1.896 17.700 1.00 96.25 397 GLN A CA 1
ATOM 3036 C C . GLN A 1 397 ? -16.020 -0.893 17.329 1.00 96.25 397 GLN A C 1
ATOM 3038 O O . GLN A 1 397 ? -16.032 0.226 17.830 1.00 96.25 397 GLN A O 1
ATOM 3043 N N . PHE A 1 398 ? -15.102 -1.279 16.440 1.00 96.62 398 PHE A N 1
ATOM 3044 C CA . PHE A 1 398 ? -14.019 -0.402 16.008 1.00 96.62 398 PHE A CA 1
ATOM 3045 C C . PHE A 1 398 ? -14.533 0.858 15.298 1.00 96.62 398 PHE A C 1
ATOM 3047 O O . PHE A 1 398 ? -14.020 1.938 15.563 1.00 96.62 398 PHE A O 1
ATOM 3054 N N . GLN A 1 399 ? -15.561 0.751 14.449 1.00 94.81 399 GLN A N 1
ATOM 3055 C CA . GLN A 1 399 ? -16.170 1.918 13.796 1.00 94.81 399 GLN A CA 1
ATOM 3056 C C . GLN A 1 399 ? -16.653 2.961 14.813 1.00 94.81 399 GLN A C 1
ATOM 3058 O O . GLN A 1 399 ? -16.371 4.145 14.655 1.00 94.81 399 GLN A O 1
ATOM 3063 N N . LEU A 1 400 ? -17.331 2.523 15.879 1.00 95.38 400 LEU A N 1
ATOM 3064 C CA . LEU A 1 400 ? -17.806 3.418 16.938 1.00 95.38 400 LEU A CA 1
ATOM 3065 C C . LEU A 1 400 ? -16.643 4.036 17.724 1.00 95.38 400 LEU A C 1
ATOM 3067 O O . LEU A 1 400 ? -16.624 5.243 17.942 1.00 95.38 400 LEU A O 1
ATOM 3071 N N . GLU A 1 401 ? -15.652 3.226 18.108 1.00 95.69 401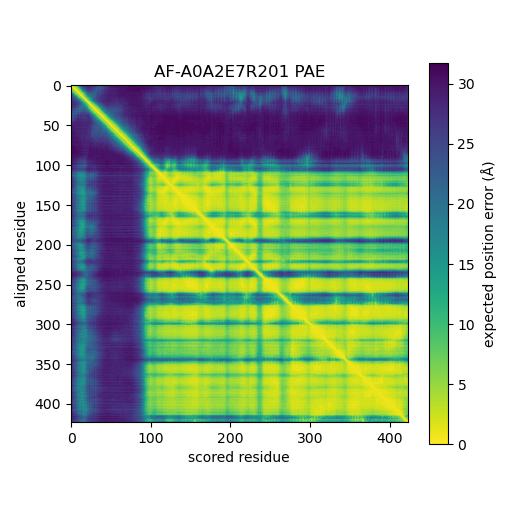 GLU A N 1
ATOM 3072 C CA . GLU A 1 401 ? -14.453 3.707 18.809 1.00 95.69 401 GLU A CA 1
ATOM 3073 C C . GLU A 1 401 ? -13.672 4.721 17.952 1.00 95.69 401 GLU A C 1
ATOM 3075 O O . GLU A 1 401 ? -13.149 5.710 18.467 1.00 95.69 401 GLU A O 1
ATOM 3080 N N . PHE A 1 402 ? -13.613 4.513 16.634 1.00 95.69 402 PHE A N 1
ATOM 3081 C CA . PHE A 1 402 ? -12.962 5.440 15.716 1.00 95.69 402 PHE A CA 1
ATOM 3082 C C . PHE A 1 402 ? -13.766 6.729 15.516 1.00 95.69 402 PHE A C 1
ATOM 3084 O O . PHE A 1 402 ? -13.175 7.807 15.506 1.00 95.69 402 PHE A O 1
ATOM 3091 N N . ALA A 1 403 ? -15.096 6.653 15.429 1.00 95.00 403 ALA A N 1
ATOM 3092 C CA . ALA A 1 403 ? -15.953 7.837 15.392 1.00 95.00 403 ALA A CA 1
ATOM 3093 C C . ALA A 1 403 ? -15.745 8.711 16.643 1.00 95.00 403 ALA A C 1
ATOM 3095 O O . ALA A 1 403 ? -15.509 9.913 16.527 1.00 95.00 403 ALA A O 1
ATOM 3096 N N . GLU A 1 404 ? -15.708 8.098 17.832 1.00 95.19 404 GLU A N 1
ATOM 3097 C CA . GLU A 1 404 ? -15.375 8.797 19.080 1.00 95.19 404 GLU A CA 1
ATOM 3098 C C . GLU A 1 404 ? -13.973 9.420 19.028 1.00 95.19 404 GLU A C 1
ATOM 3100 O O . GLU A 1 404 ? -13.787 10.565 19.441 1.00 95.19 404 GLU A O 1
ATOM 3105 N N . PHE A 1 405 ? -12.980 8.700 18.491 1.00 94.81 405 PHE A N 1
ATOM 3106 C CA . PHE A 1 405 ? -11.627 9.223 18.291 1.00 94.81 405 PHE A CA 1
ATOM 3107 C C . PHE A 1 405 ? -11.615 10.467 17.395 1.00 94.81 405 PHE A C 1
ATOM 3109 O O . PHE A 1 405 ? -10.917 11.433 17.712 1.00 94.81 405 PHE A O 1
ATOM 3116 N N . LEU A 1 406 ? -12.392 10.489 16.309 1.00 93.62 406 LEU A N 1
ATOM 3117 C CA . LEU A 1 406 ? -12.477 11.637 15.404 1.00 93.62 406 LEU A CA 1
ATOM 3118 C C . LEU A 1 406 ? -13.064 12.883 16.072 1.00 93.62 406 LEU A C 1
ATOM 3120 O O . LEU A 1 406 ? -12.649 13.991 15.738 1.00 93.62 406 LEU A O 1
ATOM 3124 N N . GLU A 1 407 ? -13.916 12.737 17.078 1.00 94.25 407 GLU A N 1
ATOM 3125 C CA . GLU A 1 407 ? -14.459 13.872 17.833 1.00 94.25 407 GLU A CA 1
ATOM 3126 C C . GLU A 1 407 ? -13.502 14.406 18.917 1.00 94.25 407 GLU A C 1
ATOM 3128 O O . GLU A 1 407 ? -13.719 15.484 19.479 1.00 94.25 407 GLU A O 1
ATOM 3133 N N . MET A 1 408 ? -12.413 13.690 19.222 1.00 94.25 408 MET A N 1
ATOM 3134 C CA . MET A 1 408 ? -11.455 14.119 20.243 1.00 94.25 408 MET A CA 1
ATOM 3135 C C . MET A 1 408 ? -10.649 15.358 19.825 1.00 94.25 408 MET A C 1
ATOM 3137 O O . MET A 1 408 ? -10.383 15.627 18.647 1.00 94.25 408 MET A O 1
ATOM 3141 N N . GLN A 1 409 ? -10.174 16.094 20.835 1.00 94.25 409 GLN A N 1
ATOM 3142 C CA . GLN A 1 409 ? -9.230 17.194 20.637 1.00 94.25 409 GLN A CA 1
ATOM 3143 C C . GLN A 1 409 ? -7.914 16.687 20.026 1.00 94.25 409 GLN A C 1
ATOM 3145 O O . GLN A 1 409 ? -7.490 15.553 20.260 1.00 94.25 409 GLN A O 1
ATOM 3150 N N . LEU A 1 410 ? -7.262 17.536 19.227 1.00 93.88 410 LEU A N 1
ATOM 3151 C CA . LEU A 1 410 ? -6.055 17.167 18.483 1.00 93.88 410 LEU A CA 1
ATOM 3152 C C . LEU A 1 410 ? -4.908 16.702 19.392 1.00 93.88 410 LEU A C 1
ATOM 3154 O O . LEU A 1 410 ? -4.213 15.751 19.057 1.00 93.88 410 LEU A O 1
ATOM 3158 N N . ASP A 1 411 ? -4.714 17.341 20.544 1.00 91.44 411 ASP A N 1
ATOM 3159 C CA . ASP A 1 411 ? -3.682 16.966 21.516 1.00 91.44 411 ASP A CA 1
ATOM 3160 C C . ASP A 1 411 ? -3.883 15.545 22.061 1.00 91.44 411 ASP A C 1
ATOM 3162 O O . ASP A 1 411 ? -2.915 14.801 22.213 1.00 91.44 411 ASP A O 1
ATOM 3166 N N . ILE A 1 412 ? -5.137 15.143 22.279 1.00 89.00 412 ILE A N 1
ATOM 3167 C CA . ILE A 1 412 ? -5.499 13.781 22.678 1.00 89.00 412 ILE A CA 1
ATOM 3168 C C . ILE A 1 412 ? -5.208 12.799 21.539 1.00 89.00 412 ILE A C 1
ATOM 3170 O O . ILE A 1 412 ? -4.582 11.769 21.777 1.00 89.00 412 ILE A O 1
ATOM 3174 N N . LYS A 1 413 ? -5.593 13.125 20.297 1.00 91.25 413 LYS A N 1
ATOM 3175 C CA . LYS A 1 413 ? -5.337 12.268 19.124 1.00 91.25 413 LYS A CA 1
ATOM 3176 C C . LYS A 1 413 ? -3.841 12.003 18.921 1.00 91.25 413 LYS A C 1
ATOM 3178 O O . LYS A 1 413 ? -3.440 10.868 18.678 1.00 91.25 413 LYS A O 1
ATOM 3183 N N . LEU A 1 414 ? -3.014 13.038 19.072 1.00 88.69 414 LEU A N 1
ATOM 3184 C CA . LEU A 1 414 ? -1.559 12.948 18.918 1.00 88.69 414 LEU A CA 1
ATOM 3185 C C . LEU A 1 414 ? -0.883 12.142 20.038 1.00 88.69 414 LEU A C 1
ATOM 3187 O O . LEU A 1 414 ? 0.175 11.559 19.815 1.00 88.69 414 LEU A O 1
ATOM 3191 N N . ALA A 1 415 ? -1.483 12.062 21.229 1.00 82.75 415 ALA A N 1
ATOM 3192 C CA . ALA A 1 415 ? -0.902 11.355 22.373 1.00 82.75 415 ALA A CA 1
ATOM 3193 C C . ALA A 1 415 ? -0.845 9.823 22.204 1.00 82.75 415 ALA A C 1
ATOM 3195 O O . ALA A 1 415 ? -0.133 9.157 22.957 1.00 82.75 415 ALA A O 1
ATOM 3196 N N . PHE A 1 416 ? -1.573 9.261 21.234 1.00 73.56 416 PHE A N 1
ATOM 3197 C CA . PHE A 1 416 ? -1.617 7.818 20.972 1.00 73.56 416 PHE A CA 1
ATOM 3198 C C . PHE A 1 416 ? -0.653 7.353 19.868 1.00 73.56 416 PHE A C 1
ATOM 3200 O O . PHE A 1 416 ? -0.565 6.153 19.606 1.00 73.56 416 PHE A O 1
ATOM 3207 N N . ILE A 1 417 ? 0.094 8.277 19.249 1.00 72.94 417 ILE A N 1
ATOM 3208 C CA . ILE A 1 417 ? 1.110 7.972 18.235 1.00 72.94 417 ILE A CA 1
ATOM 3209 C C . ILE A 1 417 ? 2.274 7.225 18.899 1.00 72.94 417 ILE A C 1
ATOM 3211 O O . ILE A 1 417 ? 3.042 7.792 19.677 1.00 72.94 417 ILE A O 1
ATOM 3215 N N . GLY A 1 418 ? 2.404 5.936 18.591 1.00 66.69 418 GLY A N 1
ATOM 3216 C CA . GLY A 1 418 ? 3.517 5.089 19.017 1.00 66.69 418 GLY A CA 1
ATOM 3217 C C . GLY A 1 418 ? 4.188 4.420 17.821 1.00 66.69 418 GLY A C 1
ATOM 3218 O O . GLY A 1 418 ? 3.529 4.139 16.823 1.00 66.69 418 GLY A O 1
ATOM 3219 N N . GLN A 1 419 ? 5.492 4.152 17.925 1.00 68.31 419 GLN A N 1
ATOM 3220 C CA . GLN A 1 419 ? 6.231 3.369 16.930 1.00 68.31 419 GLN A CA 1
ATOM 3221 C C . GLN A 1 419 ? 6.240 1.884 17.335 1.00 68.31 419 GLN A C 1
ATOM 3223 O O . GLN A 1 419 ? 6.884 1.549 18.336 1.00 68.31 419 GLN A O 1
ATOM 3228 N N . PRO A 1 420 ? 5.529 0.988 16.625 1.00 75.81 420 PRO A N 1
ATOM 3229 C CA . PRO A 1 420 ? 5.628 -0.446 16.875 1.00 75.81 420 PRO A CA 1
ATOM 3230 C C . PRO A 1 420 ? 6.927 -1.039 16.302 1.00 75.81 420 PRO A C 1
ATOM 3232 O O . PRO A 1 420 ? 7.542 -0.490 15.391 1.00 75.81 420 PRO A O 1
ATOM 3235 N N . SER A 1 421 ? 7.325 -2.198 16.826 1.00 74.38 421 SER A N 1
ATOM 3236 C CA . SER A 1 421 ? 8.408 -3.030 16.294 1.00 74.38 421 SER A CA 1
ATOM 3237 C C . SER A 1 421 ? 7.972 -3.771 15.027 1.00 74.38 421 SER A C 1
ATOM 3239 O O . SER A 1 421 ? 6.859 -4.304 14.971 1.00 74.38 421 SER A O 1
ATOM 3241 N N . ILE A 1 422 ? 8.870 -3.844 14.040 1.00 71.75 422 ILE A N 1
ATOM 3242 C CA . ILE A 1 422 ? 8.722 -4.696 12.845 1.00 71.75 422 ILE A CA 1
ATOM 3243 C C . ILE A 1 422 ? 9.245 -6.124 13.099 1.00 71.75 422 ILE A C 1
ATOM 3245 O O . ILE A 1 422 ? 8.735 -7.058 12.473 1.00 71.75 422 ILE A O 1
ATOM 3249 N N . ASP A 1 423 ? 10.224 -6.262 14.006 1.00 67.69 423 ASP A N 1
ATOM 3250 C CA . ASP A 1 423 ? 10.924 -7.515 14.348 1.00 67.69 423 ASP A CA 1
ATOM 3251 C C . ASP A 1 423 ? 10.035 -8.592 14.979 1.00 67.69 423 ASP A C 1
ATOM 3253 O O . ASP A 1 423 ? 9.172 -8.229 15.822 1.00 67.69 423 ASP A O 1
#

Radius of gyration: 26.23 Å; Cα contacts (8 Å, |Δi|>4): 538; chains: 1; bounding box: 76×69×72 Å

Secondary structure (DSSP, 8-state):
-----------------------------------------------------------PPP---------------PPPP----------PPPP-----B--------PPPPTT-EEEEEE-SSSSEEEEEEEPTT--HHHHHHHHHHHHHHHHHS---TTSSSS-EEEEEEEEETTTS-HHHHHHHHHHHS--TTHHHHHHHHHTGGGT--SEEEEEETTTTEEEEEEEE-S-TTSS-S-SHHHHHHHHHHHHHHHTTTTSSSSS--TT-HHHH--HHHHHHHHHHHHHHHHHTTSTTHHHHHHHHHHHHHHHHHHHS---TTTTTGGGSSHHHHHHHHHHT-TTTTTTHHHHHHHHHHHHT-SBSHHHHHHHHHHHHHHHHHHHHHHHSS-HHHHHHHHHHHHHS-HHHHHTT----B--

Foldseek 3Di:
DDDDDDPDDQPPDFDDPDPDDDDDDDPDDDDDDDDDDDDDDDDDDDDDDDDDDDDDDDDDDDDDDDDDDDDDDDDDDDDDDDDDDDDDPPPPDLPPLPFADDDPDPDDDQDADPPKDWDWGADPAELEIEIEIEFPPDDPVLSVQLVSLLSLLCVLQPQHYVLAPARAYEYEYAYELPGGDLLRSQLSVLVPLPDPCSVVSSVVRSVCSNVHDWAKDQSDLVHNYIYTYHYHYPDPVPDPPGSNLSSSLRSVLSSLLSNASPDPDDRDHLQPCQQRNFLLQNSLVSNLVSQLSVCSVVPPRNLVVLLVLLVVLLVLLVVDPDQLLCLQVCGRGPVSCSVCVVVVVNSSSSCSNLLVLVLCLQLVALAPVLVSQLSNCSNVQTNQRSSCVSSVDGPSRSSVVRSVLSPDDSVVSSVSDDRHDSD

pLDDT: mean 70.23, std 26.21, range [21.41, 96.62]

Nearest PDB structures (foldseek):
  4ka8-assembly1_A  TM=4.381E-01  e=7.756E-01  Arabidopsis thaliana
  4ka7-assembly1_A  TM=3.879E-01  e=8.949E-01  Arabidopsis thaliana

Sequence (423 aa):
MKQLVSLLIGLLIFLGTISCSSESEIVSTRVIAVNSAETESTTTAGTPATTVSETVTNTTPVVNASDDSSTTASSSSTPVTPENTSNANGSMGTMSITRCADIEIDLAFIQGPEGSKQDRCASRLSDLVFDFTSYQGTPDSIYADVYDAILGASEAFPIPDGATSQTIHLYVSIWHRETTNHLAVVKHRCGYIDSSSSGECERNLLTPMATQGQGMGVLSRDSALFEIVWPTLDDHEFAPTSHWIPASHEWIHVYQNAHVLNHEGPIPSFNEIDLKGPVWLYEGTADYLAALISDQFIPGNFASELEGWVRDAHQAFNEHDVPADDILLSCESPSDQVESEILGDSWQCPIGRVAVAYLQHLSGSTSVEPFRLFNQELKDHGWLIAFERNFGRSYAQFQLEFAEFLEMQLDIKLAFIGQPSID